Protein AF-0000000087012436 (afdb_homodimer)

Nearest PDB structures (foldseek):
  3o7b-assembly1_A-2  TM=9.310E-01  e=1.585E-24  Archaeoglobus fulgidus
  5jpq-assembly1_e  TM=8.337E-01  e=2.788E-15  Thermochaetoides thermophila
  3oin-assembly1_A  TM=8.244E-01  e=2.709E-14  Saccharomyces cerevisiae
  2v3j-assembly1_A  TM=7.677E-01  e=1.021E-13  Saccharomyces cerevisiae
  5wyk-assembly1_E2  TM=7.556E-01  e=3.715E-14  Saccharomyces cerevisiae S288C

Radius of gyration: 21.57 Å; Cα contacts (8 Å, |Δi|>4): 896; chains: 2; bounding box: 58×50×45 Å

Organism: Acidianus infernus (NCBI:txid12915)

Secondary structure (DSSP, 8-state):
--EEEEEEEE---BPPGGGTTSHHHHHHHHHTTS-GGGSB--HHHHHHHHTTSTTGGGS--HHHHHHHHHHHHT-GGGEEEEEEEETT--EEEE-TT----SSHHHHHHHHHHHHHHSEESTT-SS-SEEEES--HHHHHTTSEEEEEEEEEEE--GGGG--TTEEEEEE--SSS---HHHHHH--EEEE--SS---HHHHHHHHHHHHHHHTT--/--EEEEEEEE---BPPGGGTTSHHHHHHHHHTTS-GGGSB--HHHHHHHHTTSTTGGGS--HHHHHHHHHHHHT-GGGEEEEEEEETT--EEEE-TT----SSHHHHHHHHHHHHHHSEESTT-SS-SEEEESS-HHHHHTTSEEEEEEEEEEE--GGGG--TTEEEEEE--SSS---HHHHHH--EEEE--SS---HHHHHHHHHHHHHHHTT--

Sequence (432 aa):
MKLNFILLDSALELVPKEILNDPSVIKNAERRGKKPQDTILDISLHYHAMRKLKDWQKRGRPDIVHMAMIMILSEKEILGDFYIHTYDSRIIKVEKDMNPPKNYNRFIGLMEQLLKLGQIPPNSSRPLMKILNVKLSDIVKKYKPVLLSEDGSKIDPTYLCNENFLLGIGAFQHGDFSEEVKGIFTEHYSISKRSLETQQVVCRIISSCNYLLGWPMKLNFILLDSALELVPKEILNDPSVIKNAERRGKKPQDTILDISLHYHAMRKLKDWQKRGRPDIVHMAMIMILSEKEILGDFYIHTYDSRIIKVEKDMNPPKNYNRFIGLMEQLLKLGQIPPNSSRPLMKILNVKLSDIVKKYKPVLLSEDGSKIDPTYLCNENFLLGIGAFQHGDFSEEVKGIFTEHYSISKRSLETQQVVCRIISSCNYLLGWP

InterPro domains:
  IPR005304 Ribosomal biogenesis, methyltransferase, EMG1/NEP1 [PF03587] (5-209)
  IPR005304 Ribosomal biogenesis, methyltransferase, EMG1/NEP1 [PTHR12636] (3-209)
  IPR005304 Ribosomal biogenesis, methyltransferase, EMG1/NEP1 [cd18088] (3-209)
  IPR023503 Ribosome biogenesis methyltransferase NEP1, archaea [MF_00554] (3-212)
  IPR029026 tRNA (guanine-N1-)-methyltransferase, N-terminal [G3DSA:3.40.1280.10] (1-212)
  IPR029028 Alpha/beta knot methyltransferases [SSF75217] (2-214)

pLDDT: mean 97.74, std 1.47, range [87.25, 98.94]

Solvent-accessible surface area (backbone atoms only — not comparable to full-atom values): 22726 Å² total; per-residue (Å²): 122,31,43,24,41,28,35,34,49,19,11,56,48,55,34,53,80,93,43,42,81,34,65,55,40,40,52,54,18,55,77,68,72,46,54,36,66,62,33,65,32,37,42,93,64,31,48,79,59,36,71,76,42,84,66,38,68,27,40,28,36,45,54,53,48,50,53,40,47,48,59,54,46,70,40,50,88,39,46,47,54,37,37,38,28,23,64,87,57,46,32,31,44,44,42,64,84,37,74,70,58,75,46,62,70,58,32,52,54,51,49,32,46,27,74,73,68,37,26,32,55,76,91,48,95,74,47,35,28,34,57,49,98,55,52,71,74,64,63,42,69,82,37,49,44,32,26,58,37,75,86,25,52,80,47,62,46,55,74,65,66,36,62,55,35,30,42,33,36,59,21,51,81,44,86,74,81,51,70,70,53,54,72,66,36,74,44,46,33,9,57,32,85,48,88,70,54,54,58,54,50,52,32,40,41,56,33,33,41,32,52,77,66,67,35,84,120,30,43,24,41,28,34,33,49,18,10,59,49,54,35,52,79,93,43,43,82,35,67,54,39,39,52,53,17,56,76,68,73,47,54,36,67,63,33,64,34,35,41,94,64,30,49,78,58,36,71,77,42,85,65,38,68,28,41,28,36,44,54,52,49,50,52,42,47,51,58,54,46,70,40,50,88,40,46,45,54,38,36,38,29,24,65,87,57,46,32,31,43,43,42,65,83,38,74,71,58,76,46,61,69,59,32,52,54,51,49,33,47,26,73,73,69,37,26,32,57,74,91,46,94,74,46,35,29,34,57,50,96,54,52,71,74,65,62,41,70,82,38,48,44,32,27,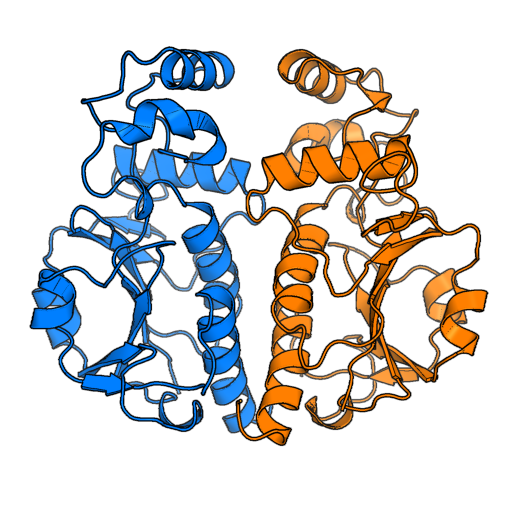58,36,77,85,26,52,79,45,60,45,53,73,66,64,34,63,54,35,30,42,33,35,58,22,50,80,45,84,75,82,50,69,70,51,54,72,65,34,74,44,46,34,9,58,34,85,48,86,67,53,54,59,55,50,51,34,40,42,55,32,33,40,32,52,77,65,66,36,84

Foldseek 3Di:
DAAAEEAAQAQWAADDPQQQPPPLLCVVQVVVVHRSRLFIAACVRCVVSLVPPDVSQFHHCVVLVLLLCQLQLVLLVRHDWYWYQHNVFWIKTAASPDDADPDPVVNRVQSSCCNVQFFPPHPDPDTRMGTDPDGPLVVCVQAQEEEEDLPAAEDALLVSSDPRYHYYFYNTDDDDGDPSCCVRHVHYYYHDNDDDRRSRSSVRNSVSNCVVVVND/DAAAEEAAQAQWAADDPQQQPPPLLCVVQVVVVHRSRLFIAACVRCVVSLVPPDVSQFHHCVVLVLLLCQLQLVLLVRHDWYWYQHNVFWIKTAASPDDADPDPVVNRVQSSCCNVQFFPPHPDPDTRMGTDPDGPLVVCVQAQEEEEDLPAAEDALLVSSDPRYHYYFYNTDDDDGDPSCCVRHVHYYYHDNDDDRRSRSSVRNSVSNCVVVVND

Structure (mmCIF, N/CA/C/O backbone):
data_AF-0000000087012436-model_v1
#
loop_
_entity.id
_entity.type
_entity.pdbx_description
1 polymer 'Ribosomal RNA small subunit methyltransferase Nep1'
#
loop_
_atom_site.group_PDB
_atom_site.id
_atom_site.type_symbol
_atom_site.label_atom_id
_atom_site.label_alt_id
_atom_site.label_comp_id
_atom_site.label_asym_id
_atom_site.label_entity_id
_atom_site.label_seq_id
_atom_site.pdbx_PDB_ins_code
_atom_site.Cartn_x
_atom_site.Cartn_y
_atom_site.Cartn_z
_atom_site.occupancy
_atom_site.B_iso_or_equiv
_atom_site.auth_seq_id
_atom_site.auth_comp_id
_atom_site.auth_asym_id
_atom_site.auth_atom_id
_atom_site.pdbx_PDB_model_num
ATOM 1 N N . MET A 1 1 ? -18.172 -8.922 -15.539 1 87.44 1 MET A N 1
ATOM 2 C CA . MET A 1 1 ? -18.172 -8.953 -14.078 1 87.44 1 MET A CA 1
ATOM 3 C C . MET A 1 1 ? -17.5 -7.699 -13.516 1 87.44 1 MET A C 1
ATOM 5 O O . MET A 1 1 ? -16.359 -7.391 -13.85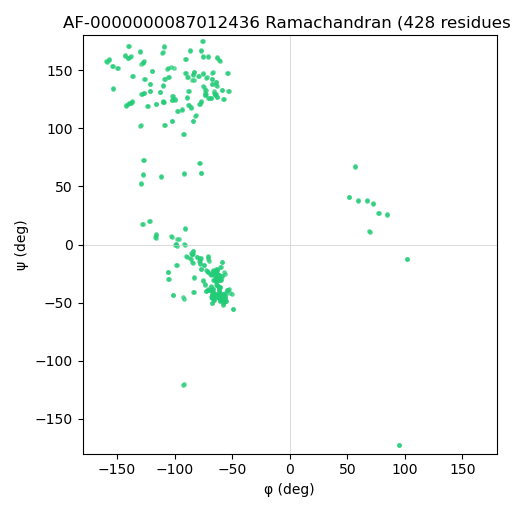2 1 87.44 1 MET A O 1
ATOM 9 N N . LYS A 1 2 ? -18.328 -6.832 -12.695 1 95.94 2 LYS A N 1
ATOM 10 C CA . LYS A 1 2 ? -17.797 -5.625 -12.07 1 95.94 2 LYS A CA 1
ATOM 11 C C . LYS A 1 2 ? -17.953 -5.676 -10.555 1 95.94 2 LYS A C 1
ATOM 13 O O . LYS A 1 2 ? -18.969 -6.137 -10.047 1 95.94 2 LYS A O 1
ATOM 18 N N . LEU A 1 3 ? -16.953 -5.262 -9.906 1 98.5 3 LEU A N 1
ATOM 19 C CA . LEU A 1 3 ? -16.953 -5.219 -8.453 1 98.5 3 LEU A CA 1
ATOM 20 C C . LEU A 1 3 ? -17.25 -3.809 -7.949 1 98.5 3 LEU A C 1
ATOM 22 O O . LEU A 1 3 ? -16.609 -2.844 -8.383 1 98.5 3 LEU A O 1
ATOM 26 N N . ASN A 1 4 ? -18.234 -3.699 -7.129 1 98.88 4 ASN A N 1
ATOM 27 C CA . ASN A 1 4 ? -18.516 -2.434 -6.461 1 98.88 4 ASN A CA 1
ATOM 28 C C . ASN A 1 4 ? -18.031 -2.436 -5.02 1 98.88 4 ASN A C 1
ATOM 30 O O . ASN A 1 4 ? -18.328 -3.355 -4.258 1 98.88 4 ASN A O 1
ATOM 34 N N . PHE A 1 5 ? -17.266 -1.424 -4.66 1 98.94 5 PHE A N 1
ATOM 35 C CA . PHE A 1 5 ? -16.641 -1.363 -3.342 1 98.94 5 PHE A CA 1
ATOM 36 C C . PHE A 1 5 ? -17.109 -0.122 -2.586 1 98.94 5 PHE A C 1
ATOM 38 O O . PHE A 1 5 ? -17.359 0.922 -3.191 1 98.94 5 PHE A O 1
ATOM 45 N N . ILE A 1 6 ? -17.156 -0.254 -1.329 1 98.94 6 ILE A N 1
ATOM 46 C CA . ILE A 1 6 ? -17.219 0.907 -0.448 1 98.94 6 ILE A CA 1
ATOM 47 C C . ILE A 1 6 ? -16.344 0.676 0.779 1 98.94 6 ILE A C 1
ATOM 49 O O . ILE A 1 6 ? -16.469 -0.342 1.462 1 98.94 6 ILE A O 1
ATOM 53 N N . LEU A 1 7 ? -15.352 1.557 1.004 1 98.94 7 LEU A N 1
ATOM 54 C CA . LEU A 1 7 ? -14.594 1.558 2.248 1 98.94 7 LEU A CA 1
ATOM 55 C C . LEU A 1 7 ? -15.391 2.203 3.375 1 98.94 7 LEU A C 1
ATOM 57 O O . LEU A 1 7 ? -15.828 3.35 3.254 1 98.94 7 LEU A O 1
ATOM 61 N N . LEU A 1 8 ? -15.578 1.47 4.426 1 98.94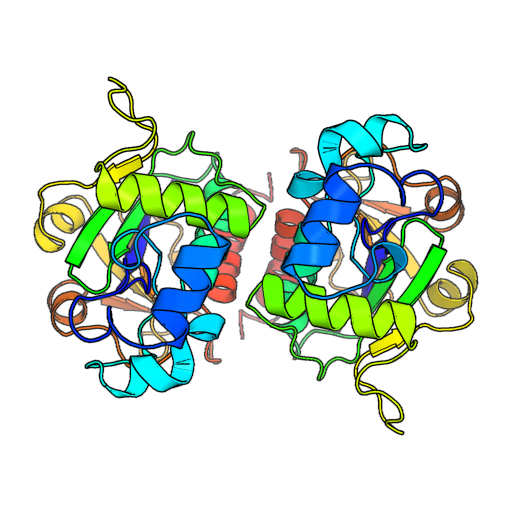 8 LEU A N 1
ATOM 62 C CA . LEU A 1 8 ? -16.516 1.888 5.465 1 98.94 8 LEU A CA 1
ATOM 63 C C . LEU A 1 8 ? -15.766 2.393 6.695 1 98.94 8 LEU A C 1
ATOM 65 O O . LEU A 1 8 ? -14.734 1.829 7.078 1 98.94 8 LEU A O 1
ATOM 69 N N . ASP A 1 9 ? -16.312 3.4 7.355 1 98.88 9 ASP A N 1
ATOM 70 C CA . ASP A 1 9 ? -15.773 4 8.57 1 98.88 9 ASP A CA 1
ATOM 71 C C . ASP A 1 9 ? -14.305 4.383 8.383 1 98.88 9 ASP A C 1
ATOM 73 O O . ASP A 1 9 ? -13.492 4.176 9.281 1 98.88 9 ASP A O 1
ATOM 77 N N . SER A 1 10 ? -14.07 4.91 7.207 1 98.94 10 SER A N 1
ATOM 78 C CA . SER A 1 10 ? -12.688 5.176 6.809 1 98.94 10 SER A CA 1
ATOM 79 C C . SER A 1 10 ? -12.055 6.238 7.699 1 98.94 10 SER A C 1
ATOM 81 O O . SER A 1 10 ? -12.625 7.309 7.906 1 98.94 10 SER A O 1
ATOM 83 N N . ALA A 1 11 ? -10.906 5.918 8.195 1 98.75 11 ALA A N 1
ATOM 84 C CA . ALA A 1 11 ? -10.148 6.828 9.055 1 98.75 11 ALA A CA 1
ATOM 85 C C . ALA A 1 11 ? -9.469 7.918 8.227 1 98.75 11 ALA A C 1
ATOM 87 O O . ALA A 1 11 ? -8.242 8.023 8.219 1 98.75 11 ALA A O 1
ATOM 88 N N . LEU A 1 12 ? -10.242 8.672 7.578 1 98.88 12 LEU A N 1
ATOM 89 C CA . LEU A 1 12 ? -9.844 9.766 6.691 1 98.88 12 LEU A CA 1
ATOM 90 C C . LEU A 1 12 ? -10.602 11.039 7.023 1 98.88 12 LEU A C 1
ATOM 92 O O . LEU A 1 12 ? -11.781 11.172 6.688 1 98.88 12 LEU A O 1
ATOM 96 N N . GLU A 1 13 ? -9.961 11.93 7.691 1 98.88 13 GLU A N 1
ATOM 97 C CA . GLU A 1 13 ? -10.578 13.188 8.109 1 98.88 13 GLU A CA 1
ATOM 98 C C . GLU A 1 13 ? -9.531 14.266 8.359 1 98.88 13 GLU A C 1
ATOM 100 O O . GLU A 1 13 ? -8.352 13.961 8.562 1 98.88 13 GLU A O 1
ATOM 105 N N . LEU A 1 14 ? -9.961 15.492 8.328 1 98.81 14 LEU A N 1
ATOM 106 C CA . LEU A 1 14 ? -9.094 16.578 8.758 1 98.81 14 LEU A CA 1
ATOM 107 C C . LEU A 1 14 ? -8.984 16.625 10.281 1 98.81 14 LEU A C 1
ATOM 109 O O . LEU A 1 14 ? -9.805 16.016 10.977 1 98.81 14 LEU A O 1
ATOM 113 N N . VAL A 1 15 ? -7.98 17.281 10.758 1 98.75 15 VAL A N 1
ATOM 114 C CA . VAL A 1 15 ? -7.801 17.406 12.203 1 98.75 15 VAL A CA 1
ATOM 115 C C . VAL A 1 15 ? -9.031 18.062 12.82 1 98.75 15 VAL A C 1
ATOM 117 O O . VAL A 1 15 ? -9.469 19.125 12.383 1 98.75 15 VAL A O 1
ATOM 120 N N . PRO A 1 16 ? -9.586 17.391 13.789 1 98.38 16 PRO A N 1
ATOM 121 C CA . PRO A 1 16 ? -10.797 17.953 14.398 1 98.38 16 PRO A CA 1
ATOM 122 C C . PRO A 1 16 ? -10.516 19.188 15.25 1 98.38 16 PRO A C 1
ATOM 124 O O . PRO A 1 16 ? -9.398 19.359 15.75 1 98.38 16 PRO A O 1
ATOM 127 N N . LYS A 1 17 ? -11.555 19.953 15.516 1 97.62 17 LYS A N 1
ATOM 128 C CA . LYS A 1 17 ? -11.461 21.203 16.25 1 97.62 17 LYS A CA 1
ATOM 129 C C . LYS A 1 17 ? -10.945 20.984 17.656 1 97.62 17 LYS A C 1
ATOM 131 O O . LYS A 1 17 ? -10.227 21.828 18.203 1 97.62 17 LYS A O 1
ATOM 136 N N . GLU A 1 18 ? -11.227 19.828 18.234 1 97.81 18 GLU A N 1
ATOM 137 C CA . GLU A 1 18 ? -10.93 19.531 19.641 1 97.81 18 GLU A CA 1
ATOM 138 C C . GLU A 1 18 ? -9.43 19.547 19.906 1 97.81 18 GLU A C 1
ATOM 140 O O . GLU A 1 18 ? -8.992 19.766 21.031 1 97.81 18 GLU A O 1
ATOM 145 N N . ILE A 1 19 ? -8.625 19.328 18.812 1 98.38 19 ILE A N 1
ATOM 146 C CA . ILE A 1 19 ? -7.207 19.156 19.094 1 98.38 19 ILE A CA 1
ATOM 147 C C . ILE A 1 19 ? -6.391 20.109 18.234 1 98.38 19 ILE A C 1
ATOM 149 O O . ILE A 1 19 ? -5.188 19.906 18.031 1 98.38 19 ILE A O 1
ATOM 153 N N . LEU A 1 20 ? -6.973 21.125 17.688 1 98 20 LEU A N 1
ATOM 154 C CA . LEU A 1 20 ? -6.32 22.047 16.75 1 98 20 LEU A CA 1
ATOM 155 C C . LEU A 1 20 ? -5.164 22.781 17.438 1 98 20 LEU A C 1
ATOM 157 O O . LEU A 1 20 ? -4.184 23.141 16.781 1 98 20 LEU A O 1
ATOM 161 N N . ASN A 1 21 ? -5.227 22.891 18.781 1 97.25 21 ASN A N 1
ATOM 162 C CA . ASN A 1 21 ? -4.246 23.703 19.484 1 97.25 21 ASN A CA 1
ATOM 163 C C . ASN A 1 21 ? -3.137 22.844 20.094 1 97.25 21 ASN A C 1
ATOM 165 O O . ASN A 1 21 ? -2.215 23.359 20.719 1 97.25 21 ASN A O 1
ATOM 169 N N . ASP A 1 22 ? -3.25 21.562 19.891 1 97.94 22 ASP A N 1
ATOM 170 C CA . ASP A 1 22 ? -2.199 20.688 20.391 1 97.94 22 ASP A CA 1
ATOM 171 C C . ASP A 1 22 ? -0.867 20.969 19.703 1 97.94 22 ASP A C 1
ATOM 173 O O . ASP A 1 22 ? -0.824 21.172 18.484 1 97.94 22 ASP A O 1
ATOM 177 N N . PRO A 1 23 ? 0.22 20.953 20.438 1 96.69 23 PRO A N 1
ATOM 178 C CA . PRO A 1 23 ? 1.544 21.25 19.875 1 96.69 23 PRO A CA 1
ATOM 179 C C . PRO A 1 23 ? 1.897 20.359 18.703 1 96.69 23 PRO A C 1
ATOM 181 O O . PRO A 1 23 ? 2.453 20.828 17.703 1 96.69 23 PRO A O 1
ATOM 184 N N . SER A 1 24 ? 1.623 19.109 18.766 1 95.81 24 SER A N 1
ATOM 185 C CA . SER A 1 24 ? 1.946 18.188 17.688 1 95.81 24 SER A CA 1
ATOM 186 C C . SER A 1 24 ? 1.214 18.562 16.391 1 95.81 24 SER A C 1
ATOM 188 O O . SER A 1 24 ? 1.77 18.453 15.305 1 95.81 24 SER A O 1
ATOM 190 N N . VAL A 1 25 ? -0.015 18.984 16.484 1 97.81 25 VAL A N 1
ATOM 191 C CA . VAL A 1 25 ? -0.823 19.391 15.344 1 97.81 25 VAL A CA 1
ATOM 192 C C . VAL A 1 25 ? -0.262 20.672 14.75 1 97.81 25 VAL A C 1
ATOM 194 O O . VAL A 1 25 ? -0.057 20.766 13.539 1 97.81 25 VAL A O 1
ATOM 197 N N . ILE A 1 26 ? 0.066 21.625 15.594 1 98 26 ILE A N 1
ATOM 198 C CA . ILE A 1 26 ? 0.568 22.938 15.18 1 98 26 ILE A CA 1
ATOM 199 C C . ILE A 1 26 ? 1.928 22.766 14.508 1 98 26 ILE A C 1
ATOM 201 O O . ILE A 1 26 ? 2.168 23.344 13.438 1 98 26 ILE A O 1
ATOM 205 N N . LYS A 1 27 ? 2.76 22.031 15.117 1 95.69 27 LYS A N 1
ATOM 206 C CA . LYS A 1 27 ? 4.105 21.828 14.594 1 95.69 27 LYS A CA 1
ATOM 207 C C . LYS A 1 27 ? 4.062 21.188 13.203 1 95.69 27 LYS A C 1
ATOM 209 O O . LYS A 1 27 ? 4.77 21.641 12.297 1 95.69 27 LYS A O 1
ATOM 214 N N . ASN A 1 28 ? 3.254 20.141 13.023 1 95.19 28 ASN A N 1
ATOM 215 C CA . ASN A 1 28 ? 3.119 19.484 11.727 1 95.19 28 ASN A CA 1
ATOM 216 C C . ASN A 1 28 ? 2.57 20.453 10.672 1 95.19 28 ASN A C 1
ATOM 218 O O . ASN A 1 28 ? 3.076 20.5 9.547 1 95.19 28 ASN A O 1
ATOM 222 N N . ALA A 1 29 ? 1.554 21.172 11.031 1 97.38 29 ALA A N 1
ATOM 223 C CA . ALA A 1 29 ? 0.938 22.125 10.109 1 97.38 29 ALA A CA 1
ATOM 224 C C . ALA A 1 29 ? 1.94 23.188 9.68 1 97.38 29 ALA A C 1
ATOM 226 O O . ALA A 1 29 ? 2.035 23.516 8.492 1 97.38 29 ALA A O 1
ATOM 227 N N . GLU A 1 30 ? 2.736 23.703 10.633 1 95.56 30 GLU A N 1
ATOM 228 C CA . GLU A 1 30 ? 3.746 24.719 10.344 1 95.56 30 GLU A CA 1
ATOM 229 C C . GLU A 1 30 ? 4.812 24.188 9.391 1 95.56 30 GLU A C 1
ATOM 231 O O . GLU A 1 30 ? 5.188 24.859 8.43 1 95.56 30 GLU A O 1
ATOM 236 N N . ARG A 1 31 ? 5.242 23.016 9.641 1 92.38 31 ARG A N 1
ATOM 237 C CA . ARG A 1 31 ? 6.25 22.391 8.797 1 92.38 31 ARG A CA 1
ATOM 238 C C . ARG A 1 31 ? 5.758 22.25 7.359 1 92.38 31 ARG A C 1
ATOM 240 O O . ARG A 1 31 ? 6.543 22.328 6.414 1 92.38 31 ARG A O 1
ATOM 247 N N . ARG A 1 32 ? 4.457 22.094 7.23 1 94.06 32 ARG A N 1
ATOM 248 C CA . ARG A 1 32 ? 3.881 21.844 5.91 1 94.06 32 ARG A CA 1
ATOM 249 C C . ARG A 1 32 ? 3.322 23.141 5.312 1 94.06 32 ARG A C 1
ATOM 251 O O . ARG A 1 32 ? 2.76 23.125 4.215 1 94.06 32 ARG A O 1
ATOM 258 N N . GLY A 1 33 ? 3.459 24.203 6.043 1 95.12 33 GLY A N 1
ATOM 259 C CA . GLY A 1 33 ? 2.982 25.484 5.566 1 95.12 33 GLY A CA 1
ATOM 260 C C . GLY A 1 33 ? 1.473 25.562 5.449 1 95.12 33 GLY A C 1
ATOM 261 O O . GLY A 1 33 ? 0.946 26.141 4.492 1 95.12 33 GLY A O 1
ATOM 262 N N . LYS A 1 34 ? 0.771 24.953 6.375 1 97.56 34 LYS A N 1
ATOM 263 C CA . LYS A 1 34 ? -0.688 24.891 6.352 1 97.56 34 LYS A CA 1
ATOM 264 C C . LYS A 1 34 ? -1.274 25.312 7.699 1 97.56 34 LYS A C 1
ATOM 266 O O . LYS A 1 34 ? -0.544 25.453 8.68 1 97.56 34 LYS A O 1
ATOM 271 N N . LYS A 1 35 ? -2.527 25.562 7.695 1 97.94 35 LYS A N 1
ATOM 272 C CA . LYS A 1 35 ? -3.248 25.703 8.953 1 97.94 35 LYS A CA 1
ATOM 273 C C . LYS A 1 35 ? -3.564 24.344 9.57 1 97.94 35 LYS A C 1
ATOM 275 O O . LYS A 1 35 ? -3.85 23.391 8.852 1 97.94 35 LYS A O 1
ATOM 280 N N . PRO A 1 36 ? -3.541 24.25 10.859 1 98.06 36 PRO A N 1
ATOM 281 C CA . PRO A 1 36 ? -3.822 22.984 11.531 1 98.06 36 PRO A CA 1
ATOM 282 C C . PRO A 1 36 ? -5.121 22.328 11.047 1 98.06 36 PRO A C 1
ATOM 284 O O . PRO A 1 36 ? -5.156 21.125 10.797 1 98.06 36 PRO A O 1
ATOM 287 N N . GLN A 1 37 ? -6.184 23.141 10.867 1 98.06 37 GLN A N 1
ATOM 288 C CA . GLN A 1 37 ? -7.5 22.625 10.523 1 98.06 37 GLN A CA 1
ATOM 289 C C . GLN A 1 37 ? -7.523 22.094 9.086 1 98.06 37 GLN A C 1
ATOM 291 O O . GLN A 1 37 ? -8.477 21.422 8.688 1 98.06 37 GLN A O 1
ATOM 296 N N . ASP A 1 38 ? -6.457 22.359 8.297 1 98.31 38 ASP A N 1
ATOM 297 C CA . ASP A 1 38 ? -6.406 21.969 6.895 1 98.31 38 ASP A CA 1
ATOM 298 C C . ASP A 1 38 ? -5.527 20.734 6.699 1 98.31 38 ASP A C 1
ATOM 300 O O . ASP A 1 38 ? -5.238 20.344 5.566 1 98.31 38 ASP A O 1
ATOM 304 N N . THR A 1 39 ? -5.094 20.141 7.777 1 98.62 39 THR A N 1
ATOM 305 C CA . THR A 1 39 ? -4.23 18.969 7.684 1 98.62 39 THR A CA 1
ATOM 306 C C . THR A 1 39 ? -5 17.703 8.047 1 98.62 39 THR A C 1
ATOM 308 O O . THR A 1 39 ? -5.988 17.75 8.789 1 98.62 39 THR A O 1
ATOM 311 N N . ILE A 1 40 ? -4.578 16.625 7.48 1 98.69 40 ILE A N 1
ATOM 312 C CA . ILE A 1 40 ? -5.207 15.328 7.727 1 98.69 40 ILE A CA 1
ATOM 313 C C . ILE A 1 40 ? -4.812 14.82 9.109 1 98.69 40 ILE A C 1
ATOM 315 O O . ILE A 1 40 ? -3.654 14.93 9.516 1 98.69 40 ILE A O 1
ATOM 319 N N . LEU A 1 41 ? -5.801 14.297 9.867 1 98.75 41 LEU A N 1
ATOM 320 C CA . LEU A 1 41 ? -5.535 13.594 11.117 1 98.75 41 LEU A CA 1
ATOM 321 C C . LEU A 1 41 ? -4.719 12.328 10.875 1 98.75 41 LEU A C 1
ATOM 323 O O . LEU A 1 41 ? -5.07 11.523 10.016 1 98.75 41 LEU A O 1
ATOM 327 N N . ASP A 1 42 ? -3.646 12.195 11.562 1 98.38 42 ASP A N 1
ATOM 328 C CA . ASP A 1 42 ? -2.736 11.062 11.414 1 98.38 42 ASP A CA 1
ATOM 329 C C . ASP A 1 42 ? -2.178 10.625 12.766 1 98.38 42 ASP A C 1
ATOM 331 O O . ASP A 1 42 ? -1.456 11.375 13.422 1 98.38 42 ASP A O 1
ATOM 335 N N . ILE A 1 43 ? -2.441 9.422 13.094 1 98.06 43 ILE A N 1
ATOM 336 C CA . ILE A 1 43 ? -2.096 8.922 14.414 1 98.06 43 ILE A CA 1
ATOM 337 C C . ILE A 1 43 ? -0.579 8.906 14.586 1 98.06 43 ILE A C 1
ATOM 339 O O . ILE A 1 43 ? -0.07 9.055 15.703 1 98.06 43 ILE A O 1
ATOM 343 N N . SER A 1 44 ? 0.202 8.75 13.539 1 96.75 44 SER A N 1
ATOM 344 C CA . SER A 1 44 ? 1.659 8.742 13.609 1 96.75 44 SER A CA 1
ATOM 345 C C . SER A 1 44 ? 2.199 10.109 14.016 1 96.75 44 SER A C 1
ATOM 347 O O . SER A 1 44 ? 3.312 10.211 14.531 1 96.75 44 SER A O 1
ATOM 349 N N . LEU A 1 45 ? 1.432 11.133 13.805 1 96.94 45 LEU A N 1
ATOM 350 C CA . LEU A 1 45 ? 1.839 12.508 14.078 1 96.94 45 LEU A CA 1
ATOM 351 C C . LEU A 1 45 ? 1.155 13.039 15.336 1 96.94 45 LEU A C 1
ATOM 353 O O . LEU A 1 45 ? 1.713 13.875 16.047 1 96.94 45 LEU A O 1
ATOM 357 N N . HIS A 1 46 ? -0.017 12.492 15.547 1 98.19 46 HIS A N 1
ATOM 358 C CA . HIS A 1 46 ? -0.897 13.18 16.5 1 98.19 46 HIS A CA 1
ATOM 359 C C . HIS A 1 46 ? -1.295 12.258 17.641 1 98.19 46 HIS A C 1
ATOM 361 O O . HIS A 1 46 ? -2.291 12.508 18.328 1 98.19 46 HIS A O 1
ATOM 367 N N . TYR A 1 47 ? -0.578 11.203 17.891 1 97.44 47 TYR A N 1
ATOM 368 C CA . TYR A 1 47 ? -0.958 10.125 18.781 1 97.44 47 TYR A CA 1
ATOM 369 C C . TYR A 1 47 ? -1.436 10.68 20.125 1 97.44 47 TYR A C 1
ATOM 371 O O . TYR A 1 47 ? -2.559 10.398 20.547 1 97.44 47 TYR A O 1
ATOM 379 N N . HIS A 1 48 ? -0.649 11.492 20.828 1 97.5 48 HIS A N 1
ATOM 380 C CA . HIS A 1 48 ? -0.979 11.969 22.172 1 97.5 48 HIS A CA 1
ATOM 381 C C . HIS A 1 48 ? -2.193 12.891 22.141 1 97.5 48 HIS A C 1
ATOM 383 O O . HIS A 1 48 ? -3.062 12.805 23.016 1 97.5 48 HIS A O 1
ATOM 389 N N . ALA A 1 49 ? -2.229 13.727 21.156 1 98.12 49 ALA A N 1
ATOM 390 C CA . ALA A 1 49 ? -3.361 14.641 21.031 1 98.12 49 ALA A CA 1
ATOM 391 C C . ALA A 1 49 ? -4.66 13.867 20.797 1 98.12 49 ALA A C 1
ATOM 393 O O . ALA A 1 49 ? -5.711 14.242 21.328 1 98.12 49 ALA A O 1
ATOM 394 N N . MET A 1 50 ? -4.629 12.789 20.094 1 98.38 50 MET A N 1
ATOM 395 C CA . MET A 1 50 ? -5.809 12.055 19.641 1 98.38 50 MET A CA 1
ATOM 396 C C . MET A 1 50 ? -6.477 11.336 20.812 1 98.38 50 MET A C 1
ATOM 398 O O . MET A 1 50 ? -7.652 10.969 20.719 1 98.38 50 MET A O 1
ATOM 402 N N . ARG A 1 51 ? -5.727 11.086 21.859 1 97.69 51 ARG A N 1
ATOM 403 C CA . ARG A 1 51 ? -6.285 10.375 23.016 1 97.69 51 ARG A CA 1
ATOM 404 C C . ARG A 1 51 ? -7.48 11.125 23.594 1 97.69 51 ARG A C 1
ATOM 406 O O . ARG A 1 51 ? -8.305 10.539 24.297 1 97.69 51 ARG A O 1
ATOM 413 N N . LYS A 1 52 ? -7.664 12.383 23.219 1 96.69 52 LYS A N 1
ATOM 414 C CA . LYS A 1 52 ? -8.773 13.211 23.688 1 96.69 52 LYS A CA 1
ATOM 415 C C . LYS A 1 52 ? -10.008 13.008 22.812 1 96.69 52 LYS A C 1
ATOM 417 O O . LYS A 1 52 ? -11.109 13.445 23.172 1 96.69 52 LYS A O 1
ATOM 422 N N . LEU A 1 53 ? -9.836 12.375 21.734 1 98.06 53 LEU A N 1
ATOM 423 C CA . LEU A 1 53 ? -10.922 12.234 20.766 1 98.06 53 LEU A CA 1
ATOM 424 C C . LEU A 1 53 ? -11.75 10.992 21.062 1 98.06 53 LEU A C 1
ATOM 426 O O . LEU A 1 53 ? -11.211 9.953 21.469 1 98.06 53 LEU A O 1
ATOM 430 N N . LYS A 1 54 ? -13.047 11.141 20.812 1 96.69 54 LYS A N 1
ATOM 431 C CA . LYS A 1 54 ? -13.891 9.953 20.797 1 96.69 54 LYS A CA 1
ATOM 432 C C . LYS A 1 54 ? -13.414 8.953 19.75 1 96.69 54 LYS A C 1
ATOM 434 O O . LYS A 1 54 ? -13.086 9.328 18.625 1 96.69 54 LYS A O 1
ATOM 439 N N . ASP A 1 55 ? -13.281 7.656 20.078 1 97.12 55 ASP A N 1
ATOM 440 C CA . ASP A 1 55 ? -12.898 6.582 19.172 1 97.12 55 ASP A CA 1
ATOM 441 C C . ASP A 1 55 ? -11.523 6.84 18.562 1 97.12 55 ASP A C 1
ATOM 443 O O . ASP A 1 55 ? -11.305 6.59 17.375 1 97.12 55 ASP A O 1
ATOM 447 N N . TRP A 1 56 ? -10.625 7.391 19.359 1 97.44 56 TRP A N 1
ATOM 448 C CA . TRP A 1 56 ? -9.359 7.871 18.812 1 97.44 56 TRP A CA 1
ATOM 449 C C . TRP A 1 56 ? -8.594 6.738 18.141 1 97.44 56 TRP A C 1
ATOM 451 O O . TRP A 1 56 ? -7.891 6.957 17.156 1 97.44 56 TRP A O 1
ATOM 461 N N . GLN A 1 57 ? -8.758 5.492 18.609 1 97.62 57 GLN A N 1
ATOM 462 C CA . GLN A 1 57 ? -8.008 4.371 18.062 1 97.62 57 GLN A CA 1
ATOM 463 C C . GLN A 1 57 ? -8.555 3.967 16.688 1 97.62 57 GLN A C 1
ATOM 465 O O . GLN A 1 57 ? -7.898 3.234 15.945 1 97.62 57 GLN A O 1
ATOM 470 N N . LYS A 1 58 ? -9.781 4.387 16.359 1 98.12 58 LYS A N 1
ATOM 471 C CA . LYS A 1 58 ? -10.445 4.059 15.102 1 98.12 58 LYS A CA 1
ATOM 472 C C . LYS A 1 58 ? -10.133 5.098 14.023 1 98.12 58 LYS A C 1
ATOM 474 O O . LYS A 1 58 ? -10.453 4.902 12.852 1 98.12 58 LYS A O 1
ATOM 479 N N . ARG A 1 59 ? -9.523 6.184 14.414 1 98.44 59 ARG A N 1
ATOM 480 C CA . ARG A 1 59 ? -9.359 7.359 13.562 1 98.44 59 ARG A CA 1
ATOM 481 C C . ARG A 1 59 ? -7.906 7.531 13.141 1 98.44 59 ARG A C 1
ATOM 483 O O . ARG A 1 59 ? -7.027 6.816 13.625 1 98.44 59 ARG A O 1
ATOM 490 N N . GLY A 1 60 ? -7.609 8.406 12.227 1 98.56 60 GLY A N 1
ATOM 491 C CA . GLY A 1 60 ? -6.266 8.875 11.922 1 98.56 60 GLY A CA 1
ATOM 492 C C . GLY A 1 60 ? -5.422 7.848 11.203 1 98.56 60 GLY A C 1
ATOM 493 O O . GLY A 1 60 ? -4.23 7.703 11.484 1 98.56 60 GLY A O 1
ATOM 494 N N . ARG A 1 61 ? -5.984 7.07 10.344 1 98.69 61 ARG A N 1
ATOM 495 C CA . ARG A 1 61 ? -5.223 6.074 9.602 1 98.69 61 ARG A CA 1
ATOM 496 C C . ARG A 1 61 ? -5.465 6.203 8.102 1 98.69 61 ARG A C 1
ATOM 498 O O . ARG A 1 61 ? -5.93 5.258 7.461 1 98.69 61 ARG A O 1
ATOM 505 N N . PRO A 1 62 ? -5.129 7.383 7.555 1 98.81 62 PRO A N 1
ATOM 506 C CA . PRO A 1 62 ? -5.32 7.574 6.113 1 98.81 62 PRO A CA 1
ATOM 507 C C . PRO A 1 62 ? -4.52 6.578 5.273 1 98.81 62 PRO A C 1
ATOM 509 O O . PRO A 1 62 ? -4.852 6.34 4.109 1 98.81 62 PRO A O 1
ATOM 512 N N . ASP A 1 63 ? -3.49 5.977 5.891 1 98.75 63 ASP A N 1
ATOM 513 C CA . ASP A 1 63 ? -2.654 5.008 5.184 1 98.75 63 ASP A CA 1
ATOM 514 C C . ASP A 1 63 ? -3.461 3.779 4.777 1 98.75 63 ASP A C 1
ATOM 516 O O . ASP A 1 63 ? -3.211 3.188 3.723 1 98.75 63 ASP A O 1
ATOM 520 N N . ILE A 1 64 ? -4.473 3.387 5.562 1 98.81 64 ILE A N 1
ATOM 521 C CA . ILE A 1 64 ? -5.32 2.248 5.227 1 98.81 64 ILE A CA 1
ATOM 522 C C . ILE A 1 64 ? -6.129 2.557 3.969 1 98.81 64 ILE A C 1
ATOM 524 O O . ILE A 1 64 ? -6.191 1.739 3.049 1 98.81 64 ILE A O 1
ATOM 528 N N . VAL A 1 65 ? -6.691 3.746 3.906 1 98.88 65 VAL A N 1
ATOM 529 C CA . VAL A 1 65 ? -7.469 4.184 2.752 1 98.88 65 VAL A CA 1
ATOM 530 C C . VAL A 1 65 ? -6.566 4.281 1.525 1 98.88 65 VAL A C 1
ATOM 532 O O . VAL A 1 65 ? -6.938 3.84 0.436 1 98.88 65 VAL A O 1
ATOM 535 N N . HIS A 1 66 ? -5.41 4.816 1.737 1 98.94 66 HIS A N 1
ATOM 536 C CA . HIS A 1 66 ? -4.449 4.988 0.656 1 98.94 66 HIS A CA 1
ATOM 537 C C . HIS A 1 66 ? -4.117 3.654 -0.004 1 98.94 66 HIS A C 1
ATOM 539 O O . HIS A 1 66 ? -4.227 3.516 -1.224 1 98.94 66 HIS A O 1
ATOM 545 N N . MET A 1 67 ? -3.764 2.715 0.787 1 98.56 67 MET A N 1
ATOM 546 C CA . MET A 1 67 ? -3.381 1.403 0.275 1 98.56 67 MET A CA 1
ATOM 547 C C . MET A 1 67 ? -4.555 0.728 -0.426 1 98.56 67 MET A C 1
ATOM 549 O O . MET A 1 67 ? -4.398 0.173 -1.515 1 98.56 67 MET A O 1
ATOM 553 N N . ALA A 1 68 ? -5.672 0.796 0.179 1 98.81 68 ALA A N 1
ATOM 554 C CA . ALA A 1 68 ? -6.859 0.196 -0.423 1 98.81 68 ALA A CA 1
ATOM 555 C C . ALA A 1 68 ? -7.172 0.832 -1.775 1 98.81 68 ALA A C 1
ATOM 557 O O . ALA A 1 68 ? -7.488 0.131 -2.738 1 98.81 68 ALA A O 1
ATOM 558 N N . MET A 1 69 ? -7.059 2.139 -1.843 1 98.88 69 MET A N 1
ATOM 559 C CA . MET A 1 69 ? -7.352 2.861 -3.076 1 98.88 69 MET A CA 1
ATOM 560 C C . MET A 1 69 ? -6.406 2.434 -4.195 1 98.88 69 MET A C 1
ATOM 562 O O . MET A 1 69 ? -6.844 2.188 -5.32 1 98.88 69 MET A O 1
ATOM 566 N N . ILE A 1 70 ? -5.156 2.346 -3.859 1 98.75 70 ILE A N 1
ATOM 567 C CA . ILE A 1 70 ? -4.18 1.959 -4.871 1 98.75 70 ILE A CA 1
ATOM 568 C C . ILE A 1 70 ? -4.516 0.569 -5.406 1 98.75 70 ILE A C 1
ATOM 570 O O . ILE A 1 70 ? -4.531 0.353 -6.621 1 98.75 70 ILE A O 1
ATOM 574 N N . MET A 1 71 ? -4.824 -0.307 -4.547 1 98.62 71 MET A N 1
ATOM 575 C CA . MET A 1 71 ? -5.086 -1.688 -4.941 1 98.62 71 MET A CA 1
ATOM 576 C C . MET A 1 71 ? -6.359 -1.783 -5.773 1 98.62 71 MET A C 1
ATOM 578 O O . MET A 1 71 ? -6.359 -2.385 -6.848 1 98.62 71 MET A O 1
ATOM 582 N N . ILE A 1 72 ? -7.391 -1.133 -5.324 1 98.75 72 ILE A N 1
ATOM 583 C CA . ILE A 1 72 ? -8.688 -1.215 -5.98 1 98.75 72 ILE A CA 1
ATOM 584 C C . ILE A 1 72 ? -8.617 -0.552 -7.352 1 98.75 72 ILE A C 1
ATOM 586 O O . ILE A 1 72 ? -9.062 -1.127 -8.352 1 98.75 72 ILE A O 1
ATOM 590 N N . LEU A 1 73 ? -8.016 0.589 -7.434 1 98.75 73 LEU A N 1
ATOM 591 C CA . LEU A 1 73 ? -8.031 1.398 -8.648 1 98.75 73 LEU A CA 1
ATOM 592 C C . LEU A 1 73 ? -7 0.895 -9.656 1 98.75 73 LEU A C 1
ATOM 594 O O . LEU A 1 73 ? -6.992 1.322 -10.812 1 98.75 73 LEU A O 1
ATOM 598 N N . SER A 1 74 ? -6.121 -0.02 -9.203 1 97.38 74 SER A N 1
ATOM 599 C CA . SER A 1 74 ? -5.195 -0.639 -10.148 1 97.38 74 SER A CA 1
ATOM 600 C C . SER A 1 74 ? -5.887 -1.713 -10.977 1 97.38 74 SER A C 1
ATOM 602 O O . SER A 1 74 ? -5.328 -2.195 -11.969 1 97.38 74 SER A O 1
ATOM 604 N N . GLU A 1 75 ? -7.109 -2.105 -10.594 1 97.56 75 GLU A N 1
ATOM 605 C CA . GLU A 1 75 ? -7.867 -3.145 -11.289 1 97.56 75 GLU A CA 1
ATOM 606 C C . GLU A 1 75 ? -9.086 -2.559 -11.992 1 97.56 75 GLU A C 1
ATOM 608 O O . GLU A 1 75 ? -10.211 -3.021 -11.789 1 97.56 75 GLU A O 1
ATOM 613 N N . LYS A 1 76 ? -8.891 -1.656 -12.852 1 96.19 76 LYS A N 1
ATOM 614 C CA . LYS A 1 76 ? -9.938 -0.865 -13.484 1 96.19 76 LYS A CA 1
ATOM 615 C C . LYS A 1 76 ? -10.859 -1.746 -14.328 1 96.19 76 LYS A C 1
ATOM 617 O O . LYS A 1 76 ? -12.055 -1.472 -14.445 1 96.19 76 LYS A O 1
ATOM 622 N N . GLU A 1 77 ? -10.344 -2.779 -14.859 1 94.44 77 GLU A N 1
ATOM 623 C CA . GLU A 1 77 ? -11.086 -3.619 -15.797 1 94.44 77 GLU A CA 1
ATOM 624 C C . GLU A 1 77 ? -12.234 -4.344 -15.094 1 94.44 77 GLU A C 1
ATOM 626 O O . GLU A 1 77 ? -13.242 -4.672 -15.719 1 94.44 77 GLU A O 1
ATOM 631 N N . ILE A 1 78 ? -12.062 -4.535 -13.781 1 97.25 78 ILE A N 1
ATOM 632 C CA . ILE A 1 78 ? -13.102 -5.285 -13.086 1 97.25 78 ILE A CA 1
ATOM 633 C C . ILE A 1 78 ? -13.773 -4.391 -12.047 1 97.25 78 ILE A C 1
ATOM 635 O O . ILE A 1 78 ? -14.578 -4.863 -11.234 1 97.25 78 ILE A O 1
ATOM 639 N N . LEU A 1 79 ? -13.461 -3.127 -12.062 1 98.31 79 LEU A N 1
ATOM 640 C CA . LEU A 1 79 ? -14 -2.197 -11.078 1 98.31 79 LEU A CA 1
ATOM 641 C C . LEU A 1 79 ? -15.32 -1.603 -11.555 1 98.31 79 LEU A C 1
ATOM 643 O O . LEU A 1 79 ? -15.438 -1.176 -12.711 1 98.31 79 LEU A O 1
ATOM 647 N N . GLY A 1 80 ? -16.328 -1.713 -10.742 1 98.38 80 GLY A N 1
ATOM 648 C CA . GLY A 1 80 ? -17.547 -0.94 -10.906 1 98.38 80 GLY A CA 1
ATOM 649 C C . GLY A 1 80 ? -17.547 0.368 -10.141 1 98.38 80 GLY A C 1
ATOM 650 O O . GLY A 1 80 ? -16.641 1.196 -10.328 1 98.38 80 GLY A O 1
ATOM 651 N N . ASP A 1 81 ? -18.469 0.549 -9.258 1 98.69 81 ASP A N 1
ATOM 652 C CA . ASP A 1 81 ? -18.531 1.76 -8.445 1 98.69 81 ASP A CA 1
ATOM 653 C C . ASP A 1 81 ? -17.609 1.648 -7.238 1 98.69 81 ASP A C 1
ATOM 655 O O . ASP A 1 81 ? -17.406 0.557 -6.699 1 98.69 81 ASP A O 1
ATOM 659 N N . PHE A 1 82 ? -17.062 2.752 -6.867 1 98.94 82 PHE A N 1
ATOM 660 C CA . PHE A 1 82 ? -16.156 2.805 -5.727 1 98.94 82 PHE A CA 1
ATOM 661 C C . PHE A 1 82 ? -16.453 4.023 -4.859 1 98.94 82 PHE A C 1
ATOM 663 O O . PHE A 1 82 ? -16.438 5.156 -5.348 1 98.94 82 PHE A O 1
ATOM 670 N N . TYR A 1 83 ? -16.734 3.766 -3.584 1 98.94 83 TYR A N 1
ATOM 671 C CA . TYR A 1 83 ? -17.047 4.828 -2.637 1 98.94 83 TYR A CA 1
ATOM 672 C C . TYR A 1 83 ? -16.156 4.734 -1.397 1 98.94 83 TYR A C 1
ATOM 674 O O . TYR A 1 83 ? -15.633 3.666 -1.086 1 98.94 83 TYR A O 1
ATOM 682 N N . ILE A 1 84 ? -16.047 5.832 -0.757 1 98.94 84 ILE A N 1
ATOM 683 C CA . ILE A 1 84 ? -15.453 5.91 0.57 1 98.94 84 ILE A CA 1
ATOM 684 C C . ILE A 1 84 ? -16.438 6.543 1.549 1 98.94 84 ILE A C 1
ATOM 686 O O . ILE A 1 84 ? -16.953 7.633 1.299 1 98.94 84 ILE A O 1
ATOM 690 N N . HIS A 1 85 ? -16.75 5.824 2.479 1 98.94 85 HIS A N 1
ATOM 691 C CA . HIS A 1 85 ? -17.531 6.285 3.621 1 98.94 85 HIS A CA 1
ATOM 692 C C . HIS A 1 85 ? -16.625 6.641 4.797 1 98.94 85 HIS A C 1
ATOM 694 O O . HIS A 1 85 ? -15.953 5.77 5.352 1 98.94 85 HIS A O 1
ATOM 700 N N . THR A 1 86 ? -16.562 7.898 5.211 1 98.88 86 THR A N 1
ATOM 701 C CA . THR A 1 86 ? -15.625 8.359 6.223 1 98.88 86 THR A CA 1
ATOM 702 C C . THR A 1 86 ? -16.203 8.172 7.625 1 98.88 86 THR A C 1
ATOM 704 O O . THR A 1 86 ? -17.375 7.863 7.781 1 98.88 86 THR A O 1
ATOM 707 N N . TYR A 1 87 ? -15.398 8.281 8.602 1 98.19 87 TYR A N 1
ATOM 708 C CA . TYR A 1 87 ? -15.766 8.156 10.008 1 98.19 87 TYR A CA 1
ATOM 709 C C . TYR A 1 87 ? -16.922 9.086 10.352 1 98.19 87 TYR A C 1
ATOM 711 O O . TYR A 1 87 ? -17.812 8.719 11.133 1 98.19 87 TYR A O 1
ATOM 719 N N . ASP A 1 88 ? -16.922 10.312 9.781 1 96.56 88 ASP A N 1
ATOM 720 C CA . ASP A 1 88 ? -17.969 11.281 10.078 1 96.56 88 ASP A CA 1
ATOM 721 C C . ASP A 1 88 ? -19.125 11.156 9.094 1 96.56 88 ASP A C 1
ATOM 723 O O . ASP A 1 88 ? -19.906 12.102 8.914 1 96.56 88 ASP A O 1
ATOM 727 N N . SER A 1 89 ? -19.219 10.117 8.312 1 98 89 SER A N 1
ATOM 728 C CA . SER A 1 89 ? -20.344 9.672 7.504 1 98 89 SER A CA 1
ATOM 729 C C . SER A 1 89 ? -20.484 10.508 6.234 1 98 89 SER A C 1
ATOM 731 O O . SER A 1 89 ? -21.594 10.742 5.754 1 98 89 SER A O 1
ATOM 733 N N . ARG A 1 90 ? -19.422 11.023 5.793 1 98.5 90 ARG A N 1
ATOM 734 C CA . ARG A 1 90 ? -19.422 11.594 4.449 1 98.5 90 ARG A CA 1
ATOM 735 C C . ARG A 1 90 ? -19.203 10.516 3.396 1 98.5 90 ARG A C 1
ATOM 737 O O . ARG A 1 90 ? -18.484 9.531 3.646 1 98.5 90 ARG A O 1
ATOM 744 N N . ILE A 1 91 ? -19.797 10.75 2.258 1 98.88 91 ILE A N 1
ATOM 745 C CA . ILE A 1 91 ? -19.656 9.812 1.148 1 98.88 91 ILE A CA 1
ATOM 746 C C . ILE A 1 91 ? -18.812 10.445 0.043 1 98.88 91 ILE A C 1
ATOM 748 O O . ILE A 1 91 ? -19.125 11.539 -0.434 1 98.88 91 ILE A O 1
ATOM 752 N N . ILE A 1 92 ? -17.781 9.812 -0.296 1 98.94 92 ILE A N 1
ATOM 753 C CA . ILE A 1 92 ? -16.922 10.227 -1.4 1 98.94 92 ILE A CA 1
ATOM 754 C C . ILE A 1 92 ? -17.062 9.25 -2.566 1 98.94 92 ILE A C 1
ATOM 756 O O . ILE A 1 92 ? -16.891 8.047 -2.398 1 98.94 92 ILE A O 1
ATOM 760 N N . LYS A 1 93 ? -17.422 9.727 -3.693 1 98.88 93 LYS A N 1
ATOM 761 C CA . LYS A 1 93 ? -17.391 8.93 -4.918 1 98.88 93 LYS A CA 1
ATOM 762 C C . LYS A 1 93 ? -16.031 9.016 -5.598 1 98.88 93 LYS A C 1
ATOM 764 O O . LYS A 1 93 ? -15.453 10.094 -5.715 1 98.88 93 LYS A O 1
ATOM 769 N N . VAL A 1 94 ? -15.484 7.914 -5.984 1 98.94 94 VAL A N 1
ATOM 770 C CA . VAL A 1 94 ? -14.203 7.844 -6.68 1 98.94 94 VAL A CA 1
ATOM 771 C C . VAL A 1 94 ? -14.406 7.281 -8.086 1 98.94 94 VAL A C 1
ATOM 773 O O . VAL A 1 94 ? -14.875 6.152 -8.242 1 98.94 94 VAL A O 1
ATOM 776 N N . GLU A 1 95 ? -14.039 8.023 -9.062 1 98.81 95 GLU A N 1
ATOM 777 C CA . GLU A 1 95 ? -14.195 7.578 -10.445 1 98.81 95 GLU A CA 1
ATOM 778 C C . GLU A 1 95 ? -13.141 6.535 -10.805 1 98.81 95 GLU A C 1
ATOM 780 O O . GLU A 1 95 ? -12.008 6.594 -10.32 1 98.81 95 GLU A O 1
ATOM 785 N N . LYS A 1 96 ? -13.492 5.617 -11.656 1 97.5 96 LYS A N 1
ATOM 786 C CA . LYS A 1 96 ? -12.625 4.512 -12.07 1 97.5 96 LYS A CA 1
ATOM 787 C C . LYS A 1 96 ? -11.336 5.031 -12.703 1 97.5 96 LYS A C 1
ATOM 789 O O . LYS A 1 96 ? -10.297 4.375 -12.625 1 97.5 96 LYS A O 1
ATOM 794 N N . ASP A 1 97 ? -11.398 6.191 -13.266 1 96.94 97 ASP A N 1
ATOM 795 C CA . ASP A 1 97 ? -10.25 6.734 -13.984 1 96.94 97 ASP A CA 1
ATOM 796 C C . ASP A 1 97 ? -9.281 7.426 -13.023 1 96.94 97 ASP A C 1
ATOM 798 O O . ASP A 1 97 ? -8.195 7.844 -13.43 1 96.94 97 ASP A O 1
ATOM 802 N N . MET A 1 98 ? -9.711 7.492 -11.789 1 98.44 98 MET A N 1
ATOM 803 C CA . MET A 1 98 ? -8.836 8.094 -10.789 1 98.44 98 MET A CA 1
ATOM 804 C C . MET A 1 98 ? -7.566 7.258 -10.609 1 98.44 98 MET A C 1
ATOM 806 O O . MET A 1 98 ? -7.633 6.031 -10.516 1 98.44 98 MET A O 1
ATOM 810 N N . ASN A 1 99 ? -6.426 7.922 -10.688 1 98.06 99 ASN A N 1
ATOM 811 C CA . ASN A 1 99 ? -5.148 7.348 -10.281 1 98.06 99 ASN A CA 1
ATOM 812 C C . ASN A 1 99 ? -4.633 7.992 -8.992 1 98.06 99 ASN A C 1
ATOM 814 O O . ASN A 1 99 ? -4.164 9.133 -9.016 1 98.06 99 ASN A O 1
ATOM 818 N N . PRO A 1 100 ? -4.793 7.266 -7.93 1 98.31 100 PRO A N 1
ATOM 819 C CA . PRO A 1 100 ? -4.293 7.875 -6.695 1 98.31 100 PRO A CA 1
ATOM 820 C C . PRO A 1 100 ? -2.771 8 -6.672 1 98.31 100 PRO A C 1
ATOM 822 O O . PRO A 1 100 ? -2.068 7.121 -7.176 1 98.31 100 PRO A O 1
ATOM 825 N N . PRO A 1 101 ? -2.316 9.156 -6.09 1 97.94 101 PRO A N 1
ATOM 826 C CA . PRO A 1 101 ? -0.862 9.211 -5.918 1 97.94 101 PRO A CA 1
ATOM 827 C C . PRO A 1 101 ? -0.311 7.984 -5.188 1 97.94 101 PRO A C 1
ATOM 829 O O . PRO A 1 101 ? -0.867 7.566 -4.172 1 97.94 101 PRO A O 1
ATOM 832 N N . LYS A 1 102 ? 0.683 7.441 -5.723 1 97.69 102 LYS A N 1
ATOM 833 C CA . LYS A 1 102 ? 1.317 6.305 -5.062 1 97.69 102 LYS A CA 1
ATOM 834 C C . LYS A 1 102 ? 2.145 6.758 -3.861 1 97.69 102 LYS A C 1
ATOM 836 O O . LYS A 1 102 ? 2.336 5.996 -2.91 1 97.69 102 LYS A O 1
ATOM 841 N N . ASN A 1 103 ? 2.646 7.949 -4.008 1 97.81 103 ASN A N 1
ATOM 842 C CA . ASN A 1 103 ? 3.355 8.523 -2.871 1 97.81 103 ASN A CA 1
ATOM 843 C C . ASN A 1 103 ? 2.391 8.961 -1.773 1 97.81 103 ASN A C 1
ATOM 845 O O . ASN A 1 103 ? 1.468 9.742 -2.025 1 97.81 103 ASN A O 1
ATOM 849 N N . TYR A 1 104 ? 2.674 8.508 -0.606 1 98.5 104 TYR A N 1
ATOM 850 C CA . TYR A 1 104 ? 1.764 8.742 0.509 1 98.5 104 TYR A CA 1
ATOM 851 C C . TYR A 1 104 ? 1.606 10.234 0.786 1 98.5 104 TYR A C 1
ATOM 853 O O . TYR A 1 104 ? 0.495 10.711 1.019 1 98.5 104 TYR A O 1
ATOM 861 N N . ASN A 1 105 ? 2.648 10.961 0.766 1 97.19 105 ASN A N 1
ATOM 862 C CA . ASN A 1 105 ? 2.588 12.375 1.104 1 97.19 105 ASN A CA 1
ATOM 863 C C . ASN A 1 105 ? 1.817 13.172 0.053 1 97.19 105 ASN A C 1
ATOM 865 O O . ASN A 1 105 ? 1.102 14.117 0.386 1 97.19 105 ASN A O 1
ATOM 869 N N . ARG A 1 106 ? 1.981 12.781 -1.143 1 97.81 106 ARG A N 1
ATOM 870 C CA . ARG A 1 106 ? 1.197 13.414 -2.199 1 97.81 106 ARG A CA 1
ATOM 871 C C . ARG A 1 106 ? -0.279 13.047 -2.076 1 97.81 106 ARG A C 1
ATOM 873 O O . ARG A 1 106 ? -1.151 13.883 -2.33 1 97.81 106 ARG A O 1
ATOM 880 N N . PHE A 1 107 ? -0.518 11.836 -1.735 1 98.81 107 PHE A N 1
ATOM 881 C CA . PHE A 1 107 ? -1.881 11.398 -1.462 1 98.81 107 PHE A CA 1
ATOM 882 C C . PHE A 1 107 ? -2.514 12.25 -0.366 1 98.81 107 PHE A C 1
ATOM 884 O O . PHE A 1 107 ? -3.658 12.688 -0.495 1 98.81 107 PHE A O 1
ATOM 891 N N . ILE A 1 108 ? -1.82 12.453 0.745 1 98.69 108 ILE A N 1
ATOM 892 C CA . ILE A 1 108 ? -2.311 13.242 1.87 1 98.69 108 ILE A CA 1
ATOM 893 C C . ILE A 1 108 ? -2.682 14.648 1.395 1 98.69 108 ILE A C 1
ATOM 895 O O . ILE A 1 108 ? -3.758 15.156 1.716 1 98.69 108 ILE A O 1
ATOM 899 N N . GLY A 1 109 ? -1.804 15.227 0.639 1 98.38 109 GLY A N 1
ATOM 900 C CA . GLY A 1 109 ? -2.102 16.547 0.099 1 98.38 109 GLY A CA 1
ATOM 901 C C . GLY A 1 109 ? -3.371 16.578 -0.733 1 98.38 109 GLY A C 1
ATOM 902 O O . GLY A 1 109 ? -4.176 17.5 -0.614 1 98.38 109 GLY A O 1
ATOM 903 N N . LEU A 1 110 ? -3.527 15.594 -1.528 1 98.69 110 LEU A N 1
ATOM 904 C CA . LEU A 1 110 ? -4.691 15.508 -2.402 1 98.69 110 LEU A CA 1
ATOM 905 C C . LEU A 1 110 ? -5.973 15.336 -1.59 1 98.69 110 LEU A C 1
ATOM 907 O O . LEU A 1 110 ? -6.992 15.969 -1.89 1 98.69 110 LEU A O 1
ATOM 911 N N . MET A 1 111 ? -5.883 14.477 -0.591 1 98.88 111 MET A N 1
ATOM 912 C CA . MET A 1 111 ? -7.055 14.242 0.247 1 98.88 111 MET A CA 1
ATOM 913 C C . MET A 1 111 ? -7.414 15.492 1.038 1 98.88 111 MET A C 1
ATOM 915 O O . MET A 1 111 ? -8.594 15.773 1.26 1 98.88 111 MET A O 1
ATOM 919 N N . GLU A 1 112 ? -6.395 16.203 1.507 1 98.88 112 GLU A N 1
ATOM 920 C CA . GLU A 1 112 ? -6.668 17.469 2.182 1 98.88 112 GLU A CA 1
ATOM 921 C C . GLU A 1 112 ? -7.457 18.406 1.281 1 98.88 112 GLU A C 1
ATOM 923 O O . GLU A 1 112 ? -8.43 19.016 1.72 1 98.88 112 GLU A O 1
ATOM 928 N N . GLN A 1 113 ? -7.012 18.484 0.044 1 98.62 113 GLN A N 1
ATOM 929 C CA . GLN A 1 113 ? -7.715 19.328 -0.924 1 98.62 113 GLN A CA 1
ATOM 930 C C . GLN A 1 113 ? -9.148 18.844 -1.129 1 98.62 113 GLN A C 1
ATOM 932 O O . GLN A 1 113 ? -10.078 19.641 -1.152 1 98.62 113 GLN A O 1
ATOM 937 N N . LEU A 1 114 ? -9.352 17.578 -1.289 1 98.88 114 LEU A N 1
ATOM 938 C CA . LEU A 1 114 ? -10.68 17 -1.478 1 98.88 114 LEU A CA 1
ATOM 939 C C . LEU A 1 114 ? -11.594 17.359 -0.316 1 98.88 114 LEU A C 1
ATOM 941 O O . LEU A 1 114 ? -12.719 17.812 -0.527 1 98.88 114 LEU A O 1
ATOM 945 N N . LEU A 1 115 ? -11.062 17.125 0.893 1 98.69 115 LEU A N 1
ATOM 946 C CA . LEU A 1 115 ? -11.898 17.297 2.08 1 98.69 115 LEU A CA 1
ATOM 947 C C . LEU A 1 115 ? -12.227 18.766 2.301 1 98.69 115 LEU A C 1
ATOM 949 O O . LEU A 1 115 ? -13.266 19.094 2.869 1 98.69 115 LEU A O 1
ATOM 953 N N . LYS A 1 116 ? -11.422 19.625 1.849 1 98 116 LYS A N 1
ATOM 954 C CA . LYS A 1 116 ? -11.641 21.047 1.991 1 98 116 LYS A CA 1
ATOM 955 C C . LYS A 1 116 ? -12.57 21.578 0.9 1 98 116 LYS A C 1
ATOM 957 O O . LYS A 1 116 ? -13.438 22.422 1.163 1 98 116 LYS A O 1
ATOM 962 N N . LEU A 1 117 ? -12.344 21.062 -0.346 1 98.12 117 LEU A N 1
ATOM 963 C CA . LEU A 1 117 ? -12.984 21.703 -1.492 1 98.12 117 LEU A CA 1
ATOM 964 C C . LEU A 1 117 ? -14.148 20.859 -2.002 1 98.12 117 LEU A C 1
ATOM 966 O O . LEU A 1 117 ? -14.984 21.344 -2.764 1 98.12 117 LEU A O 1
ATOM 970 N N . GLY A 1 118 ? -14.109 19.594 -1.731 1 98.31 118 GLY A N 1
ATOM 971 C CA . GLY A 1 118 ? -15.266 18.766 -2.014 1 98.31 118 GLY A CA 1
ATOM 972 C C . GLY A 1 118 ? -15.117 17.938 -3.281 1 98.31 118 GLY A C 1
ATOM 973 O O . GLY A 1 118 ? -15.906 17.031 -3.533 1 98.31 118 GLY A O 1
ATOM 974 N N . GLN A 1 119 ? -14.062 18.281 -4.098 1 98.5 119 GLN A N 1
ATOM 975 C CA . GLN A 1 119 ? -13.875 17.469 -5.297 1 98.5 119 GLN A CA 1
ATOM 976 C C . GLN A 1 119 ? -12.445 17.609 -5.832 1 98.5 119 GLN A C 1
ATOM 978 O O . GLN A 1 119 ? -11.758 18.594 -5.523 1 98.5 119 GLN A O 1
ATOM 983 N N . ILE A 1 120 ? -12.07 16.672 -6.559 1 98.5 120 ILE A N 1
ATOM 984 C CA . ILE A 1 120 ? -10.773 16.625 -7.23 1 98.5 120 ILE A CA 1
ATOM 985 C C . ILE A 1 120 ? -10.977 16.312 -8.711 1 98.5 120 ILE A C 1
ATOM 987 O O . ILE A 1 120 ? -11.602 15.32 -9.07 1 98.5 120 ILE A O 1
ATOM 991 N N . PRO A 1 121 ? -10.32 17.172 -9.641 1 97.56 121 PRO A N 1
ATOM 992 C CA . PRO A 1 121 ? -9.789 18.531 -9.43 1 97.56 121 PRO A CA 1
ATOM 993 C C . PRO A 1 121 ? -10.875 19.516 -9.008 1 97.56 121 PRO A C 1
ATOM 995 O O . PRO A 1 121 ? -12.055 19.312 -9.289 1 97.56 121 PRO A O 1
ATOM 998 N N . PRO A 1 122 ? -10.312 20.531 -8.391 1 96.38 122 PRO A N 1
ATOM 999 C CA . PRO A 1 122 ? -11.281 21.562 -7.996 1 96.38 122 PRO A CA 1
ATOM 1000 C C . PRO A 1 122 ? -11.969 22.219 -9.195 1 96.38 122 PRO A C 1
ATOM 1002 O O . PRO A 1 122 ? -11.336 22.438 -10.227 1 96.38 122 PRO A O 1
ATOM 1005 N N . ASN A 1 123 ? -13.188 22.438 -9.211 1 93.19 123 ASN A N 1
ATOM 1006 C CA . ASN A 1 123 ? -13.984 23.156 -10.188 1 93.19 123 ASN A CA 1
ATOM 1007 C C . ASN A 1 123 ? -14.086 22.406 -11.508 1 93.19 123 ASN A C 1
ATOM 1009 O O . ASN A 1 123 ? -14.391 23 -12.547 1 93.19 123 ASN A O 1
ATOM 1013 N N . SER A 1 124 ? -13.664 21.203 -11.477 1 95.62 124 SER A N 1
ATOM 1014 C CA . SER A 1 124 ? -13.805 20.391 -12.68 1 95.62 124 SER A CA 1
ATOM 1015 C C . SER A 1 124 ? -15.258 20.016 -12.922 1 95.62 124 SER A C 1
ATOM 1017 O O . SER A 1 124 ? -15.992 19.719 -11.984 1 95.62 124 SER A O 1
ATOM 1019 N N . SER A 1 125 ? -15.711 19.953 -14.18 1 95.81 125 SER A N 1
ATOM 1020 C CA . SER A 1 125 ? -17.031 19.453 -14.531 1 95.81 125 SER A CA 1
ATOM 1021 C C . SER A 1 125 ? -17.094 17.938 -14.477 1 95.81 125 SER A C 1
ATOM 1023 O O . SER A 1 125 ? -18.172 17.344 -14.453 1 95.81 125 SER A O 1
ATOM 1025 N N . ARG A 1 126 ? -15.969 17.344 -14.555 1 96.69 126 ARG A N 1
ATOM 1026 C CA . ARG A 1 126 ? -15.867 15.891 -14.453 1 96.69 126 ARG A CA 1
ATOM 1027 C C . ARG A 1 126 ? -14.836 15.484 -13.398 1 96.69 126 ARG A C 1
ATOM 1029 O O . ARG A 1 126 ? -13.789 14.938 -13.727 1 96.69 126 ARG A O 1
ATOM 1036 N N . PRO A 1 127 ? -15.211 15.68 -12.117 1 98.44 127 PRO A N 1
ATOM 1037 C CA . PRO A 1 127 ? -14.25 15.359 -11.062 1 98.44 127 PRO A CA 1
ATOM 1038 C C . PRO A 1 127 ? -13.945 13.867 -10.969 1 98.44 127 PRO A C 1
ATOM 1040 O O . PRO A 1 127 ? -14.812 13.039 -11.273 1 98.44 127 PRO A O 1
ATOM 1043 N N . LEU A 1 128 ? -12.758 13.523 -10.586 1 98.75 128 LEU A N 1
ATOM 1044 C CA . LEU A 1 128 ? -12.336 12.141 -10.383 1 98.75 128 LEU A CA 1
ATOM 1045 C C . LEU A 1 128 ? -12.75 11.641 -9.008 1 98.75 128 LEU A C 1
ATOM 1047 O O . LEU A 1 128 ? -12.875 10.438 -8.789 1 98.75 128 LEU A O 1
ATOM 1051 N N . MET A 1 129 ? -12.852 12.594 -8.055 1 98.88 129 MET A N 1
ATOM 1052 C CA . MET A 1 129 ? -13.406 12.344 -6.73 1 98.88 129 MET A CA 1
ATOM 1053 C C . MET A 1 129 ? -14.336 13.477 -6.309 1 98.88 129 MET A C 1
ATOM 1055 O O . MET A 1 129 ? -14.07 14.641 -6.598 1 98.88 129 MET A O 1
ATOM 1059 N N . LYS A 1 130 ? -15.328 13.086 -5.609 1 98.81 130 LYS A N 1
ATOM 1060 C CA . LYS A 1 130 ? -16.297 14.094 -5.191 1 98.81 130 LYS A CA 1
ATOM 1061 C C . LYS A 1 130 ? -17.016 13.68 -3.91 1 98.81 130 LYS A C 1
ATOM 1063 O O . LYS A 1 130 ? -17.422 12.523 -3.768 1 98.81 130 LYS A O 1
ATOM 1068 N N . ILE A 1 131 ? -17.125 14.578 -3.006 1 98.81 131 ILE A N 1
ATOM 1069 C CA . ILE A 1 131 ? -17.953 14.359 -1.825 1 98.81 131 ILE A CA 1
ATOM 1070 C C . ILE A 1 131 ? -19.422 14.57 -2.18 1 98.81 131 ILE A C 1
ATOM 1072 O O . ILE A 1 131 ? -19.797 15.641 -2.656 1 98.81 131 ILE A O 1
ATOM 1076 N N . LEU A 1 132 ? -20.156 13.547 -1.977 1 98.62 132 LEU A N 1
ATOM 1077 C CA . LEU A 1 132 ? -21.578 13.586 -2.324 1 98.62 132 LEU A CA 1
ATOM 1078 C C . LEU A 1 132 ? -22.406 14.078 -1.149 1 98.62 132 LEU A C 1
ATOM 1080 O O . LEU A 1 132 ? -22.062 13.852 0.01 1 98.62 132 LEU A O 1
ATOM 1084 N N . ASN A 1 133 ? -23.453 14.75 -1.46 1 97.81 133 ASN A N 1
ATOM 1085 C CA . ASN A 1 133 ? -24.422 15.156 -0.449 1 97.81 133 ASN A CA 1
ATOM 1086 C C . ASN A 1 133 ? -25.547 14.125 -0.29 1 97.81 133 ASN A C 1
ATOM 1088 O O . ASN A 1 133 ? -26.703 14.422 -0.542 1 97.81 133 ASN A O 1
ATOM 1092 N N . VAL A 1 134 ? -25.172 12.93 0.093 1 98.25 134 VAL A N 1
ATOM 1093 C CA . VAL A 1 134 ? -26.094 11.82 0.285 1 98.25 134 VAL A CA 1
ATOM 1094 C C . VAL A 1 134 ? -25.688 11.023 1.526 1 98.25 134 VAL A C 1
ATOM 1096 O O . VAL A 1 134 ? -24.578 11.164 2.027 1 98.25 134 VAL A O 1
ATOM 1099 N N . LYS A 1 135 ? -26.609 10.266 2.053 1 98.06 135 LYS A N 1
ATOM 1100 C CA . LYS A 1 135 ? -26.344 9.367 3.172 1 98.06 135 LYS A CA 1
ATOM 1101 C C . LYS A 1 135 ? -25.922 7.992 2.682 1 98.06 135 LYS A C 1
ATOM 1103 O O . LYS A 1 135 ? -26.141 7.641 1.522 1 98.06 135 LYS A O 1
ATOM 1108 N N . LEU A 1 136 ? -25.281 7.285 3.59 1 98.62 136 LEU A N 1
ATOM 1109 C CA . LEU A 1 136 ? -24.875 5.918 3.277 1 98.62 136 LEU A CA 1
ATOM 1110 C C . LEU A 1 136 ? -26.062 5.09 2.809 1 98.62 136 LEU A C 1
ATOM 1112 O O . LEU A 1 136 ? -25.953 4.309 1.865 1 98.62 136 LEU A O 1
ATOM 1116 N N . SER A 1 137 ? -27.219 5.309 3.445 1 98.12 137 SER A N 1
ATOM 1117 C CA . SER A 1 137 ? -28.422 4.551 3.135 1 98.12 137 SER A CA 1
ATOM 1118 C C . SER A 1 137 ? -28.891 4.812 1.707 1 98.12 137 SER A C 1
ATOM 1120 O O . SER A 1 137 ? -29.547 3.965 1.097 1 98.12 137 SER A O 1
ATOM 1122 N N . ASP A 1 138 ? -28.578 5.977 1.169 1 98.12 138 ASP A N 1
ATOM 1123 C CA . ASP A 1 138 ? -28.969 6.32 -0.196 1 98.12 138 ASP A CA 1
ATOM 1124 C C . ASP A 1 138 ? -28.125 5.551 -1.215 1 98.12 138 ASP A C 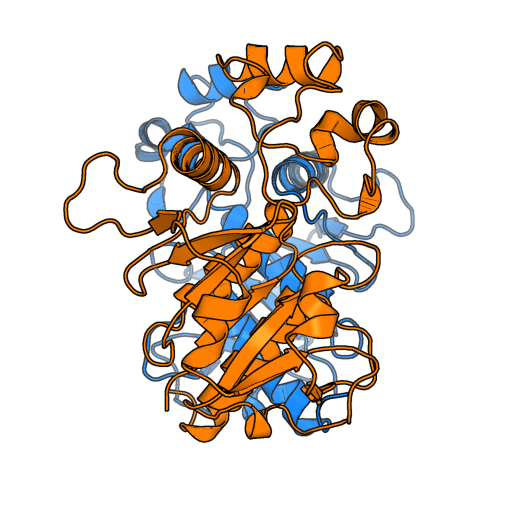1
ATOM 1126 O O . ASP A 1 138 ? -28.625 5.176 -2.279 1 98.12 138 ASP A O 1
ATOM 1130 N N . ILE A 1 139 ? -26.875 5.309 -0.935 1 97.88 139 ILE A N 1
ATOM 1131 C CA . ILE A 1 139 ? -25.938 4.66 -1.841 1 97.88 139 ILE A CA 1
ATOM 1132 C C . ILE A 1 139 ? -26.297 3.184 -1.986 1 97.88 139 ILE A C 1
ATOM 1134 O O . ILE A 1 139 ? -26.25 2.635 -3.09 1 97.88 139 ILE A O 1
ATOM 1138 N N . VAL A 1 140 ? -26.688 2.566 -0.891 1 97.75 140 VAL A N 1
ATOM 1139 C CA . VAL A 1 140 ? -26.781 1.111 -0.846 1 97.75 140 VAL A CA 1
ATOM 1140 C C . VAL A 1 140 ? -28.062 0.652 -1.558 1 97.75 140 VAL A C 1
ATOM 1142 O O . VAL A 1 140 ? -28.188 -0.523 -1.907 1 97.75 140 VAL A O 1
ATOM 1145 N N . LYS A 1 141 ? -28.953 1.57 -1.819 1 96.81 141 LYS A N 1
ATOM 1146 C CA . LYS A 1 141 ? -30.219 1.228 -2.445 1 96.81 141 LYS A CA 1
ATOM 1147 C C . LYS A 1 141 ? -30.016 0.663 -3.848 1 96.81 141 LYS A C 1
ATOM 1149 O O . LYS A 1 141 ? -30.859 -0.061 -4.367 1 96.81 141 LYS A O 1
ATOM 1154 N N . LYS A 1 142 ? -28.891 0.96 -4.441 1 95.75 142 LYS A N 1
ATOM 1155 C CA . LYS A 1 142 ? -28.594 0.597 -5.824 1 95.75 142 LYS A CA 1
ATOM 1156 C C . LYS A 1 142 ? -28.047 -0.825 -5.914 1 95.75 142 LYS A C 1
ATOM 1158 O O . LYS A 1 142 ? -27.906 -1.372 -7.012 1 95.75 142 LYS A O 1
ATOM 1163 N N . TYR A 1 143 ? -27.766 -1.441 -4.734 1 98 143 TYR A N 1
ATOM 1164 C CA . TYR A 1 143 ? -27.047 -2.707 -4.688 1 98 143 TYR A CA 1
ATOM 1165 C C . TYR A 1 143 ? -27.641 -3.633 -3.629 1 98 143 TYR A C 1
ATOM 1167 O O . TYR A 1 143 ? -28.609 -3.279 -2.955 1 98 143 TYR A O 1
ATOM 1175 N N . LYS A 1 144 ? -27.219 -4.82 -3.607 1 98.25 144 LYS A N 1
ATOM 1176 C CA . LYS A 1 144 ? -27.25 -5.621 -2.389 1 98.25 144 LYS A CA 1
ATOM 1177 C C . LYS A 1 144 ? -26.031 -5.355 -1.513 1 98.25 144 LYS A C 1
ATOM 1179 O O . LYS A 1 144 ? -24.922 -5.781 -1.841 1 98.25 144 LYS A O 1
ATOM 1184 N N . PRO A 1 145 ? -26.234 -4.641 -0.415 1 98.69 145 PRO A N 1
ATOM 1185 C CA . PRO A 1 145 ? -25.078 -4.32 0.441 1 98.69 145 PRO A CA 1
ATOM 1186 C C . PRO A 1 145 ? -24.578 -5.527 1.229 1 98.69 145 PRO A C 1
ATOM 1188 O O . PRO A 1 145 ? -25.359 -6.211 1.891 1 98.69 145 PRO A O 1
ATOM 1191 N N . VAL A 1 146 ? -23.281 -5.77 1.166 1 98.62 146 VAL A N 1
ATOM 1192 C CA . VAL A 1 146 ? -22.625 -6.895 1.823 1 98.62 146 VAL A CA 1
ATOM 1193 C C . VAL A 1 146 ? -21.469 -6.387 2.676 1 98.62 146 VAL A C 1
ATOM 1195 O O . VAL A 1 146 ? -20.625 -5.609 2.203 1 98.62 146 VAL A O 1
ATOM 1198 N N . LEU A 1 147 ? -21.469 -6.852 3.922 1 98.81 147 LEU A N 1
ATOM 1199 C CA . LEU A 1 147 ? -20.406 -6.469 4.836 1 98.81 147 LEU A CA 1
ATOM 1200 C C . LEU A 1 147 ? -19.391 -7.594 4.988 1 98.81 147 LEU A C 1
ATOM 1202 O O . LEU A 1 147 ? -19.766 -8.734 5.289 1 98.81 147 LEU A O 1
ATOM 1206 N N . LEU A 1 148 ? -18.156 -7.293 4.727 1 98.69 148 LEU A N 1
ATOM 1207 C CA . LEU A 1 148 ? -17.094 -8.25 5.031 1 98.69 148 LEU A CA 1
ATOM 1208 C C . LEU A 1 148 ? -16.641 -8.109 6.48 1 98.69 148 LEU A C 1
ATOM 1210 O O . LEU A 1 148 ? -16.172 -7.043 6.887 1 98.69 148 LEU A O 1
ATOM 1214 N N . SER A 1 149 ? -16.812 -9.148 7.215 1 97.5 149 SER A N 1
ATOM 1215 C CA . SER A 1 149 ? -16.5 -9.133 8.641 1 97.5 149 SER A CA 1
ATOM 1216 C C . SER A 1 149 ? -16.062 -10.516 9.125 1 97.5 149 SER A C 1
ATOM 1218 O O . SER A 1 149 ? -16.469 -11.531 8.562 1 97.5 149 SER A O 1
ATOM 1220 N N . GLU A 1 150 ? -15.242 -10.5 10.156 1 96.12 150 GLU A N 1
ATOM 1221 C CA . GLU A 1 150 ? -14.719 -11.742 10.711 1 96.12 150 GLU A CA 1
ATOM 1222 C C . GLU A 1 150 ? -15.836 -12.617 11.258 1 96.12 150 GLU A C 1
ATOM 1224 O O . GLU A 1 150 ? -15.742 -13.852 11.227 1 96.12 150 GLU A O 1
ATOM 1229 N N . ASP A 1 151 ? -16.906 -12.031 11.688 1 95.25 151 ASP A N 1
ATOM 1230 C CA . ASP A 1 151 ? -17.984 -12.758 12.359 1 95.25 151 ASP A CA 1
ATOM 1231 C C . ASP A 1 151 ? -19.094 -13.125 11.375 1 95.25 151 ASP A C 1
ATOM 1233 O O . ASP A 1 151 ? -20.141 -13.648 11.781 1 95.25 151 ASP A O 1
ATOM 1237 N N . GLY A 1 152 ? -18.906 -12.852 10.117 1 97.56 152 GLY A N 1
ATOM 1238 C CA . GLY A 1 152 ? -19.906 -13.172 9.109 1 97.56 152 GLY A CA 1
ATOM 1239 C C . GLY A 1 152 ? -19.938 -14.648 8.75 1 97.56 152 GLY A C 1
ATOM 1240 O O . GLY A 1 152 ? -19.141 -15.43 9.258 1 97.56 152 GLY A O 1
ATOM 1241 N N . SER A 1 153 ? -20.922 -15.008 7.898 1 98.06 153 SER A N 1
ATOM 1242 C CA . SER A 1 153 ? -20.984 -16.359 7.359 1 98.06 153 SER A CA 1
ATOM 1243 C C . SER A 1 153 ? -19.797 -16.641 6.445 1 98.06 153 SER A C 1
ATOM 1245 O O . SER A 1 153 ? -19.5 -15.867 5.535 1 98.06 153 SER A O 1
ATOM 1247 N N . LYS A 1 154 ? -19.156 -17.781 6.695 1 98 154 LYS A N 1
ATOM 1248 C CA . LYS A 1 154 ? -17.969 -18.125 5.926 1 98 154 LYS A CA 1
ATOM 1249 C C . LYS A 1 154 ? -18.328 -18.469 4.48 1 98 154 LYS A C 1
ATOM 1251 O O . LYS A 1 154 ? -19.203 -19.297 4.23 1 98 154 LYS A O 1
ATOM 1256 N N . ILE A 1 155 ? -17.625 -17.734 3.582 1 98.12 155 ILE A N 1
ATOM 1257 C CA . ILE A 1 155 ? -17.844 -18.016 2.166 1 98.12 155 ILE A CA 1
ATOM 1258 C C . ILE A 1 155 ? -16.5 -18.016 1.426 1 98.12 155 ILE A C 1
ATOM 1260 O O . ILE A 1 155 ? -15.492 -17.531 1.95 1 98.12 155 ILE A O 1
ATOM 1264 N N . ASP A 1 156 ? -16.516 -18.609 0.254 1 97.75 156 ASP A N 1
ATOM 1265 C CA . ASP A 1 156 ? -15.414 -18.453 -0.693 1 97.75 156 ASP A CA 1
ATOM 1266 C C . ASP A 1 156 ? -15.414 -17.062 -1.329 1 97.75 156 ASP A C 1
ATOM 1268 O O . ASP A 1 156 ? -16.453 -16.594 -1.774 1 97.75 156 ASP A O 1
ATOM 1272 N N . PRO A 1 157 ? -14.266 -16.469 -1.345 1 97.94 157 PRO A N 1
ATOM 1273 C CA . PRO A 1 157 ? -14.227 -15.109 -1.9 1 97.94 157 PRO A CA 1
ATOM 1274 C C . PRO A 1 157 ? -14.766 -15.039 -3.328 1 97.94 157 PRO A C 1
ATOM 1276 O O . PRO A 1 157 ? -15.211 -13.984 -3.775 1 97.94 157 PRO A O 1
ATOM 1279 N N . THR A 1 158 ? -14.727 -16.094 -4.066 1 97.5 158 THR A N 1
ATOM 1280 C CA . THR A 1 158 ? -15.242 -16.094 -5.434 1 97.5 158 THR A CA 1
ATOM 1281 C C . THR A 1 158 ? -16.75 -15.828 -5.445 1 97.5 158 THR A C 1
ATOM 1283 O O . THR A 1 158 ? -17.297 -15.367 -6.449 1 97.5 158 THR A O 1
ATOM 1286 N N . TYR A 1 159 ? -17.391 -16.078 -4.324 1 98.06 159 TYR A N 1
ATOM 1287 C CA . TYR A 1 159 ? -18.812 -15.812 -4.184 1 98.06 159 TYR A CA 1
ATOM 1288 C C . TYR A 1 159 ? -19.109 -14.32 -4.258 1 98.06 159 TYR A C 1
ATOM 1290 O O . TYR A 1 159 ? -20.203 -13.914 -4.637 1 98.06 159 TYR A O 1
ATOM 1298 N N . LEU A 1 160 ? -18.141 -13.547 -3.963 1 98.44 160 LEU A N 1
ATOM 1299 C CA . LEU A 1 160 ? -18.312 -12.102 -3.852 1 98.44 160 LEU A CA 1
ATOM 1300 C C . LEU A 1 160 ? -18.188 -11.438 -5.219 1 98.44 160 LEU A C 1
ATOM 1302 O O . LEU A 1 160 ? -18.438 -10.234 -5.352 1 98.44 160 LEU A O 1
ATOM 1306 N N . CYS A 1 161 ? -17.797 -12.227 -6.219 1 98.19 161 CYS A N 1
ATOM 1307 C CA . CYS A 1 161 ? -17.641 -11.703 -7.574 1 98.19 161 CYS A CA 1
ATOM 1308 C C . CYS A 1 161 ? -19 -11.57 -8.258 1 98.19 161 CYS A C 1
ATOM 1310 O O . CYS A 1 161 ? -19.297 -12.297 -9.211 1 98.19 161 CYS A O 1
ATOM 1312 N N . ASN A 1 162 ? -19.781 -10.602 -7.773 1 97.94 162 ASN A N 1
ATOM 1313 C CA . ASN A 1 162 ? -21.156 -10.352 -8.18 1 97.94 162 ASN A CA 1
ATOM 1314 C C . ASN A 1 162 ? -21.438 -8.852 -8.328 1 97.94 162 ASN A C 1
ATOM 1316 O O . ASN A 1 162 ? -21.297 -8.094 -7.371 1 97.94 162 ASN A O 1
ATOM 1320 N N . GLU A 1 163 ? -21.859 -8.461 -9.516 1 97.12 163 GLU A N 1
ATOM 1321 C CA . GLU A 1 163 ? -21.984 -7.043 -9.859 1 97.12 163 GLU A CA 1
ATOM 1322 C C . GLU A 1 163 ? -23.156 -6.406 -9.109 1 97.12 163 GLU A C 1
ATOM 1324 O O . GLU A 1 163 ? -23.266 -5.18 -9.055 1 97.12 163 GLU A O 1
ATOM 1329 N N . ASN A 1 164 ? -24 -7.191 -8.516 1 97.94 164 ASN A N 1
ATOM 1330 C CA . ASN A 1 164 ? -25.141 -6.668 -7.766 1 97.94 164 ASN A CA 1
ATOM 1331 C C . ASN A 1 164 ? -24.75 -6.305 -6.34 1 97.94 164 ASN A C 1
ATOM 1333 O O . ASN A 1 164 ? -25.5 -5.641 -5.629 1 97.94 164 ASN A O 1
ATOM 1337 N N . PHE A 1 165 ? -23.578 -6.789 -5.891 1 98.75 165 PHE A N 1
ATOM 1338 C CA . PHE A 1 165 ? -23.141 -6.543 -4.527 1 98.75 165 PHE A CA 1
ATOM 1339 C C . PHE A 1 165 ? -22.438 -5.188 -4.418 1 98.75 165 PHE A C 1
ATOM 1341 O O . PHE A 1 165 ? -21.812 -4.73 -5.371 1 98.75 165 PHE A O 1
ATOM 1348 N N . LEU A 1 166 ? -22.656 -4.504 -3.365 1 98.88 166 LEU A N 1
ATOM 1349 C CA . LEU A 1 166 ? -21.75 -3.479 -2.863 1 98.88 166 LEU A CA 1
ATOM 1350 C C . LEU A 1 166 ? -20.938 -4 -1.683 1 98.88 166 LEU A C 1
ATOM 1352 O O . LEU A 1 166 ? -21.484 -4.211 -0.595 1 98.88 166 LEU A O 1
ATOM 1356 N N . LEU A 1 167 ? -19.734 -4.242 -1.943 1 98.94 167 LEU A N 1
ATOM 1357 C CA . LEU A 1 167 ? -18.875 -4.867 -0.942 1 98.94 167 LEU A CA 1
ATOM 1358 C C . LEU A 1 167 ? -18.344 -3.834 0.047 1 98.94 167 LEU A C 1
ATOM 1360 O O . LEU A 1 167 ? -17.562 -2.959 -0.324 1 98.94 167 LEU A O 1
ATOM 1364 N N . GLY A 1 168 ? -18.828 -3.93 1.276 1 98.94 168 GLY A N 1
ATOM 1365 C CA . GLY A 1 168 ? -18.375 -3.053 2.348 1 98.94 168 GLY A CA 1
ATOM 1366 C C . GLY A 1 168 ? -17.156 -3.578 3.08 1 98.94 168 GLY A C 1
ATOM 1367 O O . GLY A 1 168 ? -17.203 -4.652 3.682 1 98.94 168 GLY A O 1
ATOM 1368 N N . ILE A 1 169 ? -16.094 -2.826 3.061 1 98.94 169 ILE A N 1
ATOM 1369 C CA . ILE A 1 169 ? -14.836 -3.197 3.688 1 98.94 169 ILE A CA 1
ATOM 1370 C C . ILE A 1 169 ? -14.445 -2.146 4.723 1 98.94 169 ILE A C 1
ATOM 1372 O O . ILE A 1 169 ? -14.484 -0.946 4.445 1 98.94 169 ILE A O 1
ATOM 1376 N N . GLY A 1 170 ? -14.07 -2.619 5.914 1 98.81 170 GLY A N 1
ATOM 1377 C CA . GLY A 1 170 ? -13.617 -1.675 6.926 1 98.81 170 GLY A CA 1
ATOM 1378 C C . GLY A 1 170 ? -12.297 -1.013 6.57 1 98.81 170 GLY A C 1
ATOM 1379 O O . GLY A 1 170 ? -11.375 -1.673 6.086 1 98.81 170 GLY A O 1
ATOM 1380 N N . ALA A 1 171 ? -12.195 0.273 6.812 1 98.81 171 ALA A N 1
ATOM 1381 C CA . ALA A 1 171 ? -10.961 1.013 6.57 1 98.81 171 ALA A CA 1
ATOM 1382 C C . ALA A 1 171 ? -10.555 1.821 7.801 1 98.81 171 ALA A C 1
ATOM 1384 O O . ALA A 1 171 ? -10.281 3.02 7.699 1 98.81 171 ALA A O 1
ATOM 1385 N N . PHE A 1 172 ? -10.5 1.137 8.891 1 98.62 172 PHE A N 1
ATOM 1386 C CA . PHE A 1 172 ? -10.094 1.646 10.195 1 98.62 172 PHE A CA 1
ATOM 1387 C C . PHE A 1 172 ? -9.305 0.591 10.961 1 98.62 172 PHE A C 1
ATOM 1389 O O . PHE A 1 172 ? -9.344 -0.592 10.617 1 98.62 172 PHE A O 1
ATOM 1396 N N . GLN A 1 173 ? -8.586 0.985 11.984 1 96.81 173 GLN A N 1
ATOM 1397 C CA . GLN A 1 173 ? -7.613 0.092 12.602 1 96.81 173 GLN A CA 1
ATOM 1398 C C . GLN A 1 173 ? -8.227 -0.675 13.766 1 96.81 173 GLN A C 1
ATOM 1400 O O . GLN A 1 173 ? -7.977 -1.87 13.938 1 96.81 173 GLN A O 1
ATOM 1405 N N . HIS A 1 174 ? -8.961 0.016 14.617 1 96.38 174 HIS A N 1
ATOM 1406 C CA . HIS A 1 174 ? -9.469 -0.607 15.836 1 96.38 174 HIS A CA 1
ATOM 1407 C C . HIS A 1 174 ? -10.969 -0.377 15.992 1 96.38 174 HIS A C 1
ATOM 1409 O O . HIS A 1 174 ? -11.516 0.584 15.438 1 96.38 174 HIS A O 1
ATOM 1415 N N . GLY A 1 175 ? -11.531 -1.282 16.719 1 94.38 175 GLY A N 1
ATOM 1416 C CA . GLY A 1 175 ? -12.953 -1.154 16.984 1 94.38 175 GLY A CA 1
ATOM 1417 C C . GLY A 1 175 ? -13.82 -1.938 16.016 1 94.38 175 GLY A C 1
ATOM 1418 O O . GLY A 1 175 ? -13.305 -2.725 15.219 1 94.38 175 GLY A O 1
ATOM 1419 N N . ASP A 1 176 ? -15.164 -1.662 16.188 1 95.44 176 ASP A N 1
ATOM 1420 C CA . ASP A 1 176 ? -16.141 -2.326 15.336 1 95.44 176 ASP A CA 1
ATOM 1421 C C . ASP A 1 176 ? -16.781 -1.34 14.359 1 95.44 176 ASP A C 1
ATOM 1423 O O . ASP A 1 176 ? -16.578 -0.13 14.461 1 95.44 176 ASP A O 1
ATOM 1427 N N . PHE A 1 177 ? -17.422 -1.893 13.398 1 98.31 177 PHE A N 1
ATOM 1428 C CA . PHE A 1 177 ? -18.172 -1.034 12.5 1 98.31 177 PHE A CA 1
ATOM 1429 C C . PHE A 1 177 ? -19.141 -0.149 13.273 1 98.31 177 PHE A C 1
ATOM 1431 O O . PHE A 1 177 ? -19.641 -0.542 14.336 1 98.31 177 PHE A O 1
ATOM 1438 N N . SER A 1 178 ? -19.375 1.045 12.766 1 98.19 178 SER A N 1
ATOM 1439 C CA . SER A 1 178 ? -20.328 1.961 13.398 1 98.19 178 SER A CA 1
ATOM 1440 C C . SER A 1 178 ? -21.734 1.388 13.391 1 98.19 178 SER A C 1
ATOM 1442 O O . SER A 1 178 ? -22.062 0.513 12.586 1 98.19 178 SER A O 1
ATOM 1444 N N . GLU A 1 179 ? -22.562 1.915 14.25 1 97.75 179 GLU A N 1
ATOM 1445 C CA . GLU A 1 179 ? -23.969 1.508 14.289 1 97.75 179 GLU A CA 1
ATOM 1446 C C . GLU A 1 179 ? -24.672 1.794 12.969 1 97.75 179 GLU A C 1
ATOM 1448 O O . GLU A 1 179 ? -25.531 1.024 12.531 1 97.75 179 GLU A O 1
ATOM 1453 N N . GLU A 1 180 ? -24.328 2.859 12.344 1 98.5 180 GLU A N 1
ATOM 1454 C CA . GLU A 1 180 ? -24.875 3.205 11.039 1 98.5 180 GLU A CA 1
ATOM 1455 C C . GLU A 1 180 ? -24.609 2.105 10.016 1 98.5 180 GLU A C 1
ATOM 1457 O O . GLU A 1 180 ? -25.516 1.663 9.312 1 98.5 180 GLU A O 1
ATOM 1462 N N . VAL A 1 181 ? -23.391 1.658 9.977 1 98.75 181 VAL A N 1
ATOM 1463 C CA . VAL A 1 181 ? -22.984 0.629 9.023 1 98.75 181 VAL A CA 1
ATOM 1464 C C . VAL A 1 181 ? -23.703 -0.679 9.336 1 98.75 181 VAL A C 1
ATOM 1466 O O . VAL A 1 181 ? -24.266 -1.317 8.445 1 98.75 181 VAL A O 1
ATOM 1469 N N . LYS A 1 182 ? -23.719 -1.041 10.586 1 97.88 182 LYS A N 1
ATOM 1470 C CA . LYS A 1 182 ? -24.359 -2.291 11.008 1 97.88 182 LYS A CA 1
ATOM 1471 C C . LYS A 1 182 ? -25.844 -2.289 10.688 1 97.88 182 LYS A C 1
ATOM 1473 O O . LYS A 1 182 ? -26.422 -3.332 10.367 1 97.88 182 LYS A O 1
ATOM 1478 N N . GLY A 1 183 ? -26.469 -1.125 10.82 1 98.06 183 GLY A N 1
ATOM 1479 C CA . GLY A 1 183 ? -27.891 -1.001 10.547 1 98.06 183 GLY A CA 1
ATOM 1480 C C . GLY A 1 183 ? -28.219 -1.105 9.07 1 98.06 183 GLY A C 1
ATOM 1481 O O . GLY A 1 183 ? -29.328 -1.5 8.711 1 98.06 183 GLY A O 1
ATOM 1482 N N . ILE A 1 184 ? -27.297 -0.823 8.242 1 98.5 184 ILE A N 1
ATOM 1483 C CA . ILE A 1 184 ? -27.531 -0.742 6.805 1 98.5 184 ILE A CA 1
ATOM 1484 C C . ILE A 1 184 ? -27.031 -2.018 6.129 1 98.5 184 ILE A C 1
ATOM 1486 O O . ILE A 1 184 ? -27.703 -2.564 5.25 1 98.5 184 ILE A O 1
ATOM 1490 N N . PHE A 1 185 ? -25.875 -2.471 6.527 1 98.56 185 PHE A N 1
ATOM 1491 C CA . PHE A 1 185 ? -25.281 -3.691 5.992 1 98.56 185 PHE A CA 1
ATOM 1492 C C . PHE A 1 185 ? -25.672 -4.895 6.844 1 98.56 185 PHE A C 1
ATOM 1494 O O . PHE A 1 185 ? -24.938 -5.258 7.773 1 98.56 185 PHE A O 1
ATOM 1501 N N . THR A 1 186 ? -26.688 -5.562 6.453 1 97.19 186 THR A N 1
ATOM 1502 C CA . THR A 1 186 ? -27.234 -6.609 7.316 1 97.19 186 THR A CA 1
ATOM 1503 C C . THR A 1 186 ? -26.719 -7.984 6.879 1 97.19 186 THR A C 1
ATOM 1505 O O . THR A 1 186 ? -26.828 -8.953 7.629 1 97.19 186 THR A O 1
ATOM 1508 N N . GLU A 1 187 ? -26.203 -8.141 5.695 1 98.25 187 GLU A N 1
ATOM 1509 C CA . GLU A 1 187 ? -25.594 -9.383 5.227 1 98.25 187 GLU A CA 1
ATOM 1510 C C . GLU A 1 187 ? -24.094 -9.375 5.453 1 98.25 187 GLU A C 1
ATOM 1512 O O . GLU A 1 187 ? -23.375 -8.523 4.91 1 98.25 187 GLU A O 1
ATOM 1517 N N . HIS A 1 188 ? -23.656 -10.297 6.289 1 98.44 188 HIS A N 1
ATOM 1518 C CA . HIS A 1 188 ? -22.25 -10.367 6.672 1 98.44 188 HIS A CA 1
ATOM 1519 C C . HIS A 1 188 ? -21.594 -11.633 6.129 1 98.44 188 HIS A C 1
ATOM 1521 O O . HIS A 1 188 ? -22.141 -12.734 6.273 1 98.44 188 HIS A O 1
ATOM 1527 N N . TYR A 1 189 ? -20.453 -11.477 5.516 1 98.62 189 TYR A N 1
ATOM 1528 C CA . TYR A 1 189 ? -19.672 -12.625 5.062 1 98.62 189 TYR A CA 1
ATOM 1529 C C . TYR A 1 189 ? -18.25 -12.562 5.598 1 98.62 189 TYR A C 1
ATOM 1531 O O . TYR A 1 189 ? -17.688 -11.477 5.75 1 98.62 189 TYR A O 1
ATOM 1539 N N . SER A 1 190 ? -17.719 -13.648 5.941 1 98.5 190 SER A N 1
ATOM 1540 C CA . SER A 1 190 ? -16.312 -13.844 6.277 1 98.5 190 SER A CA 1
ATOM 1541 C C . SER A 1 190 ? -15.594 -14.664 5.207 1 98.5 190 SER A C 1
ATOM 1543 O O . SER A 1 190 ? -16.125 -15.664 4.727 1 98.5 190 SER A O 1
ATOM 1545 N N . ILE A 1 191 ? -14.398 -14.266 4.828 1 98.25 191 ILE A N 1
ATOM 1546 C CA . ILE A 1 191 ? -13.758 -14.922 3.695 1 98.25 191 ILE A CA 1
ATOM 1547 C C . ILE A 1 191 ? -12.484 -15.633 4.16 1 98.25 191 ILE A C 1
ATOM 1549 O O . ILE A 1 191 ? -11.672 -16.062 3.336 1 98.25 191 ILE A O 1
ATOM 1553 N N . SER A 1 192 ? -12.242 -15.641 5.43 1 96.69 192 SER A N 1
ATOM 1554 C CA . SER A 1 192 ? -11.055 -16.281 5.996 1 96.69 192 SER A CA 1
ATOM 1555 C C . SER A 1 192 ? -11.297 -16.719 7.434 1 96.69 192 SER A C 1
ATOM 1557 O O . SER A 1 192 ? -12.148 -16.156 8.125 1 96.69 192 SER A O 1
ATOM 1559 N N . LYS A 1 193 ? -10.609 -17.688 7.844 1 95 193 LYS A N 1
ATOM 1560 C CA . LYS A 1 193 ? -10.656 -18.109 9.242 1 95 193 LYS A CA 1
ATOM 1561 C C . LYS A 1 193 ? -9.82 -17.172 10.125 1 95 193 LYS A C 1
ATOM 1563 O O . LYS A 1 193 ? -9.969 -17.172 11.344 1 95 193 LYS A O 1
ATOM 1568 N N . ARG A 1 194 ? -9.016 -16.438 9.438 1 94.31 194 ARG A N 1
ATOM 1569 C CA . ARG A 1 194 ? -8.164 -15.484 10.141 1 94.31 194 ARG A CA 1
ATOM 1570 C C . ARG A 1 194 ? -8.703 -14.062 10 1 94.31 194 ARG A C 1
ATOM 1572 O O . ARG A 1 194 ? -9.438 -13.758 9.055 1 94.31 194 ARG A O 1
ATOM 1579 N N . SER A 1 195 ? -8.367 -13.273 11.008 1 94.69 195 SER A N 1
ATOM 1580 C CA . SER A 1 195 ? -8.641 -11.852 10.867 1 94.69 195 SER A CA 1
ATOM 1581 C C . SER A 1 195 ? -7.746 -11.227 9.797 1 94.69 195 SER A C 1
ATOM 1583 O O . SER A 1 195 ? -6.523 -11.391 9.828 1 94.69 195 SER A O 1
ATOM 1585 N N . LEU A 1 196 ? -8.367 -10.594 8.898 1 97.19 196 LEU A N 1
ATOM 1586 C CA . LEU A 1 196 ? -7.625 -9.984 7.793 1 97.19 196 LEU A CA 1
ATOM 1587 C C . LEU A 1 196 ? -7.617 -8.461 7.918 1 97.19 196 LEU A C 1
ATOM 1589 O O . LEU A 1 196 ? -8.617 -7.863 8.32 1 97.19 196 LEU A O 1
ATOM 1593 N N . GLU A 1 197 ? -6.512 -7.922 7.566 1 97.44 197 GLU A N 1
ATOM 1594 C CA . GLU A 1 197 ? -6.469 -6.473 7.406 1 97.44 197 GLU A CA 1
ATOM 1595 C C . GLU A 1 197 ? -7.117 -6.043 6.094 1 97.44 197 GLU A C 1
ATOM 1597 O O . GLU A 1 197 ? -7.332 -6.867 5.203 1 97.44 197 GLU A O 1
ATOM 1602 N N . THR A 1 198 ? -7.363 -4.773 5.98 1 98.56 198 THR A N 1
ATOM 1603 C CA . THR A 1 198 ? -8.102 -4.219 4.852 1 98.56 198 THR A CA 1
ATOM 1604 C C . THR A 1 198 ? -7.445 -4.613 3.531 1 98.56 198 THR A C 1
ATOM 1606 O O . THR A 1 198 ? -8.117 -5.09 2.617 1 98.56 198 THR A O 1
ATOM 1609 N N . GLN A 1 199 ? -6.125 -4.434 3.43 1 98.06 199 GLN A N 1
ATOM 1610 C CA . GLN A 1 199 ? -5.445 -4.703 2.166 1 98.06 199 GLN A CA 1
ATOM 1611 C C . GLN A 1 199 ? -5.496 -6.188 1.82 1 98.06 199 GLN A C 1
ATOM 1613 O O . GLN A 1 199 ? -5.527 -6.555 0.644 1 98.06 199 GLN A O 1
ATOM 1618 N N . GLN A 1 200 ? -5.52 -7.051 2.84 1 98 200 GLN A N 1
ATOM 1619 C CA . GLN A 1 200 ? -5.641 -8.484 2.604 1 98 200 GLN A CA 1
ATOM 1620 C C . GLN A 1 200 ? -7.016 -8.836 2.039 1 98 200 GLN A C 1
ATOM 1622 O O . GLN A 1 200 ? -7.129 -9.672 1.144 1 98 200 GLN A O 1
ATOM 1627 N N . VAL A 1 201 ? -8.023 -8.211 2.605 1 98.5 201 VAL A N 1
ATOM 1628 C CA . VAL A 1 201 ? -9.391 -8.43 2.141 1 98.5 201 VAL A CA 1
ATOM 1629 C C . VAL A 1 201 ? -9.508 -8.016 0.674 1 98.5 201 VAL A C 1
ATOM 1631 O O . VAL A 1 201 ? -9.992 -8.789 -0.158 1 98.5 201 VAL A O 1
ATOM 1634 N N . VAL A 1 202 ? -9.016 -6.832 0.381 1 98.62 202 VAL A N 1
ATOM 1635 C CA . VAL A 1 202 ? -9.086 -6.305 -0.978 1 98.62 202 VAL A CA 1
ATOM 1636 C C . VAL A 1 202 ? -8.328 -7.23 -1.931 1 98.62 202 VAL A C 1
ATOM 1638 O O . VAL A 1 202 ? -8.836 -7.566 -3.006 1 98.62 202 VAL A O 1
ATOM 1641 N N . CYS A 1 203 ? -7.168 -7.617 -1.517 1 98.19 203 CYS A N 1
ATOM 1642 C CA . CYS A 1 203 ? -6.336 -8.508 -2.32 1 98.19 203 CYS A CA 1
ATOM 1643 C C . CYS A 1 203 ? -7.07 -9.805 -2.637 1 98.19 203 CYS A C 1
ATOM 1645 O O . CYS A 1 203 ? -7.117 -10.227 -3.793 1 98.19 203 CYS A O 1
ATOM 1647 N N . ARG A 1 204 ? -7.691 -10.414 -1.683 1 97.75 204 ARG A N 1
ATOM 1648 C CA . ARG A 1 204 ? -8.383 -11.688 -1.861 1 97.75 204 ARG A CA 1
ATOM 1649 C C . ARG A 1 204 ? -9.57 -11.539 -2.807 1 97.75 204 ARG A C 1
ATOM 1651 O O . ARG A 1 204 ? -9.781 -12.383 -3.682 1 97.75 204 ARG A O 1
ATOM 1658 N N . ILE A 1 205 ? -10.289 -10.492 -2.637 1 98.38 205 ILE A N 1
ATOM 1659 C CA . ILE A 1 205 ? -11.484 -10.305 -3.447 1 98.38 205 ILE A CA 1
ATOM 1660 C C . ILE A 1 205 ? -11.094 -10.062 -4.902 1 98.38 205 ILE A C 1
ATOM 1662 O O . ILE A 1 205 ? -11.586 -10.742 -5.805 1 98.38 205 ILE A O 1
ATOM 1666 N N . ILE A 1 206 ? -10.18 -9.125 -5.141 1 98.25 206 ILE A N 1
ATOM 1667 C CA . ILE A 1 206 ? -9.766 -8.773 -6.492 1 98.25 206 ILE A CA 1
ATOM 1668 C C . ILE A 1 206 ? -9.156 -9.984 -7.184 1 98.25 206 ILE A C 1
ATOM 1670 O O . ILE A 1 206 ? -9.477 -10.273 -8.344 1 98.25 206 ILE A O 1
ATOM 1674 N N . SER A 1 207 ? -8.352 -10.719 -6.457 1 97.5 207 SER A N 1
ATOM 1675 C CA . SER A 1 207 ? -7.676 -11.867 -7.047 1 97.5 207 SER A CA 1
ATOM 1676 C C . SER A 1 207 ? -8.656 -13.008 -7.324 1 97.5 207 SER A C 1
ATOM 1678 O O . SER A 1 207 ? -8.531 -13.711 -8.328 1 97.5 207 SER A O 1
ATOM 1680 N N . SER A 1 208 ? -9.617 -13.227 -6.43 1 97.25 208 SER A N 1
ATOM 1681 C CA . SER A 1 208 ? -10.609 -14.266 -6.66 1 97.25 208 SER A CA 1
ATOM 1682 C C . SER A 1 208 ? -11.422 -13.992 -7.922 1 97.25 208 SER A C 1
ATOM 1684 O O . SER A 1 208 ? -11.742 -14.922 -8.672 1 97.25 208 SER A O 1
ATOM 1686 N N . CYS A 1 209 ? -11.711 -12.758 -8.141 1 97.62 209 CYS A N 1
ATOM 1687 C CA . CYS A 1 209 ? -12.477 -12.398 -9.328 1 97.62 209 CYS A CA 1
ATOM 1688 C C . CYS A 1 209 ? -11.617 -12.516 -10.578 1 97.62 209 CYS A C 1
ATOM 1690 O O . CYS A 1 209 ? -12.086 -12.977 -11.625 1 97.62 209 CYS A O 1
ATOM 1692 N N . ASN A 1 210 ? -10.344 -12.102 -10.469 1 96.94 210 ASN A N 1
ATOM 1693 C CA . ASN A 1 210 ? -9.422 -12.289 -11.586 1 96.94 210 ASN A CA 1
ATOM 1694 C C . ASN A 1 210 ? -9.211 -13.766 -11.898 1 96.94 210 ASN A C 1
ATOM 1696 O O . ASN A 1 210 ? -9.023 -14.141 -13.055 1 96.94 210 ASN A O 1
ATOM 1700 N N . TYR A 1 211 ? -9.227 -14.547 -10.859 1 96.25 211 TYR A N 1
ATOM 1701 C CA . TYR A 1 211 ? -9.133 -15.992 -11.031 1 96.25 211 TYR A CA 1
ATOM 1702 C C . TYR A 1 211 ? -10.281 -16.516 -11.891 1 96.25 211 TYR A C 1
ATOM 1704 O O . TYR A 1 211 ? -10.07 -17.281 -12.836 1 96.25 211 TYR A O 1
ATOM 1712 N N . LEU A 1 212 ? -11.469 -16.094 -11.562 1 96.5 212 LEU A N 1
ATOM 1713 C CA . LEU A 1 212 ? -12.656 -16.531 -12.297 1 96.5 212 LEU A CA 1
ATOM 1714 C C . LEU A 1 212 ? -12.578 -16.094 -13.758 1 96.5 212 LEU A C 1
ATOM 1716 O O . LEU A 1 212 ? -13.156 -16.734 -14.633 1 96.5 212 LEU A O 1
ATOM 1720 N N . LEU A 1 213 ? -11.852 -15.023 -14.023 1 96.19 213 LEU A N 1
ATOM 1721 C CA . LEU A 1 213 ? -11.711 -14.492 -15.375 1 96.19 213 LEU A CA 1
ATOM 1722 C C . LEU A 1 213 ? -10.5 -15.102 -16.078 1 96.19 213 LEU A C 1
ATOM 1724 O O . LEU A 1 213 ? -10.164 -14.711 -17.188 1 96.19 213 LEU A O 1
ATOM 1728 N N . GLY A 1 214 ? -9.766 -15.977 -15.438 1 94.44 214 GLY A N 1
ATOM 1729 C CA . GLY A 1 214 ? -8.609 -16.641 -16.031 1 94.44 214 GLY A CA 1
ATOM 1730 C C . GLY A 1 214 ? -7.336 -15.828 -15.938 1 94.44 214 GLY A C 1
ATOM 1731 O O . GLY A 1 214 ? -6.492 -15.883 -16.828 1 94.44 214 GLY A O 1
ATOM 1732 N N . TRP A 1 215 ? -7.25 -14.953 -14.977 1 94.12 215 TRP A N 1
ATOM 1733 C CA . TRP A 1 215 ? -6.086 -14.117 -14.703 1 94.12 215 TRP A CA 1
ATOM 1734 C C . TRP A 1 215 ? -5.719 -13.289 -15.93 1 94.12 215 TRP A C 1
ATOM 1736 O O . TRP A 1 215 ? -4.621 -13.422 -16.469 1 94.12 215 TRP A O 1
ATOM 1746 N N . PRO A 1 216 ? -6.582 -12.422 -16.234 1 91.69 216 PRO A N 1
ATOM 1747 C CA . PRO A 1 216 ? -6.305 -11.633 -17.438 1 91.69 216 PRO A CA 1
ATOM 1748 C C . PRO A 1 216 ? -5.062 -10.758 -17.281 1 91.69 216 PRO A C 1
ATOM 1750 O O . PRO A 1 216 ? -4.688 -10.391 -16.172 1 91.69 216 PRO A O 1
ATOM 1753 N N . MET B 1 1 ? 3.156 -25.359 2.248 1 87.25 1 MET B N 1
ATOM 1754 C CA . MET B 1 1 ? 3.494 -24.531 1.095 1 87.25 1 MET B CA 1
ATOM 1755 C C . MET B 1 1 ? 4.012 -23.172 1.538 1 87.25 1 MET B C 1
ATOM 1757 O O . MET B 1 1 ? 3.33 -22.453 2.275 1 87.25 1 MET B O 1
ATOM 1761 N N . LYS B 1 2 ? 5.379 -22.828 1.17 1 96 2 LYS B N 1
ATOM 1762 C CA . LYS B 1 2 ? 5.969 -21.531 1.509 1 96 2 LYS B CA 1
ATOM 1763 C C . LYS B 1 2 ? 6.434 -20.797 0.256 1 96 2 LYS B C 1
ATOM 1765 O O . LYS B 1 2 ? 6.973 -21.406 -0.668 1 96 2 LYS B O 1
ATOM 1770 N N . LEU B 1 3 ? 6.184 -19.578 0.243 1 98.44 3 LEU B N 1
ATOM 1771 C CA . LEU B 1 3 ? 6.578 -18.719 -0.868 1 98.44 3 LEU B CA 1
ATOM 1772 C C . LEU B 1 3 ? 7.855 -17.953 -0.533 1 98.44 3 LEU B C 1
ATOM 1774 O O . LEU B 1 3 ? 7.938 -17.312 0.517 1 98.44 3 LEU B O 1
ATOM 1778 N N . ASN B 1 4 ? 8.836 -18.094 -1.368 1 98.88 4 ASN B N 1
ATOM 1779 C CA . ASN B 1 4 ? 10.047 -17.297 -1.242 1 98.88 4 ASN B CA 1
ATOM 1780 C C . ASN B 1 4 ? 10.07 -16.141 -2.242 1 98.88 4 ASN B C 1
ATOM 1782 O O . ASN B 1 4 ? 9.867 -16.344 -3.439 1 98.88 4 ASN B O 1
ATOM 1786 N N . PHE B 1 5 ? 10.289 -14.945 -1.746 1 98.94 5 PHE B N 1
ATOM 1787 C CA . PHE B 1 5 ? 10.234 -13.75 -2.584 1 98.94 5 PHE B CA 1
ATOM 1788 C C . PHE B 1 5 ? 11.578 -13.023 -2.58 1 98.94 5 PHE B C 1
ATOM 1790 O O . PHE B 1 5 ? 12.289 -13.031 -1.576 1 98.94 5 PHE B O 1
ATOM 1797 N N . ILE B 1 6 ? 11.852 -12.398 -3.652 1 98.94 6 ILE B N 1
ATOM 1798 C CA . ILE B 1 6 ? 12.891 -11.383 -3.693 1 98.94 6 ILE B CA 1
ATOM 1799 C C . ILE B 1 6 ? 12.438 -10.211 -4.559 1 98.94 6 ILE B C 1
ATOM 1801 O O . ILE B 1 6 ? 12.023 -10.398 -5.703 1 98.94 6 ILE B O 1
ATOM 1805 N N . LEU B 1 7 ? 12.391 -9 -3.979 1 98.94 7 LEU B N 1
ATOM 1806 C CA . LEU B 1 7 ? 12.18 -7.785 -4.754 1 98.94 7 LEU B CA 1
ATOM 1807 C C . LEU B 1 7 ? 13.461 -7.367 -5.469 1 98.94 7 LEU B C 1
ATOM 1809 O O . LEU B 1 7 ? 14.5 -7.168 -4.832 1 98.94 7 LEU B O 1
ATOM 1813 N N . LEU B 1 8 ? 13.383 -7.25 -6.758 1 98.94 8 LEU B N 1
ATOM 1814 C CA . LEU B 1 8 ? 14.578 -7.078 -7.57 1 98.94 8 LEU B CA 1
ATOM 1815 C C . LEU B 1 8 ? 14.711 -5.641 -8.047 1 98.94 8 LEU B C 1
ATOM 1817 O O . LEU B 1 8 ? 13.719 -5.008 -8.414 1 98.94 8 LEU B O 1
ATOM 1821 N N . ASP B 1 9 ? 15.938 -5.145 -8.133 1 98.88 9 ASP B N 1
ATOM 1822 C CA . ASP B 1 9 ? 16.266 -3.801 -8.602 1 98.88 9 ASP B CA 1
ATOM 1823 C C . ASP B 1 9 ? 15.453 -2.744 -7.863 1 98.88 9 ASP B C 1
ATOM 1825 O O . ASP B 1 9 ? 14.969 -1.788 -8.477 1 98.88 9 ASP B O 1
ATOM 1829 N N . SER B 1 10 ? 15.336 -2.998 -6.574 1 98.94 10 SER B N 1
ATOM 1830 C CA . SER B 1 10 ? 14.445 -2.178 -5.762 1 98.94 10 SER B CA 1
ATOM 1831 C C . SER B 1 10 ? 14.93 -0.736 -5.684 1 98.94 10 SER B C 1
ATOM 1833 O O . SER B 1 10 ? 16.109 -0.486 -5.391 1 98.94 10 SER B O 1
ATOM 1835 N N . ALA B 1 11 ? 14.039 0.161 -5.961 1 98.75 11 ALA B N 1
ATOM 1836 C CA . ALA B 1 11 ? 14.336 1.592 -5.918 1 98.75 11 ALA B CA 1
ATOM 1837 C C . ALA B 1 11 ? 14.375 2.1 -4.48 1 98.75 11 ALA B C 1
ATOM 1839 O O . ALA B 1 11 ? 13.586 2.965 -4.098 1 98.75 11 ALA B O 1
ATOM 1840 N N . LEU B 1 12 ? 15.258 1.564 -3.744 1 98.88 12 LEU B N 1
ATOM 1841 C CA . LEU B 1 12 ? 15.469 1.851 -2.33 1 98.88 12 LEU B CA 1
ATOM 1842 C C . LEU B 1 12 ? 16.938 2.154 -2.059 1 98.88 12 LEU B C 1
ATOM 1844 O O . LEU B 1 12 ? 17.766 1.245 -2.031 1 98.88 12 LEU B O 1
ATOM 1848 N N . GLU B 1 13 ? 17.25 3.391 -1.902 1 98.88 13 GLU B N 1
ATOM 1849 C CA . GLU B 1 13 ? 18.625 3.82 -1.676 1 98.88 13 GLU B CA 1
ATOM 1850 C C . GLU B 1 13 ? 18.672 5.184 -0.989 1 98.88 13 GLU B C 1
ATOM 1852 O O . GLU B 1 13 ? 17.703 5.934 -1.023 1 98.88 13 GLU B O 1
ATOM 1857 N N . LEU B 1 14 ? 19.781 5.465 -0.367 1 98.81 14 LEU B N 1
ATOM 1858 C CA . LEU B 1 14 ? 20 6.812 0.139 1 98.81 14 LEU B CA 1
ATOM 1859 C C . LEU B 1 14 ? 20.344 7.77 -0.999 1 98.81 14 LEU B C 1
ATOM 1861 O O . LEU B 1 14 ? 20.703 7.336 -2.096 1 98.81 14 LEU B O 1
ATOM 1865 N N . VAL B 1 15 ? 20.203 9.031 -0.731 1 98.75 15 VAL B N 1
ATOM 1866 C CA . VAL B 1 15 ? 20.547 10.039 -1.736 1 98.75 15 VAL B CA 1
ATOM 1867 C C . VAL B 1 15 ? 22 9.875 -2.16 1 98.75 15 VAL B C 1
ATOM 1869 O O . VAL B 1 15 ? 22.906 9.852 -1.316 1 98.75 15 VAL B O 1
ATOM 1872 N N . PRO B 1 16 ? 22.188 9.734 -3.436 1 98.38 16 PRO B N 1
ATOM 1873 C CA . PRO B 1 16 ? 23.562 9.547 -3.9 1 98.38 16 PRO B CA 1
ATOM 1874 C C . PRO B 1 16 ? 24.406 10.812 -3.787 1 98.38 16 PRO B C 1
ATOM 1876 O O . PRO B 1 16 ? 23.875 11.922 -3.799 1 98.38 16 PRO B O 1
ATOM 1879 N N . LYS B 1 17 ? 25.719 10.625 -3.828 1 97.69 17 LYS B N 1
ATOM 1880 C CA . LYS B 1 17 ? 26.672 11.711 -3.65 1 97.69 17 LYS B CA 1
ATOM 1881 C C . LYS B 1 17 ? 26.547 12.758 -4.75 1 97.69 17 LYS B C 1
ATOM 1883 O O . LYS B 1 17 ? 26.734 13.953 -4.512 1 97.69 17 LYS B O 1
ATOM 1888 N N . GLU B 1 18 ? 26.125 12.336 -5.93 1 97.81 18 GLU B N 1
ATOM 1889 C CA . GLU B 1 18 ? 26.078 13.18 -7.121 1 97.81 18 GLU B CA 1
ATOM 1890 C C . GLU B 1 18 ? 25.094 14.336 -6.941 1 97.81 18 GLU B C 1
ATOM 1892 O O . GLU B 1 18 ? 25.25 15.383 -7.582 1 97.81 18 GLU B O 1
ATOM 1897 N N . ILE B 1 19 ? 24.125 14.148 -6.004 1 98.38 19 ILE B N 1
ATOM 1898 C CA . ILE B 1 19 ? 23.078 15.18 -5.965 1 98.38 19 ILE B CA 1
ATOM 1899 C C . ILE B 1 19 ? 22.922 15.695 -4.539 1 98.38 19 ILE B C 1
ATOM 1901 O O . ILE B 1 19 ? 21.891 16.297 -4.203 1 98.38 19 ILE B O 1
ATOM 1905 N N . LEU B 1 20 ? 23.859 15.492 -3.676 1 98 20 LEU B N 1
ATOM 1906 C CA . LEU B 1 20 ? 23.781 15.844 -2.264 1 98 20 LEU B CA 1
ATOM 1907 C C . LEU B 1 20 ? 23.625 17.359 -2.09 1 98 20 LEU B C 1
ATOM 1909 O O . LEU B 1 20 ? 23 17.812 -1.125 1 98 20 LEU B O 1
ATOM 1913 N N . ASN B 1 21 ? 24.109 18.125 -3.082 1 97.25 21 ASN B N 1
ATOM 1914 C CA . ASN B 1 21 ? 24.141 19.578 -2.93 1 97.25 21 ASN B CA 1
ATOM 1915 C C . ASN B 1 21 ? 22.938 20.25 -3.609 1 97.25 21 ASN B C 1
ATOM 1917 O O . ASN B 1 21 ? 22.812 21.469 -3.576 1 97.25 21 ASN B O 1
ATOM 1921 N N . ASP B 1 22 ? 22.125 19.438 -4.215 1 97.94 22 ASP B N 1
ATOM 1922 C CA . ASP B 1 22 ? 20.938 20.016 -4.848 1 97.94 22 ASP B CA 1
ATOM 1923 C C . ASP B 1 22 ? 20.016 20.641 -3.812 1 97.94 22 ASP B C 1
ATOM 1925 O O . ASP B 1 22 ? 19.797 20.078 -2.738 1 97.94 22 ASP B O 1
ATOM 1929 N N . PRO B 1 23 ? 19.438 21.781 -4.109 1 96.75 23 PRO B N 1
ATOM 1930 C CA . PRO B 1 23 ? 18.562 22.484 -3.174 1 96.75 23 PRO B CA 1
ATOM 1931 C C . PRO B 1 23 ? 17.406 21.625 -2.674 1 96.75 23 PRO B C 1
ATOM 1933 O O . PRO B 1 23 ? 17.078 21.656 -1.486 1 96.75 23 PRO B O 1
ATOM 1936 N N . SER B 1 24 ? 16.781 20.875 -3.518 1 95.81 24 SER B N 1
ATOM 1937 C CA . SER B 1 24 ? 15.664 20.031 -3.117 1 95.81 24 SER B CA 1
ATOM 1938 C C . SER B 1 24 ? 16.094 19 -2.086 1 95.81 24 SER B C 1
ATOM 1940 O O . SER B 1 24 ? 15.336 18.688 -1.158 1 95.81 24 SER B O 1
ATOM 1942 N N . VAL B 1 25 ? 17.25 18.422 -2.238 1 97.81 25 VAL B N 1
ATOM 1943 C CA . VAL B 1 25 ? 17.781 17.422 -1.317 1 97.81 25 VAL B CA 1
ATOM 1944 C C . VAL B 1 25 ? 18.094 18.078 0.028 1 97.81 25 VAL B C 1
ATOM 1946 O O . VAL B 1 25 ? 17.703 17.562 1.078 1 97.81 25 VAL B O 1
ATOM 1949 N N . ILE B 1 26 ? 18.719 19.234 0.003 1 98 26 ILE B N 1
ATOM 1950 C CA . ILE B 1 26 ? 19.125 19.953 1.202 1 98 26 ILE B CA 1
ATOM 1951 C C . ILE B 1 26 ? 17.891 20.406 1.982 1 98 26 ILE B C 1
ATOM 1953 O O . ILE B 1 26 ? 17.828 20.234 3.201 1 98 26 ILE B O 1
ATOM 1957 N N . LYS B 1 27 ? 16.984 20.969 1.292 1 95.75 27 LYS B N 1
ATOM 1958 C CA . LYS B 1 27 ? 15.766 21.469 1.928 1 95.75 27 LYS B CA 1
ATOM 1959 C C . LYS B 1 27 ? 15.008 20.344 2.637 1 95.75 27 LYS B C 1
ATOM 1961 O O . LYS B 1 27 ? 14.57 20.5 3.775 1 95.75 27 LYS B O 1
ATOM 1966 N N . ASN B 1 28 ? 14.828 19.188 1.974 1 95.19 28 ASN B N 1
ATOM 1967 C CA . ASN B 1 28 ? 14.148 18.047 2.582 1 95.19 28 ASN B CA 1
ATOM 1968 C C . ASN B 1 28 ? 14.898 17.547 3.812 1 95.19 28 ASN B C 1
ATOM 1970 O O . ASN B 1 28 ? 14.289 17.266 4.848 1 95.19 28 ASN B O 1
ATOM 1974 N N . ALA B 1 29 ? 16.172 17.422 3.686 1 97.44 29 ALA B N 1
ATOM 1975 C CA . ALA B 1 29 ? 17 16.938 4.793 1 97.44 29 ALA B CA 1
ATOM 1976 C C . ALA B 1 29 ? 16.906 17.875 5.996 1 97.44 29 ALA B C 1
ATOM 1978 O O . ALA B 1 29 ? 16.734 17.422 7.129 1 97.44 29 ALA B O 1
ATOM 1979 N N . GLU B 1 30 ? 16.938 19.203 5.738 1 95.62 30 GLU B N 1
ATOM 1980 C CA . GLU B 1 30 ? 16.828 20.203 6.797 1 95.62 30 GLU B CA 1
ATOM 1981 C C . GLU B 1 30 ? 15.477 20.109 7.504 1 95.62 30 GLU B C 1
ATOM 1983 O O . GLU B 1 30 ? 15.414 20.141 8.734 1 95.62 30 GLU B O 1
ATOM 1988 N N . ARG B 1 31 ? 14.461 19.969 6.766 1 92.38 31 ARG B N 1
ATOM 1989 C CA . ARG B 1 31 ? 13.117 19.875 7.316 1 92.38 31 ARG B CA 1
ATOM 1990 C C . ARG B 1 31 ? 13 18.656 8.234 1 92.38 31 ARG B C 1
ATOM 1992 O O . ARG B 1 31 ? 12.258 18.688 9.219 1 92.38 31 ARG B O 1
ATOM 1999 N N . ARG B 1 32 ? 13.766 17.641 7.926 1 94.06 32 ARG B N 1
ATOM 2000 C CA . ARG B 1 32 ? 13.664 16.391 8.672 1 94.06 32 ARG B CA 1
ATOM 2001 C C . ARG B 1 32 ? 14.758 16.297 9.734 1 94.06 32 ARG B C 1
ATOM 2003 O O . ARG B 1 32 ? 14.859 15.297 10.445 1 94.06 32 ARG B O 1
ATOM 2010 N N . GLY B 1 33 ? 15.57 17.312 9.812 1 95.19 33 GLY B N 1
ATOM 2011 C CA . GLY B 1 33 ? 16.641 17.359 10.797 1 95.19 33 GLY B CA 1
ATOM 2012 C C . GLY B 1 33 ? 17.719 16.312 10.547 1 95.19 33 GLY B C 1
ATOM 2013 O O . GLY B 1 33 ? 18.219 15.695 11.484 1 95.19 33 GLY B O 1
ATOM 2014 N N . LYS B 1 34 ? 18.031 16.078 9.289 1 97.56 34 LYS B N 1
ATOM 2015 C CA . LYS B 1 34 ? 19 15.062 8.906 1 97.56 34 LYS B CA 1
ATOM 2016 C C . LYS B 1 34 ? 20.031 15.633 7.945 1 97.56 34 LYS B C 1
ATOM 2018 O O . LYS B 1 34 ? 19.875 16.75 7.441 1 97.56 34 LYS B O 1
ATOM 2023 N N . LYS B 1 35 ? 21.078 14.898 7.766 1 98 35 LYS B N 1
ATOM 2024 C CA . LYS B 1 35 ? 22.016 15.203 6.684 1 98 35 LYS B CA 1
ATOM 2025 C C . LYS B 1 35 ? 21.484 14.688 5.344 1 98 35 LYS B C 1
ATOM 2027 O O . LYS B 1 35 ? 20.859 13.633 5.285 1 98 35 LYS B O 1
ATOM 2032 N N . PRO B 1 36 ? 21.75 15.391 4.289 1 98.12 36 PRO B N 1
ATOM 2033 C CA . PRO B 1 36 ? 21.266 14.977 2.969 1 98.12 36 PRO B CA 1
ATOM 2034 C C . PRO B 1 36 ? 21.625 13.523 2.646 1 98.12 36 PRO B C 1
ATOM 2036 O O . PRO B 1 36 ? 20.781 12.773 2.15 1 98.12 36 PRO B O 1
ATOM 2039 N N . GLN B 1 37 ? 22.859 13.102 2.984 1 98.06 37 GLN B N 1
ATOM 2040 C CA . GLN B 1 37 ? 23.344 11.773 2.623 1 98.06 37 GLN B CA 1
ATOM 2041 C C . GLN B 1 37 ? 22.641 10.688 3.434 1 98.06 37 GLN B C 1
ATOM 2043 O O . GLN B 1 37 ? 22.75 9.5 3.125 1 98.06 37 GLN B O 1
ATOM 2048 N N . ASP B 1 38 ? 21.875 11.078 4.469 1 98.38 38 ASP B N 1
ATOM 2049 C CA . ASP B 1 38 ? 21.219 10.133 5.359 1 98.38 38 ASP B CA 1
ATOM 2050 C C . ASP B 1 38 ? 19.734 10.008 5.031 1 98.38 38 ASP B C 1
ATOM 2052 O O . ASP B 1 38 ? 18.969 9.375 5.77 1 98.38 38 ASP B O 1
ATOM 2056 N N . THR B 1 39 ? 19.312 10.633 3.965 1 98.62 39 THR B N 1
ATOM 2057 C CA . THR B 1 39 ? 17.906 10.586 3.586 1 98.62 39 THR B CA 1
ATOM 2058 C C . THR B 1 39 ? 17.703 9.672 2.381 1 98.62 39 THR B C 1
ATOM 2060 O O . THR B 1 39 ? 18.625 9.461 1.588 1 98.62 39 THR B O 1
ATOM 2063 N N . ILE B 1 40 ? 16.531 9.109 2.307 1 98.69 40 ILE B N 1
ATOM 2064 C CA . ILE B 1 40 ? 16.188 8.211 1.215 1 98.69 40 ILE B CA 1
ATOM 2065 C C . ILE B 1 40 ? 15.93 9.016 -0.058 1 98.69 40 ILE B C 1
ATOM 2067 O O . ILE B 1 40 ? 15.289 10.07 -0.015 1 98.69 40 ILE B O 1
ATOM 2071 N N . LEU B 1 41 ? 16.469 8.539 -1.197 1 98.75 41 LEU B N 1
ATOM 2072 C CA . LEU B 1 41 ? 16.141 9.094 -2.508 1 98.75 41 LEU B CA 1
ATOM 2073 C C . LEU B 1 41 ? 14.664 8.891 -2.83 1 98.75 41 LEU B C 1
ATOM 2075 O O . LEU B 1 41 ? 14.141 7.773 -2.715 1 98.75 41 LEU B O 1
ATOM 2079 N N . ASP B 1 42 ? 14 9.93 -3.17 1 98.38 42 ASP B N 1
ATOM 2080 C CA . ASP B 1 42 ? 12.57 9.914 -3.467 1 98.38 42 ASP B CA 1
ATOM 2081 C C . ASP B 1 42 ? 12.234 10.844 -4.629 1 98.38 42 ASP B C 1
ATOM 2083 O O . ASP B 1 42 ? 12.398 12.062 -4.523 1 98.38 42 ASP B O 1
ATOM 2087 N N . ILE B 1 43 ? 11.719 10.281 -5.641 1 98.06 43 ILE B N 1
ATOM 2088 C CA . ILE B 1 43 ? 11.484 11.023 -6.875 1 98.06 43 ILE B CA 1
ATOM 2089 C C . ILE B 1 43 ? 10.461 12.125 -6.629 1 98.06 43 ILE B C 1
ATOM 2091 O O . ILE B 1 43 ? 10.492 13.172 -7.285 1 98.06 43 ILE B O 1
ATOM 2095 N N . SER B 1 44 ? 9.531 11.969 -5.699 1 96.75 44 SER B N 1
ATOM 2096 C CA . SER B 1 44 ? 8.523 12.984 -5.391 1 96.75 44 SER B CA 1
ATOM 2097 C C . SER B 1 44 ? 9.164 14.227 -4.785 1 96.75 44 SER B C 1
ATOM 2099 O O . SER B 1 44 ? 8.594 15.32 -4.844 1 96.75 44 SER B O 1
ATOM 2101 N N . LEU B 1 45 ? 10.32 14.086 -4.227 1 96.94 45 LEU B N 1
ATOM 2102 C CA . LEU B 1 45 ? 11.023 15.172 -3.549 1 96.94 45 LEU B CA 1
ATOM 2103 C C . LEU B 1 45 ? 12.18 15.688 -4.398 1 96.94 45 LEU B C 1
ATOM 2105 O O . LEU B 1 45 ? 12.531 16.859 -4.328 1 96.94 45 LEU B O 1
ATOM 2109 N N . HIS B 1 46 ? 12.703 14.766 -5.164 1 98.25 46 HIS B N 1
ATOM 2110 C CA . HIS B 1 46 ? 14.023 15.047 -5.734 1 98.25 46 HIS B CA 1
ATOM 2111 C C . HIS B 1 46 ? 13.984 15 -7.258 1 98.25 46 HIS B C 1
ATOM 2113 O O . HIS B 1 46 ? 15.023 14.844 -7.902 1 98.25 46 HIS B O 1
ATOM 2119 N N . TYR B 1 47 ? 12.844 15.125 -7.867 1 97.44 47 TYR B N 1
ATOM 2120 C CA . TYR B 1 47 ? 12.617 14.867 -9.289 1 97.44 47 TYR B CA 1
ATOM 2121 C C . TYR B 1 47 ? 13.664 15.57 -10.141 1 97.44 47 TYR B C 1
ATOM 2123 O O . TYR B 1 47 ? 14.375 14.93 -10.922 1 97.44 47 TYR B O 1
ATOM 2131 N N . HIS B 1 48 ? 13.844 16.891 -10.016 1 97.5 48 HIS B N 1
ATOM 2132 C CA . HIS B 1 48 ? 14.742 17.656 -10.875 1 97.5 48 HIS B CA 1
ATOM 2133 C C . HIS B 1 48 ? 16.203 17.266 -10.633 1 97.5 48 HIS B C 1
ATOM 2135 O O . HIS B 1 48 ? 16.969 17.141 -11.586 1 97.5 48 HIS B O 1
ATOM 2141 N N . ALA B 1 49 ? 16.531 17.078 -9.398 1 98.19 49 ALA B N 1
ATOM 2142 C CA . ALA B 1 49 ? 17.891 16.672 -9.062 1 98.19 49 ALA B CA 1
ATOM 2143 C C . ALA B 1 49 ? 18.234 15.312 -9.664 1 98.19 49 ALA B C 1
ATOM 2145 O O . ALA B 1 49 ? 19.359 15.102 -10.133 1 98.19 49 ALA B O 1
ATOM 2146 N N . MET B 1 50 ? 17.297 14.422 -9.734 1 98.38 50 MET B N 1
ATOM 2147 C CA . MET B 1 50 ? 17.516 13.031 -10.109 1 98.38 50 MET B CA 1
ATOM 2148 C C . MET B 1 50 ? 17.797 12.906 -11.602 1 98.38 50 MET B C 1
ATOM 2150 O O . MET B 1 50 ? 18.359 11.898 -12.047 1 98.38 50 MET B O 1
ATOM 2154 N N . ARG B 1 51 ? 17.375 13.891 -12.359 1 97.75 51 ARG B N 1
ATOM 2155 C CA . ARG B 1 51 ? 17.594 13.836 -13.805 1 97.75 51 ARG B CA 1
ATOM 2156 C C . ARG B 1 51 ? 19.078 13.727 -14.133 1 97.75 51 ARG B C 1
ATOM 2158 O O . ARG B 1 51 ? 19.438 13.305 -15.234 1 97.75 51 ARG B O 1
ATOM 2165 N N . LYS B 1 52 ? 19.953 13.992 -13.18 1 96.69 52 LYS B N 1
ATOM 2166 C CA . LYS B 1 52 ? 21.406 13.914 -13.344 1 96.69 52 LYS B CA 1
ATOM 2167 C C . LYS B 1 52 ? 21.906 12.5 -13.102 1 96.69 52 LYS B C 1
ATOM 2169 O O . LYS B 1 52 ? 23.047 12.18 -13.414 1 96.69 52 LYS B O 1
ATOM 2174 N N . LEU B 1 53 ? 21.094 11.695 -12.578 1 98.06 53 LEU B N 1
ATOM 2175 C CA . LEU B 1 53 ? 21.5 10.352 -12.188 1 98.06 53 LEU B CA 1
ATOM 2176 C C . LEU B 1 53 ? 21.328 9.367 -13.336 1 98.06 53 LEU B C 1
ATOM 2178 O O . LEU B 1 53 ? 20.359 9.461 -14.102 1 98.06 53 LEU B O 1
ATOM 2182 N N . LYS B 1 54 ? 22.266 8.438 -13.383 1 96.69 54 LYS B N 1
ATOM 2183 C CA . LYS B 1 54 ? 22.062 7.289 -14.258 1 96.69 54 LYS B CA 1
ATOM 2184 C C . LYS B 1 54 ? 20.797 6.531 -13.883 1 96.69 54 LYS B C 1
ATOM 2186 O O . LYS B 1 54 ? 20.531 6.289 -12.703 1 96.69 54 LYS B O 1
ATOM 2191 N N . ASP B 1 55 ? 19.922 6.168 -14.844 1 97.19 55 ASP B N 1
ATOM 2192 C CA . ASP B 1 55 ? 18.703 5.387 -14.641 1 97.19 55 ASP B CA 1
ATOM 2193 C C . ASP B 1 55 ? 17.766 6.082 -13.672 1 97.19 55 ASP B C 1
ATOM 2195 O O . ASP B 1 55 ? 17.141 5.434 -12.82 1 97.19 55 ASP B O 1
ATOM 2199 N N . TRP B 1 56 ? 17.703 7.406 -13.766 1 97.44 56 TRP B N 1
ATOM 2200 C CA . TRP B 1 56 ? 17 8.172 -12.742 1 97.44 56 TRP B CA 1
ATOM 2201 C C . TRP B 1 56 ? 15.539 7.754 -12.664 1 97.44 56 TRP B C 1
ATOM 2203 O O . TRP B 1 56 ? 14.938 7.762 -11.586 1 97.44 56 TRP B O 1
ATOM 2213 N N . GLN B 1 57 ? 14.945 7.32 -13.781 1 97.62 57 GLN B N 1
ATOM 2214 C CA . GLN B 1 57 ? 13.531 6.965 -13.789 1 97.62 57 GLN B CA 1
ATOM 2215 C C . GLN B 1 57 ? 13.297 5.625 -13.102 1 97.62 57 GLN B C 1
ATOM 2217 O O . GLN B 1 57 ? 12.156 5.281 -12.773 1 97.62 57 GLN B O 1
ATOM 2222 N N . LYS B 1 58 ? 14.344 4.816 -12.922 1 98.12 58 LYS B N 1
ATOM 2223 C CA . LYS B 1 58 ? 14.273 3.5 -12.297 1 98.12 58 LYS B CA 1
ATOM 2224 C C . LYS B 1 58 ? 14.461 3.598 -10.789 1 98.12 58 LYS B C 1
ATOM 2226 O O . LYS B 1 58 ? 14.25 2.619 -10.062 1 98.12 58 LYS B O 1
ATOM 2231 N N . ARG B 1 59 ? 14.859 4.742 -10.305 1 98.44 59 ARG B N 1
ATOM 2232 C CA . ARG B 1 59 ? 15.305 4.934 -8.93 1 98.44 59 ARG B CA 1
ATOM 2233 C C . ARG B 1 59 ? 14.289 5.75 -8.133 1 98.44 59 ARG B C 1
ATOM 2235 O O . ARG B 1 59 ? 13.32 6.266 -8.703 1 98.44 59 ARG B O 1
ATOM 2242 N N . GLY B 1 60 ? 14.43 5.859 -6.855 1 98.56 60 GLY B N 1
ATOM 2243 C CA . GLY B 1 60 ? 13.719 6.809 -6.012 1 98.56 60 GLY B CA 1
ATOM 2244 C C . GLY B 1 60 ? 12.258 6.465 -5.82 1 98.56 60 GLY B C 1
ATOM 2245 O O . GLY B 1 60 ? 11.398 7.352 -5.809 1 98.56 60 GLY B O 1
ATOM 2246 N N . ARG B 1 61 ? 11.906 5.219 -5.75 1 98.69 61 ARG B N 1
ATOM 2247 C CA . ARG B 1 61 ? 10.523 4.828 -5.543 1 98.69 61 ARG B CA 1
ATOM 2248 C C . ARG B 1 61 ? 10.391 3.869 -4.363 1 98.69 61 ARG B C 1
ATOM 2250 O O . ARG B 1 61 ? 9.922 2.74 -4.52 1 98.69 61 ARG B O 1
ATOM 2257 N N . PRO B 1 62 ? 10.797 4.352 -3.178 1 98.81 62 PRO B N 1
ATOM 2258 C CA . PRO B 1 62 ? 10.695 3.49 -1.997 1 98.81 62 PRO B CA 1
ATOM 2259 C C . PRO B 1 62 ? 9.258 3.066 -1.702 1 98.81 62 PRO B C 1
ATOM 2261 O O . PRO B 1 62 ? 9.031 2.07 -1.011 1 98.81 62 PRO B O 1
ATOM 2264 N N . ASP B 1 63 ? 8.289 3.811 -2.26 1 98.75 63 ASP B N 1
ATOM 2265 C CA . ASP B 1 63 ? 6.879 3.5 -2.043 1 98.75 63 ASP B CA 1
ATOM 2266 C C . ASP B 1 63 ? 6.52 2.137 -2.633 1 98.75 63 ASP B C 1
ATOM 2268 O O . ASP B 1 63 ? 5.68 1.422 -2.088 1 98.75 63 ASP B O 1
ATOM 2272 N N . ILE B 1 64 ? 7.172 1.722 -3.723 1 98.81 64 ILE B N 1
ATOM 2273 C CA . ILE B 1 64 ? 6.922 0.419 -4.328 1 98.81 64 ILE B CA 1
ATOM 2274 C C . ILE B 1 64 ? 7.367 -0.688 -3.377 1 98.81 64 ILE B C 1
ATOM 2276 O O . ILE B 1 64 ? 6.629 -1.648 -3.143 1 98.81 64 ILE B O 1
ATOM 2280 N N . VAL B 1 65 ? 8.531 -0.523 -2.793 1 98.88 65 VAL B N 1
ATOM 2281 C CA . VAL B 1 65 ? 9.07 -1.488 -1.841 1 98.88 65 VAL B CA 1
ATOM 2282 C C . VAL B 1 65 ? 8.188 -1.537 -0.597 1 98.88 65 VAL B C 1
ATOM 2284 O O . VAL B 1 65 ? 7.867 -2.617 -0.095 1 98.88 65 VAL B O 1
ATOM 2287 N N . HIS B 1 66 ? 7.793 -0.389 -0.167 1 98.94 66 HIS B N 1
ATOM 2288 C CA . HIS B 1 66 ? 6.953 -0.278 1.021 1 98.94 66 HIS B CA 1
ATOM 2289 C C . HIS B 1 66 ? 5.66 -1.073 0.861 1 98.94 66 HIS B C 1
ATOM 2291 O O . HIS B 1 66 ? 5.336 -1.91 1.705 1 98.94 66 HIS B O 1
ATOM 2297 N N . MET B 1 67 ? 4.992 -0.846 -0.201 1 98.56 67 MET B N 1
ATOM 2298 C CA . MET B 1 67 ? 3.719 -1.511 -0.45 1 98.56 67 MET B CA 1
ATOM 2299 C C . MET B 1 67 ? 3.908 -3.018 -0.589 1 98.56 67 MET B C 1
ATOM 2301 O O . MET B 1 67 ? 3.146 -3.799 -0.016 1 98.56 67 MET B O 1
ATOM 2305 N N . ALA B 1 68 ? 4.891 -3.389 -1.308 1 98.81 68 ALA B N 1
ATOM 2306 C CA . ALA B 1 68 ? 5.168 -4.812 -1.48 1 98.81 68 ALA B CA 1
ATOM 2307 C C . ALA B 1 68 ? 5.453 -5.484 -0.141 1 98.81 68 ALA B C 1
ATOM 2309 O O . ALA B 1 68 ? 4.961 -6.578 0.132 1 98.81 68 ALA B O 1
ATOM 2310 N N . MET B 1 69 ? 6.234 -4.816 0.688 1 98.88 69 MET B N 1
ATOM 2311 C CA . MET B 1 69 ? 6.602 -5.367 1.989 1 98.88 69 MET B CA 1
ATOM 2312 C C . MET B 1 69 ? 5.367 -5.574 2.859 1 98.88 69 MET B C 1
ATOM 2314 O O . MET B 1 69 ? 5.215 -6.625 3.49 1 98.88 69 MET B O 1
ATOM 2318 N N . ILE B 1 70 ? 4.516 -4.594 2.867 1 98.75 70 ILE B N 1
ATOM 2319 C CA . ILE B 1 70 ? 3.312 -4.703 3.686 1 98.75 70 ILE B CA 1
ATOM 2320 C C . ILE B 1 70 ? 2.484 -5.902 3.227 1 98.75 70 ILE B C 1
ATOM 2322 O O . ILE B 1 70 ? 2.035 -6.703 4.051 1 98.75 70 ILE B O 1
ATOM 2326 N N . MET B 1 71 ? 2.336 -6.043 1.977 1 98.56 71 MET B N 1
ATOM 2327 C CA . MET B 1 71 ? 1.498 -7.109 1.434 1 98.56 71 MET B CA 1
ATOM 2328 C C . MET B 1 71 ? 2.115 -8.477 1.704 1 98.56 71 MET B C 1
ATOM 2330 O O . MET B 1 71 ? 1.439 -9.383 2.199 1 98.56 71 MET B O 1
ATOM 2334 N N . ILE B 1 72 ? 3.385 -8.594 1.458 1 98.75 72 ILE B N 1
ATOM 2335 C CA . ILE B 1 72 ? 4.07 -9.875 1.59 1 98.75 72 ILE B CA 1
ATOM 2336 C C . ILE B 1 72 ? 4.113 -10.289 3.059 1 98.75 72 ILE B C 1
ATOM 2338 O O . ILE B 1 72 ? 3.779 -11.43 3.396 1 98.75 72 ILE B O 1
ATOM 2342 N N . LEU B 1 73 ? 4.434 -9.383 3.928 1 98.75 73 LEU B N 1
ATOM 2343 C CA . LEU B 1 73 ? 4.672 -9.695 5.332 1 98.75 73 LEU B CA 1
ATOM 2344 C C . LEU B 1 73 ? 3.357 -9.828 6.094 1 98.75 73 LEU B C 1
ATOM 2346 O O . LEU B 1 73 ? 3.34 -10.273 7.242 1 98.75 73 LEU B O 1
ATOM 2350 N N . SER B 1 74 ? 2.252 -9.438 5.445 1 97.31 74 SER B N 1
ATOM 2351 C CA . SER B 1 74 ? 0.947 -9.648 6.062 1 97.31 74 SER B CA 1
ATOM 2352 C C . SER B 1 74 ? 0.502 -11.102 5.926 1 97.31 74 SER B C 1
ATOM 2354 O O . SER B 1 74 ? -0.463 -11.523 6.562 1 97.31 74 SER B O 1
ATOM 2356 N N . GLU B 1 75 ? 1.2 -11.891 5.09 1 97.56 75 GLU B N 1
ATOM 2357 C CA . GLU B 1 75 ? 0.862 -13.289 4.844 1 97.56 75 GLU B CA 1
ATOM 2358 C C . GLU B 1 75 ? 1.925 -14.219 5.414 1 97.56 75 GLU B C 1
ATOM 2360 O O . GLU B 1 75 ? 2.457 -15.078 4.703 1 97.56 75 GLU B O 1
ATOM 2365 N N . LYS B 1 76 ? 2.172 -14.156 6.652 1 96 76 LYS B N 1
ATOM 23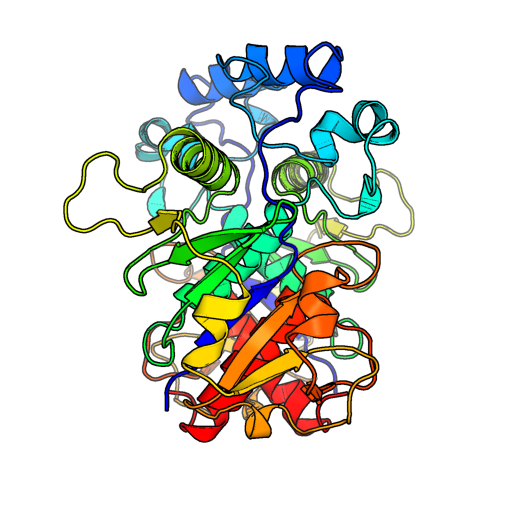66 C CA . LYS B 1 76 ? 3.273 -14.828 7.328 1 96 76 LYS B CA 1
ATOM 2367 C C . LYS B 1 76 ? 3.121 -16.344 7.25 1 96 76 LYS B C 1
ATOM 2369 O O . LYS B 1 76 ? 4.113 -17.078 7.191 1 96 76 LYS B O 1
ATOM 2374 N N . GLU B 1 77 ? 1.927 -16.812 7.211 1 94.31 77 GLU B N 1
ATOM 2375 C CA . GLU B 1 77 ? 1.658 -18.234 7.27 1 94.31 77 GLU B CA 1
ATOM 2376 C C . GLU B 1 77 ? 2.158 -18.953 6.016 1 94.31 77 GLU B C 1
ATOM 2378 O O . GLU B 1 77 ? 2.496 -20.125 6.059 1 94.31 77 GLU B O 1
ATOM 2383 N N . ILE B 1 78 ? 2.234 -18.172 4.93 1 97.25 78 ILE B N 1
ATOM 2384 C CA . ILE B 1 78 ? 2.643 -18.828 3.691 1 97.25 78 ILE B CA 1
ATOM 2385 C C . ILE B 1 78 ? 3.979 -18.25 3.221 1 97.25 78 ILE B C 1
ATOM 2387 O O . ILE B 1 78 ? 4.434 -18.547 2.113 1 97.25 78 ILE B O 1
ATOM 2391 N N . LEU B 1 79 ? 4.59 -17.453 4.043 1 98.31 79 LEU B N 1
ATOM 2392 C CA . LEU B 1 79 ? 5.84 -16.797 3.666 1 98.31 79 LEU B CA 1
ATOM 2393 C C . LEU B 1 79 ? 7.039 -17.672 4.039 1 98.31 79 LEU B C 1
ATOM 2395 O O . LEU B 1 79 ? 7.105 -18.188 5.152 1 98.31 79 LEU B O 1
ATOM 2399 N N . GLY B 1 80 ? 7.879 -17.922 3.076 1 98.38 80 GLY B N 1
ATOM 2400 C CA . GLY B 1 80 ? 9.203 -18.469 3.332 1 98.38 80 GLY B CA 1
ATOM 2401 C C . GLY B 1 80 ? 10.266 -17.391 3.486 1 98.38 80 GLY B C 1
ATOM 2402 O O . GLY B 1 80 ? 10.141 -16.5 4.344 1 98.38 80 GLY B O 1
ATOM 2403 N N . ASP B 1 81 ? 11.266 -17.422 2.656 1 98.69 81 ASP B N 1
ATOM 2404 C CA . ASP B 1 81 ? 12.32 -16.406 2.701 1 98.69 81 ASP B CA 1
ATOM 2405 C C . ASP B 1 81 ? 11.914 -15.156 1.928 1 98.69 81 ASP B C 1
ATOM 2407 O O . ASP B 1 81 ? 11.195 -15.242 0.931 1 98.69 81 ASP B O 1
ATOM 2411 N N . PHE B 1 82 ? 12.367 -14.055 2.41 1 98.94 82 PHE B N 1
ATOM 2412 C CA . PHE B 1 82 ? 12.062 -12.781 1.779 1 98.94 82 PHE B CA 1
ATOM 2413 C C . PHE B 1 82 ? 13.297 -11.891 1.724 1 98.94 82 PHE B C 1
ATOM 2415 O O . PHE B 1 82 ? 13.922 -11.617 2.752 1 98.94 82 PHE B O 1
ATOM 2422 N N . TYR B 1 83 ? 13.648 -11.469 0.509 1 98.94 83 TYR B N 1
ATOM 2423 C CA . TYR B 1 83 ? 14.82 -10.633 0.293 1 98.94 83 TYR B CA 1
ATOM 2424 C C . TYR B 1 83 ? 14.461 -9.383 -0.503 1 98.94 83 TYR B C 1
ATOM 2426 O O . TYR B 1 83 ? 13.461 -9.367 -1.219 1 98.94 83 TYR B O 1
ATOM 2434 N N . ILE B 1 84 ? 15.273 -8.414 -0.348 1 98.94 84 ILE B N 1
ATOM 2435 C CA . ILE B 1 84 ? 15.25 -7.223 -1.187 1 98.94 84 ILE B CA 1
ATOM 2436 C C . ILE B 1 84 ? 16.609 -7.02 -1.84 1 98.94 84 ILE B C 1
ATOM 2438 O O . ILE B 1 84 ? 17.641 -6.988 -1.155 1 98.94 84 ILE B O 1
ATOM 2442 N N . HIS B 1 85 ? 16.594 -7.039 -3.055 1 98.94 85 HIS B N 1
ATOM 2443 C CA . HIS B 1 85 ? 17.75 -6.688 -3.883 1 98.94 85 HIS B CA 1
ATOM 2444 C C . HIS B 1 85 ? 17.656 -5.246 -4.367 1 98.94 85 HIS B C 1
ATOM 2446 O O . HIS B 1 85 ? 16.75 -4.898 -5.125 1 98.94 85 HIS B O 1
ATOM 2452 N N . THR B 1 86 ? 18.547 -4.363 -3.959 1 98.88 86 THR B N 1
ATOM 2453 C CA . THR B 1 86 ? 18.453 -2.934 -4.242 1 98.88 86 THR B CA 1
ATOM 2454 C C . THR B 1 86 ? 19.094 -2.607 -5.59 1 98.88 86 THR B C 1
ATOM 2456 O O . THR B 1 86 ? 19.75 -3.457 -6.195 1 98.88 86 THR B O 1
ATOM 2459 N N . TYR B 1 87 ? 18.875 -1.456 -6.078 1 98.19 87 TYR B N 1
ATOM 2460 C CA . TYR B 1 87 ? 19.406 -0.958 -7.34 1 98.19 87 TYR B CA 1
ATOM 2461 C C . TYR B 1 87 ? 20.922 -1.1 -7.375 1 98.19 87 TYR B C 1
ATOM 2463 O O . TYR B 1 87 ? 21.5 -1.425 -8.422 1 98.19 87 TYR B O 1
ATOM 2471 N N . ASP B 1 88 ? 21.594 -0.838 -6.23 1 96.56 88 ASP B N 1
ATOM 2472 C CA . ASP B 1 88 ? 23.047 -0.908 -6.18 1 96.56 88 ASP B CA 1
ATOM 2473 C C . ASP B 1 88 ? 23.516 -2.303 -5.773 1 96.56 88 ASP B C 1
ATOM 2475 O O . ASP B 1 88 ? 24.641 -2.469 -5.281 1 96.56 88 ASP B O 1
ATOM 2479 N N . SER B 1 89 ? 22.688 -3.295 -5.785 1 98 89 SER B N 1
ATOM 2480 C CA . SER B 1 89 ? 22.969 -4.723 -5.695 1 98 89 SER B CA 1
ATOM 2481 C C . SER B 1 89 ? 23.281 -5.133 -4.262 1 98 89 SER B C 1
ATOM 2483 O O . SER B 1 89 ? 24.094 -6.035 -4.035 1 98 89 SER B O 1
ATOM 2485 N N . ARG B 1 90 ? 22.781 -4.434 -3.357 1 98.56 90 ARG B N 1
ATOM 2486 C CA . ARG B 1 90 ? 22.828 -4.926 -1.985 1 98.56 90 ARG B CA 1
ATOM 2487 C C . ARG B 1 90 ? 21.672 -5.895 -1.719 1 98.56 90 ARG B C 1
ATOM 2489 O O . ARG B 1 90 ? 20.594 -5.75 -2.287 1 98.56 90 ARG B O 1
ATOM 2496 N N . ILE B 1 91 ? 21.953 -6.828 -0.848 1 98.88 91 ILE B N 1
ATOM 2497 C CA . ILE B 1 91 ? 20.938 -7.812 -0.48 1 98.88 91 ILE B CA 1
ATOM 2498 C C . ILE B 1 91 ? 20.484 -7.578 0.959 1 98.88 91 ILE B C 1
ATOM 2500 O O . ILE B 1 91 ? 21.312 -7.531 1.876 1 98.88 91 ILE B O 1
ATOM 2504 N N . ILE B 1 92 ? 19.25 -7.391 1.119 1 98.94 92 ILE B N 1
ATOM 2505 C CA . ILE B 1 92 ? 18.641 -7.246 2.439 1 98.94 92 ILE B CA 1
ATOM 2506 C C . ILE B 1 92 ? 17.797 -8.477 2.756 1 98.94 92 ILE B C 1
ATOM 2508 O O . ILE B 1 92 ? 16.922 -8.852 1.976 1 98.94 92 ILE B O 1
ATOM 2512 N N . LYS B 1 93 ? 18.078 -9.125 3.822 1 98.94 93 LYS B N 1
ATOM 2513 C CA . LYS B 1 93 ? 17.219 -10.195 4.328 1 98.94 93 LYS B CA 1
ATOM 2514 C C . LYS B 1 93 ? 16.141 -9.633 5.254 1 98.94 93 LYS B C 1
ATOM 2516 O O . LYS B 1 93 ? 16.422 -8.797 6.117 1 98.94 93 LYS B O 1
ATOM 2521 N N . VAL B 1 94 ? 14.922 -10.023 5.066 1 98.94 94 VAL B N 1
ATOM 2522 C CA . VAL B 1 94 ? 13.797 -9.602 5.898 1 98.94 94 VAL B CA 1
ATOM 2523 C C . VAL B 1 94 ? 13.211 -10.805 6.621 1 98.94 94 VAL B C 1
ATOM 2525 O O . VAL B 1 94 ? 12.742 -11.758 5.984 1 98.94 94 VAL B O 1
ATOM 2528 N N . GLU B 1 95 ? 13.195 -10.758 7.902 1 98.81 95 GLU B N 1
ATOM 2529 C CA . GLU B 1 95 ? 12.648 -11.859 8.688 1 98.81 95 GLU B CA 1
ATOM 2530 C C . GLU B 1 95 ? 11.125 -11.867 8.641 1 98.81 95 GLU B C 1
ATOM 2532 O O . GLU B 1 95 ? 10.492 -10.805 8.586 1 98.81 95 GLU B O 1
ATOM 2537 N N . LYS B 1 96 ? 10.547 -13.023 8.688 1 97.5 96 LYS B N 1
ATOM 2538 C CA . LYS B 1 96 ? 9.102 -13.219 8.609 1 97.5 96 LYS B CA 1
ATOM 2539 C C . LYS B 1 96 ? 8.375 -12.477 9.727 1 97.5 96 LYS B C 1
ATOM 2541 O O . LYS B 1 96 ? 7.23 -12.047 9.555 1 97.5 96 LYS B O 1
ATOM 2546 N N . ASP B 1 97 ? 9.039 -12.281 10.812 1 96.94 97 ASP B N 1
ATOM 2547 C CA . ASP B 1 97 ? 8.414 -11.664 11.977 1 96.94 97 ASP B CA 1
ATOM 2548 C C . ASP B 1 97 ? 8.438 -10.141 11.867 1 96.94 97 ASP B C 1
ATOM 2550 O O . ASP B 1 97 ? 7.848 -9.445 12.703 1 96.94 97 ASP B O 1
ATOM 2554 N N . MET B 1 98 ? 9.102 -9.688 10.836 1 98.44 98 MET B N 1
ATOM 2555 C CA . MET B 1 98 ? 9.148 -8.242 10.625 1 98.44 98 MET B CA 1
ATOM 2556 C C . MET B 1 98 ? 7.754 -7.699 10.336 1 98.44 98 MET B C 1
ATOM 2558 O O . MET B 1 98 ? 7.008 -8.273 9.539 1 98.44 98 MET B O 1
ATOM 2562 N N . ASN B 1 99 ? 7.359 -6.66 11.062 1 98 99 ASN B N 1
ATOM 2563 C CA . ASN B 1 99 ? 6.191 -5.852 10.742 1 98 99 ASN B CA 1
ATOM 2564 C C . ASN B 1 99 ? 6.59 -4.469 10.234 1 98 99 ASN B C 1
ATOM 2566 O O . ASN B 1 99 ? 7.02 -3.617 11.016 1 98 99 ASN B O 1
ATOM 2570 N N . PRO B 1 100 ? 6.492 -4.316 8.945 1 98.31 100 PRO B N 1
ATOM 2571 C CA . PRO B 1 100 ? 6.867 -2.99 8.453 1 98.31 100 PRO B CA 1
ATOM 2572 C C . PRO B 1 100 ? 5.891 -1.901 8.898 1 98.31 100 PRO B C 1
ATOM 2574 O O . PRO B 1 100 ? 4.684 -2.145 8.977 1 98.31 100 PRO B O 1
ATOM 2577 N N . PRO B 1 101 ? 6.484 -0.708 9.203 1 97.94 101 PRO B N 1
ATOM 2578 C CA . PRO B 1 101 ? 5.547 0.385 9.469 1 97.94 101 PRO B CA 1
ATOM 2579 C C . PRO B 1 101 ? 4.535 0.575 8.344 1 97.94 101 PRO B C 1
ATOM 2581 O O . PRO B 1 101 ? 4.906 0.577 7.164 1 97.94 101 PRO B O 1
ATOM 2584 N N . LYS B 1 102 ? 3.342 0.68 8.703 1 97.69 102 LYS B N 1
ATOM 2585 C CA . LYS B 1 102 ? 2.311 0.925 7.695 1 97.69 102 LYS B CA 1
ATOM 2586 C C . LYS B 1 102 ? 2.338 2.375 7.223 1 97.69 102 LYS B C 1
ATOM 2588 O O . LYS B 1 102 ? 1.947 2.67 6.09 1 97.69 102 LYS B O 1
ATOM 2593 N N . ASN B 1 103 ? 2.73 3.207 8.141 1 97.81 103 ASN B N 1
ATOM 2594 C CA . ASN B 1 103 ? 2.908 4.602 7.754 1 97.81 103 ASN B CA 1
ATOM 2595 C C . ASN B 1 103 ? 4.164 4.797 6.906 1 97.81 103 ASN B C 1
ATOM 2597 O O . ASN B 1 103 ? 5.258 4.414 7.316 1 97.81 103 ASN B O 1
ATOM 2601 N N . TYR B 1 104 ? 3.967 5.43 5.812 1 98.5 104 TYR B N 1
ATOM 2602 C CA . TYR B 1 104 ? 5.051 5.566 4.844 1 98.5 104 TYR B CA 1
ATOM 2603 C C . TYR B 1 104 ? 6.223 6.336 5.445 1 98.5 104 TYR B C 1
ATOM 2605 O O . TYR B 1 104 ? 7.379 5.957 5.258 1 98.5 104 TYR B O 1
ATOM 2613 N N . ASN B 1 105 ? 5.965 7.363 6.141 1 97.25 105 ASN B N 1
ATOM 2614 C CA . ASN B 1 105 ? 7.039 8.195 6.668 1 97.25 105 ASN B CA 1
ATOM 2615 C C . ASN B 1 105 ? 7.832 7.473 7.75 1 97.25 105 ASN B C 1
ATOM 2617 O O . ASN B 1 105 ? 9.047 7.641 7.852 1 97.25 105 ASN B O 1
ATOM 2621 N N . ARG B 1 106 ? 7.148 6.719 8.5 1 97.88 106 ARG B N 1
ATOM 2622 C CA . ARG B 1 106 ? 7.844 5.898 9.492 1 97.88 106 ARG B CA 1
ATOM 2623 C C . ARG B 1 106 ? 8.672 4.812 8.812 1 97.88 106 ARG B C 1
ATOM 2625 O O . ARG B 1 106 ? 9.773 4.492 9.266 1 97.88 106 ARG B O 1
ATOM 2632 N N . PHE B 1 107 ? 8.125 4.262 7.793 1 98.81 107 PHE B N 1
ATOM 2633 C CA . PHE B 1 107 ? 8.867 3.301 6.984 1 98.81 107 PHE B CA 1
ATOM 2634 C C . PHE B 1 107 ? 10.156 3.914 6.457 1 98.81 107 PHE B C 1
ATOM 2636 O O . PHE B 1 107 ? 11.219 3.287 6.512 1 98.81 107 PHE B O 1
ATOM 2643 N N . ILE B 1 108 ? 10.094 5.109 5.887 1 98.69 108 ILE B N 1
ATOM 2644 C CA . ILE B 1 108 ? 11.25 5.801 5.336 1 98.69 108 ILE B CA 1
ATOM 2645 C C . ILE B 1 108 ? 12.32 5.961 6.414 1 98.69 108 ILE B C 1
ATOM 2647 O O . ILE B 1 108 ? 13.492 5.672 6.18 1 98.69 108 ILE B O 1
ATOM 2651 N N . GLY B 1 109 ? 11.898 6.391 7.555 1 98.38 109 GLY B N 1
ATOM 2652 C CA . GLY B 1 109 ? 12.836 6.52 8.656 1 98.38 109 GLY B CA 1
ATOM 2653 C C . GLY B 1 109 ? 13.531 5.215 9 1 98.38 109 GLY B C 1
ATOM 2654 O O . GLY B 1 109 ? 14.75 5.195 9.227 1 98.38 109 GLY B O 1
ATOM 2655 N N . LEU B 1 110 ? 12.789 4.184 9.016 1 98.69 110 LEU B N 1
ATOM 2656 C CA . LEU B 1 110 ? 13.32 2.871 9.352 1 98.69 110 LEU B CA 1
ATOM 2657 C C . LEU B 1 110 ? 14.312 2.4 8.297 1 98.69 110 LEU B C 1
ATOM 2659 O O . LEU B 1 110 ? 15.367 1.854 8.633 1 98.69 110 LEU B O 1
ATOM 2663 N N . MET B 1 111 ? 13.938 2.617 7.047 1 98.88 111 MET B N 1
ATOM 2664 C CA . MET B 1 111 ? 14.82 2.201 5.961 1 98.88 111 MET B CA 1
ATOM 2665 C C . MET B 1 111 ? 16.109 3.016 5.965 1 98.88 111 MET B C 1
ATOM 2667 O O . MET B 1 111 ? 17.188 2.494 5.652 1 98.88 111 MET B O 1
ATOM 2671 N N . GLU B 1 112 ? 15.984 4.297 6.262 1 98.88 112 GLU B N 1
ATOM 2672 C CA . GLU B 1 112 ? 17.188 5.109 6.387 1 98.88 112 GLU B CA 1
ATOM 2673 C C . GLU B 1 112 ? 18.141 4.527 7.43 1 98.88 112 GLU B C 1
ATOM 2675 O O . GLU B 1 112 ? 19.344 4.426 7.188 1 98.88 112 GLU B O 1
ATOM 2680 N N . GLN B 1 113 ? 17.562 4.156 8.547 1 98.62 113 GLN B N 1
ATOM 2681 C CA . GLN B 1 113 ? 18.359 3.543 9.602 1 98.62 113 GLN B CA 1
ATOM 2682 C C . GLN B 1 113 ? 19 2.24 9.125 1 98.62 113 GLN B C 1
ATOM 2684 O O . GLN B 1 113 ? 20.172 1.992 9.367 1 98.62 113 GLN B O 1
ATOM 2689 N N . LEU B 1 114 ? 18.25 1.401 8.469 1 98.88 114 LEU B N 1
ATOM 2690 C CA . LEU B 1 114 ? 18.75 0.131 7.953 1 98.88 114 LEU B CA 1
ATOM 2691 C C . LEU B 1 114 ? 19.938 0.353 7.016 1 98.88 114 LEU B C 1
ATOM 2693 O O . LEU B 1 114 ? 20.969 -0.291 7.164 1 98.88 114 LEU B O 1
ATOM 2697 N N . LEU B 1 115 ? 19.719 1.288 6.078 1 98.75 115 LEU B N 1
ATOM 2698 C CA . LEU B 1 115 ? 20.719 1.493 5.039 1 98.75 115 LEU B CA 1
ATOM 2699 C C . LEU B 1 115 ? 21.984 2.111 5.625 1 98.75 115 LEU B C 1
ATOM 2701 O O . LEU B 1 115 ? 23.094 1.901 5.102 1 98.75 115 LEU B O 1
ATOM 2705 N N . LYS B 1 116 ? 21.875 2.791 6.672 1 98.06 116 LYS B N 1
ATOM 2706 C CA . LYS B 1 116 ? 23.016 3.416 7.324 1 98.06 116 LYS B CA 1
ATOM 2707 C C . LYS B 1 116 ? 23.734 2.428 8.234 1 98.06 116 LYS B C 1
ATOM 2709 O O . LYS B 1 116 ? 24.969 2.406 8.289 1 98.06 116 LYS B O 1
ATOM 2714 N N . LEU B 1 117 ? 22.906 1.614 8.961 1 98.12 117 LEU B N 1
ATOM 2715 C CA . LEU B 1 117 ? 23.5 0.843 10.062 1 98.12 117 LEU B CA 1
ATOM 2716 C C . LEU B 1 117 ? 23.625 -0.628 9.68 1 98.12 117 LEU B C 1
ATOM 2718 O O . LEU B 1 117 ? 24.344 -1.384 10.336 1 98.12 117 LEU B O 1
ATOM 2722 N N . GLY B 1 118 ? 22.828 -1.055 8.766 1 98.31 118 GLY B N 1
ATOM 2723 C CA . GLY B 1 118 ? 23.016 -2.389 8.211 1 98.31 118 GLY B CA 1
ATOM 2724 C C . GLY B 1 118 ? 22.031 -3.402 8.773 1 98.31 118 GLY B C 1
ATOM 2725 O O . GLY B 1 118 ? 21.922 -4.512 8.25 1 98.31 118 GLY B O 1
ATOM 2726 N N . GLN B 1 119 ? 21.328 -3.002 9.867 1 98.56 119 GLN B N 1
ATOM 2727 C CA . GLN B 1 119 ? 20.344 -3.943 10.398 1 98.56 119 GLN B CA 1
ATOM 2728 C C . GLN B 1 119 ? 19.297 -3.229 11.25 1 98.56 119 GLN B C 1
ATOM 2730 O O . GLN B 1 119 ? 19.531 -2.123 11.742 1 98.56 119 GLN B O 1
ATOM 2735 N N . ILE B 1 120 ? 18.203 -3.848 11.367 1 98.5 120 ILE B N 1
ATOM 2736 C CA . ILE B 1 120 ? 17.094 -3.389 12.195 1 98.5 120 ILE B CA 1
ATOM 2737 C C . ILE B 1 120 ? 16.641 -4.516 13.125 1 98.5 120 ILE B C 1
ATOM 2739 O O . ILE B 1 120 ? 16.328 -5.613 12.664 1 98.5 120 ILE B O 1
ATOM 2743 N N . PRO B 1 121 ? 16.516 -4.199 14.508 1 97.62 121 PRO B N 1
ATOM 2744 C CA . PRO B 1 121 ? 17.094 -3.076 15.242 1 97.62 121 PRO B CA 1
ATOM 2745 C C . PRO B 1 121 ? 18.625 -3.076 15.211 1 97.62 121 PRO B C 1
ATOM 2747 O O . PRO B 1 121 ? 19.25 -4.125 15.008 1 97.62 121 PRO B O 1
ATOM 2750 N N . PRO B 1 122 ? 19.078 -1.863 15.461 1 96.5 122 PRO B N 1
ATOM 2751 C CA . PRO B 1 122 ? 20.531 -1.789 15.5 1 96.5 122 PRO B CA 1
ATOM 2752 C C . PRO B 1 122 ? 21.125 -2.615 16.641 1 96.5 122 PRO B C 1
ATOM 2754 O O . PRO B 1 122 ? 20.562 -2.682 17.734 1 96.5 122 PRO B O 1
ATOM 2757 N N . ASN B 1 123 ? 22.141 -3.318 16.453 1 93.5 123 ASN B N 1
ATOM 2758 C CA . ASN B 1 123 ? 22.938 -4.051 17.438 1 93.5 123 ASN B CA 1
ATOM 2759 C C . ASN B 1 123 ? 22.156 -5.23 18.016 1 93.5 123 ASN B C 1
ATOM 2761 O O . ASN B 1 123 ? 22.5 -5.734 19.094 1 93.5 123 ASN B O 1
ATOM 2765 N N . SER B 1 124 ? 21.078 -5.52 17.406 1 95.81 124 SER B N 1
ATOM 2766 C CA . SER B 1 124 ? 20.328 -6.691 17.844 1 95.81 124 SER B CA 1
ATOM 2767 C C . SER B 1 124 ? 21.031 -7.984 17.438 1 95.81 124 SER B C 1
ATOM 2769 O O . SER B 1 124 ? 21.594 -8.07 16.344 1 95.81 124 SER B O 1
ATOM 2771 N N . SER B 1 125 ? 20.984 -9.023 18.266 1 95.94 125 SER B N 1
ATOM 2772 C CA . SER B 1 125 ? 21.5 -10.344 17.906 1 95.94 125 SER B CA 1
ATOM 2773 C C . SER B 1 125 ? 20.547 -11.086 16.984 1 95.94 125 SER B C 1
ATOM 2775 O O . SER B 1 125 ? 20.922 -12.07 16.359 1 95.94 125 SER B O 1
ATOM 2777 N N . ARG B 1 126 ? 19.328 -10.68 17 1 96.69 126 ARG B N 1
ATOM 2778 C CA . ARG B 1 126 ? 18.312 -11.25 16.125 1 96.69 126 ARG B CA 1
ATOM 2779 C C . ARG B 1 126 ? 17.594 -10.164 15.336 1 96.69 126 ARG B C 1
ATOM 2781 O O . ARG B 1 126 ? 16.406 -9.906 15.555 1 96.69 126 ARG B O 1
ATOM 2788 N N . PRO B 1 127 ? 18.312 -9.594 14.352 1 98.44 127 PRO B N 1
ATOM 2789 C CA . PRO B 1 127 ? 17.703 -8.5 13.594 1 98.44 127 PRO B CA 1
ATOM 2790 C C . PRO B 1 127 ? 16.516 -8.969 12.742 1 98.44 127 PRO B C 1
ATOM 2792 O O . PRO B 1 127 ? 16.5 -10.117 12.289 1 98.44 127 PRO B O 1
ATOM 2795 N N . LEU B 1 128 ? 15.555 -8.133 12.555 1 98.81 128 LEU B N 1
ATOM 2796 C CA . LEU B 1 128 ? 14.391 -8.398 11.719 1 98.81 128 LEU B CA 1
ATOM 2797 C C . LEU B 1 128 ? 14.703 -8.125 10.25 1 98.81 128 LEU B C 1
ATOM 2799 O O . LEU B 1 128 ? 14.039 -8.664 9.359 1 98.81 128 LEU B O 1
ATOM 2803 N N . MET B 1 129 ? 15.648 -7.184 10.023 1 98.88 129 MET B N 1
ATOM 2804 C CA . MET B 1 129 ? 16.203 -6.918 8.703 1 98.88 129 MET B CA 1
ATOM 2805 C C . MET B 1 129 ? 17.719 -6.75 8.781 1 98.88 129 MET B C 1
ATOM 2807 O O . MET B 1 129 ? 18.234 -6.172 9.742 1 98.88 129 MET B O 1
ATOM 2811 N N . LYS B 1 130 ? 18.344 -7.207 7.762 1 98.81 130 LYS B N 1
ATOM 2812 C CA . LYS B 1 130 ? 19.812 -7.125 7.77 1 98.81 130 LYS B CA 1
ATOM 2813 C C . LYS B 1 130 ? 20.359 -7.074 6.348 1 98.81 130 LYS B C 1
ATOM 2815 O O . LYS B 1 130 ? 19.906 -7.816 5.473 1 98.81 130 LYS B O 1
ATOM 2820 N N . ILE B 1 131 ? 21.266 -6.199 6.129 1 98.81 131 ILE B N 1
ATOM 2821 C CA . ILE B 1 131 ? 22.016 -6.188 4.871 1 98.81 131 ILE B CA 1
ATOM 2822 C C . ILE B 1 131 ? 23.094 -7.27 4.895 1 98.81 131 ILE B C 1
ATOM 2824 O O . ILE B 1 131 ? 23.938 -7.285 5.781 1 98.81 131 ILE B O 1
ATOM 2828 N N . LEU B 1 132 ? 22.984 -8.125 3.961 1 98.62 132 LEU B N 1
ATOM 2829 C CA . LEU B 1 132 ? 23.906 -9.258 3.895 1 98.62 132 LEU B CA 1
ATOM 2830 C C . LEU B 1 132 ? 25.125 -8.906 3.049 1 98.62 132 LEU B C 1
ATOM 2832 O O . LEU B 1 132 ? 25.031 -8.117 2.107 1 98.62 132 LEU B O 1
ATOM 2836 N N . ASN B 1 133 ? 26.219 -9.469 3.402 1 97.81 133 ASN B N 1
ATOM 2837 C CA . ASN B 1 133 ? 27.438 -9.352 2.6 1 97.81 133 ASN B CA 1
ATOM 2838 C C . ASN B 1 133 ? 27.562 -10.5 1.604 1 97.81 133 ASN B C 1
ATOM 2840 O O . ASN B 1 133 ? 28.516 -11.289 1.678 1 97.81 133 ASN B O 1
ATOM 2844 N N . VAL B 1 134 ? 26.609 -10.602 0.72 1 98.25 134 VAL B N 1
ATOM 2845 C CA . VAL B 1 134 ? 26.562 -11.641 -0.301 1 98.25 134 VAL B CA 1
ATOM 2846 C C . VAL B 1 134 ? 26.062 -11.047 -1.619 1 98.25 134 VAL B C 1
ATOM 2848 O O . VAL B 1 134 ? 25.516 -9.945 -1.645 1 98.25 134 VAL B O 1
ATOM 2851 N N . LYS B 1 135 ? 26.328 -11.734 -2.695 1 98.06 135 LYS B N 1
ATOM 2852 C CA . LYS B 1 135 ? 25.844 -11.352 -4.012 1 98.06 135 LYS B CA 1
ATOM 2853 C C . LYS B 1 135 ? 24.5 -12.008 -4.305 1 98.06 135 LYS B C 1
ATOM 2855 O O . LYS B 1 135 ? 24.125 -12.992 -3.658 1 98.06 135 LYS B O 1
ATOM 2860 N N . LEU B 1 136 ? 23.812 -11.406 -5.254 1 98.62 136 LEU B N 1
ATOM 2861 C CA . LEU B 1 136 ? 22.531 -11.969 -5.688 1 98.62 136 LEU B CA 1
ATOM 2862 C C . LEU B 1 136 ? 22.703 -13.43 -6.094 1 98.62 136 LEU B C 1
ATOM 2864 O O . LEU B 1 136 ? 21.844 -14.266 -5.777 1 98.62 136 LEU B O 1
ATOM 2868 N N . SER B 1 137 ? 23.828 -13.734 -6.766 1 98.12 137 SER B N 1
ATOM 2869 C CA . SER B 1 137 ? 24.078 -15.086 -7.258 1 98.12 137 SER B CA 1
ATOM 2870 C C . SER B 1 137 ? 24.219 -16.078 -6.109 1 98.12 137 SER B C 1
ATOM 2872 O O . SER B 1 137 ? 23.953 -17.266 -6.277 1 98.12 137 SER B O 1
ATOM 2874 N N . ASP B 1 138 ? 24.641 -15.609 -4.945 1 98.12 138 ASP B N 1
ATOM 2875 C CA . ASP B 1 138 ? 24.781 -16.484 -3.779 1 98.12 138 ASP B CA 1
ATOM 2876 C C . ASP B 1 138 ? 23.422 -16.859 -3.209 1 98.12 138 ASP B C 1
ATOM 2878 O O . ASP B 1 138 ? 23.234 -17.984 -2.719 1 98.12 138 ASP B O 1
ATOM 2882 N N . ILE B 1 139 ? 22.453 -15.992 -3.258 1 97.88 139 ILE B N 1
ATOM 2883 C CA . ILE B 1 139 ? 21.125 -16.188 -2.682 1 97.88 139 ILE B CA 1
ATOM 2884 C C . ILE B 1 139 ? 20.359 -17.219 -3.502 1 97.88 139 ILE B C 1
ATOM 2886 O O . ILE B 1 139 ? 19.688 -18.078 -2.943 1 97.88 139 ILE B O 1
ATOM 2890 N N . VAL B 1 140 ? 20.516 -17.172 -4.816 1 97.75 140 VAL B N 1
ATOM 2891 C CA . VAL B 1 140 ? 19.625 -17.906 -5.707 1 97.75 140 VAL B CA 1
ATOM 2892 C C . VAL B 1 140 ? 20.016 -19.375 -5.734 1 97.75 140 VAL B C 1
ATOM 2894 O O . VAL B 1 140 ? 19.25 -20.234 -6.164 1 97.75 140 VAL B O 1
ATOM 2897 N N . LYS B 1 141 ? 21.203 -19.688 -5.227 1 96.81 141 LYS B N 1
ATOM 2898 C CA . LYS B 1 141 ? 21.703 -21.047 -5.254 1 96.81 141 LYS B CA 1
ATOM 2899 C C . LYS B 1 141 ? 20.812 -21.984 -4.438 1 96.81 141 LYS B C 1
ATOM 2901 O O . LYS B 1 141 ? 20.781 -23.188 -4.664 1 96.81 141 LYS B O 1
ATOM 2906 N N . LYS B 1 142 ? 20.062 -21.438 -3.521 1 95.69 142 LYS B N 1
ATOM 2907 C CA . LYS B 1 142 ? 19.266 -22.203 -2.578 1 95.69 142 LYS B CA 1
ATOM 2908 C C . LYS B 1 142 ? 17.906 -22.562 -3.184 1 95.69 142 LYS B C 1
ATOM 2910 O O . LYS B 1 142 ? 17.156 -23.359 -2.607 1 95.69 142 LYS B O 1
ATOM 2915 N N . TYR B 1 143 ? 17.609 -22 -4.383 1 98 143 TYR B N 1
ATOM 2916 C CA . TYR B 1 143 ? 16.266 -22.094 -4.961 1 98 143 TYR B CA 1
ATOM 2917 C C . TYR B 1 143 ? 16.344 -22.328 -6.465 1 98 143 TYR B C 1
ATOM 2919 O O . TYR B 1 143 ? 17.438 -22.406 -7.039 1 98 143 TYR B O 1
ATOM 2927 N N . LYS B 1 144 ? 15.266 -22.609 -7.055 1 98.25 144 LYS B N 1
ATOM 2928 C CA . LYS B 1 144 ? 15.078 -22.312 -8.477 1 98.25 144 LYS B CA 1
ATOM 2929 C C . LYS B 1 144 ? 14.625 -20.875 -8.688 1 98.25 144 LYS B C 1
ATOM 2931 O O . LYS B 1 144 ? 13.484 -20.531 -8.391 1 98.25 144 LYS B O 1
ATOM 2936 N N . PRO B 1 145 ? 15.523 -20.031 -9.18 1 98.69 145 PRO B N 1
ATOM 2937 C CA . PRO B 1 145 ? 15.148 -18.625 -9.375 1 98.69 145 PRO B CA 1
ATOM 2938 C C . PRO B 1 145 ? 14.195 -18.422 -10.547 1 98.69 145 PRO B C 1
ATOM 2940 O O . PRO B 1 145 ? 14.469 -18.906 -11.656 1 98.69 145 PRO B O 1
ATOM 2943 N N . VAL B 1 146 ? 13.109 -17.719 -10.305 1 98.62 146 VAL B N 1
ATOM 2944 C CA . VAL B 1 146 ? 12.07 -17.453 -11.297 1 98.62 146 VAL B CA 1
ATOM 2945 C C . VAL B 1 146 ? 11.812 -15.945 -11.375 1 98.62 146 VAL B C 1
ATOM 2947 O O . VAL B 1 146 ? 11.617 -15.289 -10.344 1 98.62 146 VAL B O 1
ATOM 2950 N N . LEU B 1 147 ? 11.828 -15.469 -12.609 1 98.81 147 LEU B N 1
ATOM 2951 C CA . LEU B 1 147 ? 11.57 -14.047 -12.836 1 98.81 147 LEU B CA 1
ATOM 2952 C C . LEU B 1 147 ? 10.148 -13.828 -13.336 1 98.81 147 LEU B C 1
ATOM 2954 O O . LEU B 1 147 ? 9.719 -14.453 -14.305 1 98.81 147 LEU B O 1
ATOM 2958 N N . LEU B 1 148 ? 9.414 -13 -12.648 1 98.75 148 LEU B N 1
ATOM 2959 C CA . LEU B 1 148 ? 8.117 -12.578 -13.156 1 98.75 148 LEU B CA 1
ATOM 2960 C C . LEU B 1 148 ? 8.258 -11.383 -14.094 1 98.75 148 LEU B C 1
ATOM 2962 O O . LEU B 1 148 ? 8.75 -10.328 -13.68 1 98.75 148 LEU B O 1
ATOM 2966 N N . SER B 1 149 ? 7.883 -11.578 -15.297 1 97.56 149 SER B N 1
ATOM 2967 C CA . SER B 1 149 ? 8.039 -10.547 -16.328 1 97.56 149 SER B CA 1
ATOM 2968 C C . SER B 1 149 ? 6.934 -10.633 -17.375 1 97.56 149 SER B C 1
ATOM 2970 O O . SER B 1 149 ? 6.387 -11.711 -17.609 1 97.56 149 SER B O 1
ATOM 2972 N N . GLU B 1 150 ? 6.645 -9.484 -17.969 1 96.19 150 GLU B N 1
ATOM 2973 C CA . GLU B 1 150 ? 5.59 -9.406 -18.969 1 96.19 150 GLU B CA 1
ATOM 2974 C C . GLU B 1 150 ? 5.922 -10.273 -20.188 1 96.19 150 GLU B C 1
ATOM 2976 O O . GLU B 1 150 ? 5.023 -10.812 -20.828 1 96.19 150 GLU B O 1
ATOM 2981 N N . ASP B 1 151 ? 7.18 -10.477 -20.453 1 95.25 151 ASP B N 1
ATOM 2982 C CA . ASP B 1 151 ? 7.609 -11.156 -21.672 1 95.25 151 ASP B CA 1
ATOM 2983 C C . ASP B 1 151 ? 7.895 -12.633 -21.391 1 95.25 151 ASP B C 1
ATOM 2985 O O . ASP B 1 151 ? 8.383 -13.352 -22.266 1 95.25 151 ASP B O 1
ATOM 2989 N N . GLY B 1 152 ? 7.633 -13.086 -20.188 1 97.56 152 GLY B N 1
ATOM 2990 C CA . GLY B 1 152 ? 7.859 -14.484 -19.844 1 97.56 152 GLY B CA 1
ATOM 2991 C C . GLY B 1 152 ? 6.809 -15.414 -20.422 1 97.56 152 GLY B C 1
ATOM 2992 O O . GLY B 1 152 ? 5.859 -14.969 -21.062 1 97.56 152 GLY B O 1
ATOM 2993 N N . SER B 1 153 ? 7.039 -16.734 -20.219 1 98.06 153 SER B N 1
ATOM 2994 C CA . SER B 1 153 ? 6.039 -17.734 -20.594 1 98.06 153 SER B CA 1
ATOM 2995 C C . SER B 1 153 ? 4.785 -17.594 -19.734 1 98.06 153 SER B C 1
ATOM 2997 O O . SER B 1 153 ? 4.867 -17.547 -18.5 1 98.06 153 SER B O 1
ATOM 2999 N N . LYS B 1 154 ? 3.645 -17.594 -20.406 1 98.06 154 LYS B N 1
ATOM 3000 C CA . LYS B 1 154 ? 2.381 -17.406 -19.703 1 98.06 154 LYS B CA 1
ATOM 3001 C C . LYS B 1 154 ? 2.037 -18.625 -18.859 1 98.06 154 LYS B C 1
ATOM 3003 O O . LYS B 1 154 ? 2.047 -19.75 -19.359 1 98.06 154 LYS B O 1
ATOM 3008 N N . ILE B 1 155 ? 1.787 -18.312 -17.562 1 98.12 155 ILE B N 1
ATOM 3009 C CA . ILE B 1 155 ? 1.395 -19.406 -16.672 1 98.12 155 ILE B CA 1
ATOM 3010 C C . ILE B 1 155 ? 0.265 -18.938 -15.758 1 98.12 155 ILE B C 1
ATOM 3012 O O . ILE B 1 155 ? 0.009 -17.734 -15.633 1 98.12 155 ILE B O 1
ATOM 3016 N N . ASP B 1 156 ? -0.421 -19.906 -15.188 1 97.81 156 ASP B N 1
ATOM 3017 C CA . ASP B 1 156 ? -1.334 -19.641 -14.078 1 97.81 156 ASP B CA 1
ATOM 3018 C C . ASP B 1 156 ? -0.565 -19.344 -12.797 1 97.81 156 ASP B C 1
ATOM 3020 O O . ASP B 1 156 ? 0.374 -20.062 -12.445 1 97.81 156 ASP B O 1
ATOM 3024 N N . PRO B 1 157 ? -0.97 -18.297 -12.141 1 98 157 PRO B N 1
ATOM 3025 C CA . PRO B 1 157 ? -0.227 -17.938 -10.93 1 98 157 PRO B CA 1
ATOM 3026 C C . PRO B 1 157 ? -0.181 -19.062 -9.906 1 98 157 PRO B C 1
ATOM 3028 O O . PRO B 1 157 ? 0.722 -19.109 -9.07 1 98 157 PRO B O 1
ATOM 3031 N N . THR B 1 158 ? -1.101 -19.969 -9.922 1 97.56 158 THR B N 1
ATOM 3032 C CA . THR B 1 158 ? -1.087 -21.094 -8.984 1 97.56 158 THR B CA 1
ATOM 3033 C C . THR B 1 158 ? 0.138 -21.969 -9.211 1 97.56 158 THR B C 1
ATOM 3035 O O . THR B 1 158 ? 0.566 -22.688 -8.305 1 97.56 158 THR B O 1
ATOM 3038 N N . TYR B 1 159 ? 0.714 -21.875 -10.391 1 98.06 159 TYR B N 1
ATOM 3039 C CA . TYR B 1 159 ? 1.927 -22.625 -10.711 1 98.06 159 TYR B CA 1
ATOM 3040 C C . TYR B 1 159 ? 3.104 -22.141 -9.875 1 98.06 159 TYR B C 1
ATOM 3042 O O . TYR B 1 159 ? 4.047 -22.891 -9.625 1 98.06 159 TYR B O 1
ATOM 3050 N N . LEU B 1 160 ? 3.02 -20.953 -9.422 1 98.44 160 LEU B N 1
ATOM 3051 C CA . LEU B 1 160 ? 4.129 -20.312 -8.719 1 98.44 160 LEU B CA 1
ATOM 3052 C C . LEU B 1 160 ? 4.137 -20.703 -7.246 1 98.44 160 LEU B C 1
ATOM 3054 O O . LEU B 1 160 ? 5.074 -20.359 -6.516 1 98.44 160 LEU B O 1
ATOM 3058 N N . CYS B 1 161 ? 3.074 -21.391 -6.812 1 98.25 161 CYS B N 1
ATOM 3059 C CA . CYS B 1 161 ? 2.971 -21.812 -5.418 1 98.25 161 CYS B CA 1
ATOM 3060 C C . CYS B 1 161 ? 3.834 -23.031 -5.156 1 98.25 161 CYS B C 1
ATOM 3062 O O . CYS B 1 161 ? 3.312 -24.125 -4.902 1 98.25 161 CYS B O 1
ATOM 3064 N N . ASN B 1 162 ? 5.156 -22.812 -5.184 1 97.94 162 ASN B N 1
ATOM 3065 C CA . ASN B 1 162 ? 6.188 -23.844 -5.078 1 97.94 162 ASN B CA 1
ATOM 3066 C C . ASN B 1 162 ? 7.332 -23.391 -4.172 1 97.94 162 ASN B C 1
ATOM 3068 O O . ASN B 1 162 ? 7.988 -22.391 -4.449 1 97.94 162 ASN B O 1
ATOM 3072 N N . GLU B 1 163 ? 7.582 -24.156 -3.129 1 97.12 163 GLU B N 1
ATOM 3073 C CA . GLU B 1 163 ? 8.531 -23.766 -2.09 1 97.12 163 GLU B CA 1
ATOM 3074 C C . GLU B 1 163 ? 9.961 -23.797 -2.611 1 97.12 163 GLU B C 1
ATOM 3076 O O . GLU B 1 163 ? 10.875 -23.266 -1.979 1 97.12 163 GLU B O 1
ATOM 3081 N N . ASN B 1 164 ? 10.188 -24.406 -3.746 1 97.94 164 ASN B N 1
ATOM 3082 C CA . ASN B 1 164 ? 11.523 -24.484 -4.328 1 97.94 164 ASN B CA 1
ATOM 3083 C C . ASN B 1 164 ? 11.852 -23.219 -5.129 1 97.94 164 ASN B C 1
ATOM 3085 O O . ASN B 1 164 ? 13.008 -23 -5.5 1 97.94 164 ASN B O 1
ATOM 3089 N N . PHE B 1 165 ? 10.828 -22.438 -5.453 1 98.81 165 PHE B N 1
ATOM 3090 C CA . PHE B 1 165 ? 11.031 -21.234 -6.266 1 98.81 165 PHE B CA 1
ATOM 3091 C C . PHE B 1 165 ? 11.477 -20.062 -5.402 1 98.81 165 PHE B C 1
ATOM 3093 O O . PHE B 1 165 ? 11.094 -19.969 -4.234 1 98.81 165 PHE B O 1
ATOM 3100 N N . LEU B 1 166 ? 12.352 -19.281 -5.891 1 98.88 166 LEU B N 1
ATOM 3101 C CA . LEU B 1 166 ? 12.531 -17.891 -5.465 1 98.88 166 LEU B CA 1
ATOM 3102 C C . LEU B 1 166 ? 11.914 -16.938 -6.477 1 98.88 166 LEU B C 1
ATOM 3104 O O . LEU B 1 166 ? 12.438 -16.781 -7.582 1 98.88 166 LEU B O 1
ATOM 3108 N N . LEU B 1 167 ? 10.828 -16.391 -6.102 1 98.94 167 LEU B N 1
ATOM 3109 C CA . LEU B 1 167 ? 10.07 -15.547 -7.02 1 98.94 167 LEU B CA 1
ATOM 3110 C C . LEU B 1 167 ? 10.648 -14.133 -7.066 1 98.94 167 LEU B C 1
ATOM 3112 O O . LEU B 1 167 ? 10.586 -13.398 -6.078 1 98.94 167 LEU B O 1
ATOM 3116 N N . GLY B 1 168 ? 11.234 -13.797 -8.211 1 98.94 168 GLY B N 1
ATOM 3117 C CA . GLY B 1 168 ? 11.781 -12.469 -8.43 1 98.94 168 GLY B CA 1
ATOM 3118 C C . GLY B 1 168 ? 10.773 -11.492 -8.992 1 98.94 168 GLY B C 1
ATOM 3119 O O . GLY B 1 168 ? 10.242 -11.695 -10.086 1 98.94 168 GLY B O 1
ATOM 3120 N N . ILE B 1 169 ? 10.523 -10.438 -8.273 1 98.94 169 ILE B N 1
ATOM 3121 C CA . ILE B 1 169 ? 9.555 -9.414 -8.648 1 98.94 169 ILE B CA 1
ATOM 3122 C C . ILE B 1 169 ? 10.25 -8.062 -8.758 1 98.94 169 ILE B C 1
ATOM 3124 O O . ILE B 1 169 ? 11 -7.668 -7.859 1 98.94 169 ILE B O 1
ATOM 3128 N N . GLY B 1 170 ? 9.984 -7.363 -9.867 1 98.88 170 GLY B N 1
ATOM 3129 C CA . GLY B 1 170 ? 10.555 -6.031 -10 1 98.88 170 GLY B CA 1
ATOM 3130 C C . GLY B 1 170 ? 9.977 -5.035 -9.008 1 98.88 170 GLY B C 1
ATOM 3131 O O . GLY B 1 170 ? 8.773 -5.016 -8.773 1 98.88 170 GLY B O 1
ATOM 3132 N N . ALA B 1 171 ? 10.828 -4.211 -8.438 1 98.81 171 ALA B N 1
ATOM 3133 C CA . ALA B 1 171 ? 10.391 -3.164 -7.512 1 98.81 171 ALA B CA 1
ATOM 3134 C C . ALA B 1 171 ? 10.969 -1.809 -7.906 1 98.81 171 ALA B C 1
ATOM 3136 O O . ALA B 1 171 ? 11.547 -1.106 -7.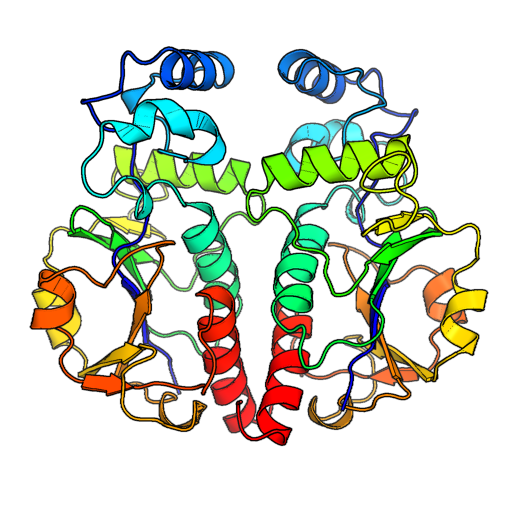074 1 98.81 171 ALA B O 1
ATOM 3137 N N . PHE B 1 172 ? 10.75 -1.485 -9.141 1 98.69 172 PHE B N 1
ATOM 3138 C CA . PHE B 1 172 ? 11.148 -0.229 -9.766 1 98.69 172 PHE B CA 1
ATOM 3139 C C . PHE B 1 172 ? 10.094 0.233 -10.766 1 98.69 172 PHE B C 1
ATOM 3141 O O . PHE B 1 172 ? 9.242 -0.551 -11.18 1 98.69 172 PHE B O 1
ATOM 3148 N N . GLN B 1 173 ? 10.125 1.484 -11.141 1 96.88 173 GLN B N 1
ATOM 3149 C CA . GLN B 1 173 ? 9.008 2.061 -11.883 1 96.88 173 GLN B CA 1
ATOM 3150 C C . GLN B 1 173 ? 9.227 1.943 -13.391 1 96.88 173 GLN B C 1
ATOM 3152 O O . GLN B 1 173 ? 8.297 1.624 -14.133 1 96.88 173 GLN B O 1
ATOM 3157 N N . HIS B 1 174 ? 10.414 2.293 -13.852 1 96.25 174 HIS B N 1
ATOM 3158 C CA . HIS B 1 174 ? 10.664 2.342 -15.289 1 96.25 174 HIS B CA 1
ATOM 3159 C C . HIS B 1 174 ? 11.906 1.535 -15.656 1 96.25 174 HIS B C 1
ATOM 3161 O O . HIS B 1 174 ? 12.781 1.319 -14.812 1 96.25 174 HIS B O 1
ATOM 3167 N N . GLY B 1 175 ? 11.898 1.14 -16.875 1 94.25 175 GLY B N 1
ATOM 3168 C CA . GLY B 1 175 ? 13.047 0.402 -17.375 1 94.25 175 GLY B CA 1
ATOM 3169 C C . GLY B 1 175 ? 12.867 -1.103 -17.297 1 94.25 175 GLY B C 1
ATOM 3170 O O . GLY B 1 175 ? 11.781 -1.59 -17 1 94.25 175 GLY B O 1
ATOM 3171 N N . ASP B 1 176 ? 14.023 -1.783 -17.609 1 95.44 176 ASP B N 1
ATOM 3172 C CA . ASP B 1 176 ? 14.047 -3.242 -17.578 1 95.44 176 ASP B CA 1
ATOM 3173 C C . ASP B 1 176 ? 14.906 -3.754 -16.422 1 95.44 176 ASP B C 1
ATOM 3175 O O . ASP B 1 176 ? 15.586 -2.975 -15.75 1 95.44 176 ASP B O 1
ATOM 3179 N N . PHE B 1 177 ? 14.734 -4.988 -16.156 1 98.31 177 PHE B N 1
ATOM 3180 C CA . PHE B 1 177 ? 15.602 -5.598 -15.156 1 98.31 177 PHE B CA 1
ATOM 3181 C C . PHE B 1 177 ? 17.078 -5.375 -15.5 1 98.31 177 PHE B C 1
ATOM 3183 O O . PHE B 1 177 ? 17.438 -5.289 -16.672 1 98.31 177 PHE B O 1
ATOM 3190 N N . SER B 1 178 ? 17.906 -5.246 -14.484 1 98.19 178 SER B N 1
ATOM 3191 C CA . SER B 1 178 ? 19.344 -5.082 -14.695 1 98.19 178 SER B CA 1
ATOM 3192 C C . SER B 1 178 ? 19.938 -6.305 -15.375 1 98.19 178 SER B C 1
ATOM 3194 O O . SER B 1 178 ? 19.375 -7.395 -15.328 1 98.19 178 SER B O 1
ATOM 3196 N N . GLU B 1 179 ? 21.109 -6.113 -15.953 1 97.75 179 GLU B N 1
ATOM 3197 C CA . GLU B 1 179 ? 21.828 -7.223 -16.578 1 97.75 179 GLU B CA 1
ATOM 3198 C C . GLU B 1 179 ? 22.156 -8.305 -15.555 1 97.75 179 GLU B C 1
ATOM 3200 O O . GLU B 1 179 ? 22.125 -9.492 -15.875 1 97.75 179 GLU B O 1
ATOM 3205 N N . GLU B 1 180 ? 22.469 -7.914 -14.375 1 98.5 180 GLU B N 1
ATOM 3206 C CA . GLU B 1 180 ? 22.734 -8.859 -13.305 1 98.5 180 GLU B CA 1
ATOM 3207 C C . GLU B 1 180 ? 21.547 -9.789 -13.062 1 98.5 180 GLU B C 1
ATOM 3209 O O . GLU B 1 180 ? 21.719 -11.008 -13 1 98.5 180 GLU B O 1
ATOM 3214 N N . VAL B 1 181 ? 20.391 -9.211 -12.969 1 98.75 181 VAL B N 1
ATOM 3215 C CA . VAL B 1 181 ? 19.188 -9.977 -12.711 1 98.75 181 VAL B CA 1
ATOM 3216 C C . VAL B 1 181 ? 18.891 -10.906 -13.891 1 98.75 181 VAL B C 1
ATOM 3218 O O . VAL B 1 181 ? 18.625 -12.094 -13.703 1 98.75 181 VAL B O 1
ATOM 3221 N N . LYS B 1 182 ? 18.984 -10.383 -15.078 1 97.94 182 LYS B N 1
ATOM 3222 C CA . LYS B 1 182 ? 18.703 -11.164 -16.281 1 97.94 182 LYS B CA 1
ATOM 3223 C C . LYS B 1 182 ? 19.656 -12.344 -16.406 1 97.94 182 LYS B C 1
ATOM 3225 O O . LYS B 1 182 ? 19.281 -13.406 -16.891 1 97.94 182 LYS B O 1
ATOM 3230 N N . GLY B 1 183 ? 20.906 -12.125 -16 1 98.06 183 GLY B N 1
ATOM 3231 C CA . GLY B 1 183 ? 21.906 -13.172 -16.078 1 98.06 183 GLY B CA 1
ATOM 3232 C C . GLY B 1 183 ? 21.688 -14.289 -15.07 1 98.06 183 GLY B C 1
ATOM 3233 O O . GLY B 1 183 ? 22.109 -15.43 -15.297 1 98.06 183 GLY B O 1
ATOM 3234 N N . ILE B 1 184 ? 21.016 -14 -14.031 1 98.5 184 ILE B N 1
ATOM 3235 C CA . ILE B 1 184 ? 20.859 -14.938 -12.93 1 98.5 184 ILE B CA 1
ATOM 3236 C C . ILE B 1 184 ? 19.484 -15.602 -13 1 98.5 184 ILE B C 1
ATOM 3238 O O . ILE B 1 184 ? 19.359 -16.812 -12.797 1 98.5 184 ILE B O 1
ATOM 3242 N N . PHE B 1 185 ? 18.484 -14.812 -13.273 1 98.56 185 PHE B N 1
ATOM 3243 C CA . PHE B 1 185 ? 17.125 -15.312 -13.398 1 98.56 185 PHE B CA 1
ATOM 3244 C C . PHE B 1 185 ? 16.812 -15.656 -14.844 1 98.56 185 PHE B C 1
ATOM 3246 O O . PHE B 1 185 ? 16.297 -14.812 -15.594 1 98.56 185 PHE B O 1
ATOM 3253 N N . THR B 1 186 ? 16.969 -16.875 -15.188 1 97.25 186 THR B N 1
ATOM 3254 C CA . THR B 1 186 ? 16.875 -17.25 -16.594 1 97.25 186 THR B CA 1
ATOM 3255 C C 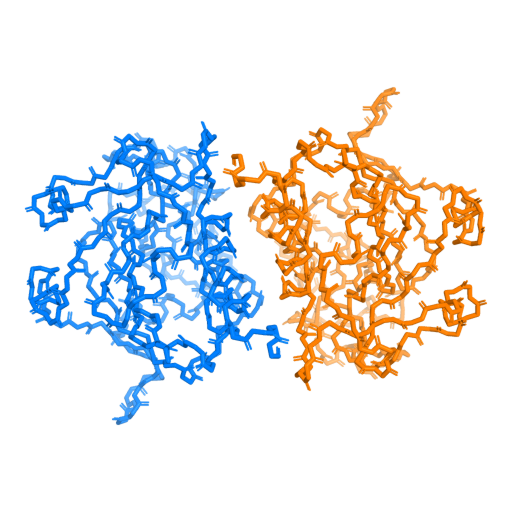. THR B 1 186 ? 15.492 -17.812 -16.906 1 97.25 186 THR B C 1
ATOM 3257 O O . THR B 1 186 ? 15.109 -17.922 -18.078 1 97.25 186 THR B O 1
ATOM 3260 N N . GLU B 1 187 ? 14.734 -18.219 -15.945 1 98.25 187 GLU B N 1
ATOM 3261 C CA . GLU B 1 187 ? 13.359 -18.688 -16.125 1 98.25 187 GLU B CA 1
ATOM 3262 C C . GLU B 1 187 ? 12.367 -17.547 -15.922 1 98.25 187 GLU B C 1
ATOM 3264 O O . GLU B 1 187 ? 12.289 -16.969 -14.828 1 98.25 187 GLU B O 1
ATOM 3269 N N . HIS B 1 188 ? 11.664 -17.219 -16.984 1 98.44 188 HIS B N 1
ATOM 3270 C CA . HIS B 1 188 ? 10.734 -16.094 -16.969 1 98.44 188 HIS B CA 1
ATOM 3271 C C . HIS B 1 188 ? 9.289 -16.578 -17.094 1 98.44 188 HIS B C 1
ATOM 3273 O O . HIS B 1 188 ? 8.984 -17.391 -17.969 1 98.44 188 HIS B O 1
ATOM 3279 N N . TYR B 1 189 ? 8.438 -16.094 -16.234 1 98.69 189 TYR B N 1
ATOM 3280 C CA . TYR B 1 189 ? 7.012 -16.375 -16.328 1 98.69 189 TYR B CA 1
ATOM 3281 C C . TYR B 1 189 ? 6.191 -15.094 -16.344 1 98.69 189 TYR B C 1
ATOM 3283 O O . TYR B 1 189 ? 6.559 -14.109 -15.703 1 98.69 189 TYR B O 1
ATOM 3291 N N . SER B 1 190 ? 5.18 -15.07 -17.094 1 98.5 190 SER B N 1
ATOM 3292 C CA . SER B 1 190 ? 4.152 -14.039 -17.109 1 98.5 190 SER B CA 1
ATOM 3293 C C . SER B 1 190 ? 2.832 -14.562 -16.562 1 98.5 190 SER B C 1
ATOM 3295 O O . SER B 1 190 ? 2.408 -15.672 -16.906 1 98.5 190 SER B O 1
ATOM 3297 N N . ILE B 1 191 ? 2.164 -13.781 -15.742 1 98.31 191 ILE B N 1
ATOM 3298 C CA . ILE B 1 191 ? 0.983 -14.312 -15.07 1 98.31 191 ILE B CA 1
ATOM 3299 C C . ILE B 1 191 ? -0.255 -13.531 -15.508 1 98.31 191 ILE B C 1
ATOM 3301 O O . ILE B 1 191 ? -1.32 -13.656 -14.898 1 98.31 191 ILE B O 1
ATOM 3305 N N . SER B 1 192 ? -0.107 -12.664 -16.453 1 96.81 192 SER B N 1
ATOM 3306 C CA . SER B 1 192 ? -1.214 -11.859 -16.953 1 96.81 192 SER B CA 1
ATOM 3307 C C . SER B 1 192 ? -0.969 -11.414 -18.391 1 96.81 192 SER B C 1
ATOM 3309 O O . SER B 1 192 ? 0.179 -11.305 -18.828 1 96.81 192 SER B O 1
ATOM 3311 N N . LY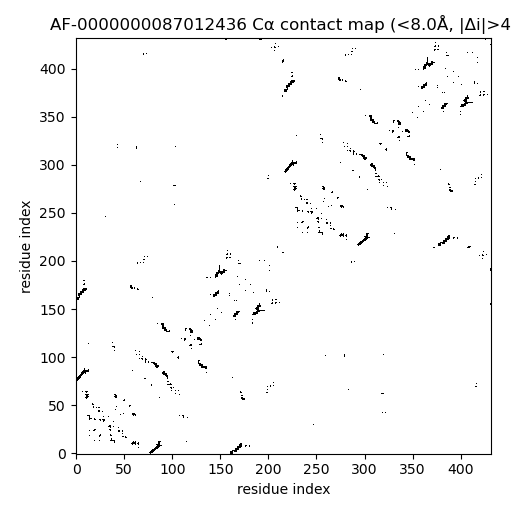S B 1 193 ? -1.987 -11.188 -19.078 1 95.25 193 LYS B N 1
ATOM 3312 C CA . LYS B 1 193 ? -1.873 -10.617 -20.422 1 95.25 193 LYS B CA 1
ATOM 3313 C C . LYS B 1 193 ? -1.623 -9.109 -20.344 1 95.25 193 LYS B C 1
ATOM 3315 O O . LYS B 1 193 ? -1.2 -8.5 -21.328 1 95.25 193 LYS B O 1
ATOM 3320 N N . ARG B 1 194 ? -1.895 -8.602 -19.188 1 94.44 194 ARG B N 1
ATOM 3321 C CA . ARG B 1 194 ? -1.684 -7.18 -18.953 1 94.44 194 ARG B CA 1
ATOM 3322 C C . ARG B 1 194 ? -0.385 -6.93 -18.203 1 94.44 194 ARG B C 1
ATOM 3324 O O . ARG B 1 194 ? 0.103 -7.816 -17.484 1 94.44 194 ARG B O 1
ATOM 3331 N N . SER B 1 195 ? 0.162 -5.75 -18.453 1 94.88 195 SER B N 1
ATOM 3332 C CA . SER B 1 195 ? 1.266 -5.324 -17.594 1 94.88 195 SER B CA 1
ATOM 3333 C C . SER B 1 195 ? 0.788 -5.043 -16.172 1 94.88 195 SER B C 1
ATOM 3335 O O . SER B 1 195 ? -0.16 -4.281 -15.977 1 94.88 195 SER B O 1
ATOM 3337 N N . LEU B 1 196 ? 1.422 -5.672 -15.273 1 97.25 196 LEU B N 1
ATOM 3338 C CA . LEU B 1 196 ? 1.028 -5.523 -13.875 1 97.25 196 LEU B CA 1
ATOM 3339 C C . LEU B 1 196 ? 2.066 -4.715 -13.102 1 97.25 196 LEU B C 1
ATOM 3341 O O . LEU B 1 196 ? 3.27 -4.863 -13.328 1 97.25 196 LEU B O 1
ATOM 3345 N N . GLU B 1 197 ? 1.559 -3.924 -12.234 1 97.5 197 GLU B N 1
ATOM 3346 C CA . GLU B 1 197 ? 2.453 -3.287 -11.273 1 97.5 197 GLU B CA 1
ATOM 3347 C C . GLU B 1 197 ? 2.857 -4.262 -10.172 1 97.5 197 GLU B C 1
ATOM 3349 O O . GLU B 1 197 ? 2.229 -5.309 -9.992 1 97.5 197 GLU B O 1
ATOM 3354 N N . THR B 1 198 ? 3.855 -3.881 -9.43 1 98.62 198 THR B N 1
ATOM 3355 C CA . THR B 1 198 ? 4.453 -4.75 -8.422 1 98.62 198 THR B CA 1
ATOM 3356 C C . THR B 1 198 ? 3.395 -5.254 -7.445 1 98.62 198 THR B C 1
ATOM 3358 O O . THR B 1 198 ? 3.312 -6.453 -7.172 1 98.62 198 THR B O 1
ATOM 3361 N N . GLN B 1 199 ? 2.562 -4.352 -6.926 1 98.12 199 GLN B N 1
ATOM 3362 C CA . GLN B 1 199 ? 1.585 -4.75 -5.918 1 98.12 199 GLN B CA 1
ATOM 3363 C C . GLN B 1 199 ? 0.54 -5.691 -6.504 1 98.12 199 GLN B C 1
ATOM 3365 O O . GLN B 1 199 ? 0.017 -6.562 -5.805 1 98.12 199 GLN B O 1
ATOM 3370 N N . GLN B 1 200 ? 0.241 -5.543 -7.797 1 98.06 200 GLN B N 1
ATOM 3371 C CA . GLN B 1 200 ? -0.691 -6.449 -8.461 1 98.06 200 GLN B CA 1
ATOM 3372 C C . GLN B 1 200 ? -0.108 -7.852 -8.57 1 98.06 200 GLN B C 1
ATOM 3374 O O . GLN B 1 200 ? -0.817 -8.844 -8.375 1 98.06 200 GLN B O 1
ATOM 3379 N N . VAL B 1 201 ? 1.163 -7.898 -8.914 1 98.56 201 VAL B N 1
ATOM 3380 C CA . VAL B 1 201 ? 1.854 -9.18 -9.023 1 98.56 201 VAL B CA 1
ATOM 3381 C C . VAL B 1 201 ? 1.836 -9.898 -7.68 1 98.56 201 VAL B C 1
ATOM 3383 O O . VAL B 1 201 ? 1.447 -11.062 -7.594 1 98.56 201 VAL B O 1
ATOM 3386 N N . VAL B 1 202 ? 2.201 -9.172 -6.648 1 98.62 202 VAL B N 1
ATOM 3387 C CA . VAL B 1 202 ? 2.256 -9.734 -5.309 1 98.62 202 VAL B CA 1
ATOM 3388 C C . VAL B 1 202 ? 0.866 -10.219 -4.895 1 98.62 202 VAL B C 1
ATOM 3390 O O . VAL B 1 202 ? 0.716 -11.328 -4.379 1 98.62 202 VAL B O 1
ATOM 3393 N N . CYS B 1 203 ? -0.097 -9.398 -5.137 1 98.19 203 CYS B N 1
ATOM 3394 C CA . CYS B 1 203 ? -1.477 -9.727 -4.805 1 98.19 203 CYS B CA 1
ATOM 3395 C C . CYS B 1 203 ? -1.905 -11.023 -5.488 1 98.19 203 CYS B C 1
ATOM 3397 O O . CYS B 1 203 ? -2.453 -11.922 -4.844 1 98.19 203 CYS B O 1
ATOM 3399 N N . ARG B 1 204 ? -1.635 -11.18 -6.742 1 97.88 204 ARG B N 1
ATOM 3400 C CA . ARG B 1 204 ? -2.047 -12.352 -7.508 1 97.88 204 ARG B CA 1
ATOM 3401 C C . ARG B 1 204 ? -1.357 -13.609 -6.992 1 97.88 204 ARG B C 1
ATOM 3403 O O . ARG B 1 204 ? -1.994 -14.656 -6.848 1 97.88 204 ARG B O 1
ATOM 3410 N N . ILE B 1 205 ? -0.113 -13.492 -6.711 1 98.38 205 ILE B N 1
ATOM 3411 C CA . ILE B 1 205 ? 0.646 -14.664 -6.277 1 98.38 205 ILE B CA 1
ATOM 3412 C C . ILE B 1 205 ? 0.154 -15.117 -4.902 1 98.38 205 ILE B C 1
ATOM 3414 O O . ILE B 1 205 ? -0.191 -16.281 -4.715 1 98.38 205 ILE B O 1
ATOM 3418 N N . ILE B 1 206 ? 0.074 -14.188 -3.953 1 98.31 206 ILE B N 1
ATOM 3419 C CA . ILE B 1 206 ? -0.324 -14.516 -2.588 1 98.31 206 ILE B CA 1
ATOM 3420 C C . ILE B 1 206 ? -1.739 -15.086 -2.586 1 98.31 206 ILE B C 1
ATOM 3422 O O . ILE B 1 206 ? -2.004 -16.094 -1.934 1 98.31 206 ILE B O 1
ATOM 3426 N N . SER B 1 207 ? -2.604 -14.5 -3.363 1 97.5 207 SER B N 1
ATOM 3427 C CA . SER B 1 207 ? -3.996 -14.938 -3.387 1 97.5 207 SER B CA 1
ATOM 3428 C C . SER B 1 207 ? -4.133 -16.297 -4.066 1 97.5 207 SER B C 1
ATOM 3430 O O . SER B 1 207 ? -4.953 -17.125 -3.654 1 97.5 207 SER B O 1
ATOM 3432 N N . SER B 1 208 ? -3.377 -16.531 -5.141 1 97.31 208 SER B N 1
ATOM 3433 C CA . SER B 1 208 ? -3.436 -17.828 -5.812 1 97.31 208 SER B CA 1
ATOM 3434 C C . SER B 1 208 ? -3.014 -18.953 -4.879 1 97.31 208 SER B C 1
ATOM 3436 O O . SER B 1 208 ? -3.6 -20.031 -4.898 1 97.31 208 SER B O 1
ATOM 3438 N N . CYS B 1 209 ? -2.037 -18.688 -4.07 1 97.62 209 CYS B N 1
ATOM 3439 C CA . CYS B 1 209 ? -1.567 -19.688 -3.129 1 97.62 209 CYS B CA 1
ATOM 3440 C C . CYS B 1 209 ? -2.568 -19.891 -1.997 1 97.62 209 CYS B C 1
ATOM 3442 O O . CYS B 1 209 ? -2.811 -21.016 -1.566 1 97.62 209 CYS B O 1
ATOM 3444 N N . ASN B 1 210 ? -3.152 -18.766 -1.531 1 96.94 210 ASN B N 1
ATOM 3445 C CA . ASN B 1 210 ? -4.207 -18.875 -0.527 1 96.94 210 ASN B CA 1
ATOM 3446 C C . ASN B 1 210 ? -5.422 -19.625 -1.067 1 96.94 210 ASN B C 1
ATOM 3448 O O . ASN B 1 210 ? -6.098 -20.328 -0.324 1 96.94 210 ASN B O 1
ATOM 3452 N N . TYR B 1 211 ? -5.668 -19.422 -2.324 1 96.19 211 TYR B N 1
ATOM 3453 C CA . TYR B 1 211 ? -6.742 -20.156 -2.982 1 96.19 211 TYR B CA 1
ATOM 3454 C C . TYR B 1 211 ? -6.504 -21.656 -2.902 1 96.19 211 TYR B C 1
ATOM 3456 O O . TYR B 1 211 ? -7.406 -22.422 -2.537 1 96.19 211 TYR B O 1
ATOM 3464 N N . LEU B 1 212 ? -5.312 -22.062 -3.221 1 96.44 212 LEU B N 1
ATOM 3465 C CA . LEU B 1 212 ? -4.965 -23.484 -3.193 1 96.44 212 LEU B CA 1
ATOM 3466 C C . LEU B 1 212 ? -5.102 -24.047 -1.783 1 96.44 212 LEU B C 1
ATOM 3468 O O . LEU B 1 212 ? -5.355 -25.25 -1.611 1 96.44 212 LEU B O 1
ATOM 3472 N N . LEU B 1 213 ? -4.969 -23.203 -0.78 1 96.06 213 LEU B N 1
ATOM 3473 C CA . LEU B 1 213 ? -5.062 -23.625 0.614 1 96.06 213 LEU B CA 1
ATOM 3474 C C . LEU B 1 213 ? -6.492 -23.5 1.125 1 96.06 213 LEU B C 1
ATOM 3476 O O . LEU B 1 213 ? -6.758 -23.719 2.309 1 96.06 213 LEU B O 1
ATOM 3480 N N . GLY B 1 214 ? -7.426 -23.062 0.326 1 94.31 214 GLY B N 1
ATOM 3481 C CA . GLY B 1 214 ? -8.82 -22.938 0.712 1 94.31 214 GLY B CA 1
ATOM 3482 C C . GLY B 1 214 ? -9.133 -21.641 1.43 1 94.31 214 GLY B C 1
ATOM 3483 O O . GLY B 1 214 ? -9.977 -21.609 2.33 1 94.31 214 GLY B O 1
ATOM 3484 N N . TRP B 1 215 ? -8.367 -20.609 1.188 1 93.88 215 TRP B N 1
ATOM 3485 C CA . TRP B 1 215 ? -8.531 -19.266 1.74 1 93.88 215 TRP B CA 1
ATOM 3486 C C . TRP B 1 215 ? -8.539 -19.312 3.266 1 93.88 215 TRP B C 1
ATOM 3488 O O . TRP B 1 215 ? -9.531 -18.938 3.898 1 93.88 215 TRP B O 1
ATOM 3498 N N . PRO B 1 216 ? -7.453 -19.641 3.77 1 91.12 216 PRO B N 1
ATOM 3499 C CA . PRO B 1 216 ? -7.418 -19.719 5.23 1 91.12 216 PRO B CA 1
ATOM 3500 C C . PRO B 1 216 ? -7.629 -18.375 5.902 1 91.12 216 PRO B C 1
ATOM 3502 O O . PRO B 1 216 ? -7.34 -17.328 5.309 1 91.12 216 PRO B O 1
#